Protein 4UC8 (pdb70)

Secondary structure (DSSP, 8-state):
-EE---GGGHHHHHHHHHHHHTSTT---TTHHHHHHHHHHHHH-HHHHHHHHHHTT----EE---EEEEEEEETTEEEEEEEE--SSS-HHHHHHHHHHHHHHHHHHHHHHSS--GGGSTT-TTHHHHHHHHHHHHHHS-TTT--TTHHHHHHHHHHHTHHHHHH-TT--HHHHHHHHHHHHHH-THHHHHHHHHHHHHTT--S--HHHHHHHHHHHHTT--/-EEE---GGGHHHHHHHHHHHHTSTT---TTHHHHHHHHHHHHH-HHHHHHHHHHTT---EEE---EEEEEEEETTEEEEEEEE--SSS-HHHHHHHHHHHHHHHHHHHHHHSSPPGGGSTT-TTHHHHHHHHHHHHHTTGGGSSSTTHHHHHHHHHHHTHHHHHH-TT--HHHHHHHHHHHHHH-THHHHHHHHHHHHHHT--S--HHHHHHHHHHHTTT-

B-factor: mean 39.65, std 18.43, range [16.59, 138.91]

Nearest PDB structures (foldseek):
  4uc8-assembly2_A  TM=1.005E+00  e=8.664E-35  Human respiratory syncytial virus A2
  4uc6-assembly2_B  TM=9.942E-01  e=1.645E-32  Human respiratory syncytial virus A2
  4uca-assembly2_B  TM=9.953E-01  e=2.322E-31  Human respiratory syncytial virus A2
  8oou-assembly1_A  TM=9.836E-01  e=1.458E-29  Respiratory syncytial virus
  8iuo-assembly1_C  TM=9.688E-01  e=1.282E-27  Human respiratory syncytial virus A

Solvent-accessible surface area: 22279 Å² total

Sequence (444 aa):
SIDTPNYDVQKHINKLCGMLLITEDANHKFTGLIGMLYAMSRLGREDTIKILRRDAGYHHVKANGVDVTTHRQDINGKEMKFEVLTTLASLTTEIQINIEIESRKSYKKMLKEMGEVAPEYRHDSPDCGMIILCIAALVITKLAAGDRSGLTAVIRRANNVVLKNEMKRYKGLLPKDIANSFYEVFEKHPHFIDVFVHFGIAQSSTKGGSRVEGIFAGLFMNAYGLDSIDTPNYDVQKHHINKLCGMLLITEDANHKFTGLIGMLYAMSRLGREDTIKILRDAGYHVKANGVDVTTHRQDINGKEMKFEVLTLASLTTEIQINIEIESRKSYKKMLKEMGEVAPEYRHDSPDCGMIILCIAALVITKLAAGDRSGLTAVIRRANNVVLKNEMKRYKGLLPKDIANSFYEVFEKHPHFIDVFVHFGIAQSSTKGGSRVEGIFAGLFMNAYG

Structure (mmCIF, N/CA/C/O backbone):
data_4UC8
#
_entry.id   4UC8
#
_cell.length_a   71.808
_cell.length_b   134.723
_cell.length_c   50.362
_cell.angle_alpha   90.00
_cell.angle_beta   90.00
_cell.angle_gamma   90.00
#
_symmetry.space_group_name_H-M   'P 21 21 2'
#
loop_
_entity.id
_entity.type
_entity.pdbx_description
1 polymer NUCLEOPROTEIN
2 non-polymer PHENYLALANINE
3 non-polymer 'SULFATE ION'
4 non-polymer GLYCEROL
5 water water
#
loop_
_atom_site.group_PDB
_atom_site.id
_atom_site.type_symbol
_atom_site.label_atom_id
_atom_site.label_alt_id
_atom_site.label_comp_id
_atom_site.label_asym_id
_atom_site.label_entity_id
_atom_site.label_seq_id
_atom_site.pdbx_PDB_ins_code
_atom_site.Cartn_x
_atom_site.Cartn_y
_atom_site.Cartn_z
_atom_site.occupancy
_atom_site.B_iso_or_equiv
_atom_site.auth_seq_id
_atom_site.auth_comp_id
_atom_site.auth_asym_id
_atom_site.auth_atom_id
_atom_site.pdbx_PDB_model_num
ATOM 1 N N . SER A 1 5 ? -8.680 17.156 0.559 1.00 63.17 32 SER A N 1
ATOM 2 C CA . SER A 1 5 ? -7.901 15.968 0.913 1.00 61.62 32 SER A CA 1
ATOM 3 C C . SER A 1 5 ? -6.402 16.250 0.959 1.00 60.29 32 SER A C 1
ATOM 4 O O . SER A 1 5 ? -5.778 16.468 -0.084 1.00 59.65 32 SER A O 1
ATOM 7 N N . ILE A 1 6 ? -5.813 16.213 2.168 1.00 54.08 33 ILE A N 1
ATOM 8 C CA . ILE A 1 6 ? -4.384 16.476 2.342 1.00 50.74 33 ILE A CA 1
ATOM 9 C C . ILE A 1 6 ? -3.663 15.349 3.088 1.00 49.12 33 ILE A C 1
ATOM 10 O O . ILE A 1 6 ? -4.130 14.887 4.132 1.00 49.75 33 ILE A O 1
ATOM 15 N N . ASP A 1 7 ? -2.495 14.957 2.570 1.00 41.02 34 ASP A N 1
ATOM 16 C CA . ASP A 1 7 ? -1.624 13.956 3.179 1.00 38.69 34 ASP A CA 1
ATOM 17 C C . ASP A 1 7 ? -1.020 14.510 4.461 1.00 39.37 34 ASP A C 1
ATOM 18 O O . ASP A 1 7 ? -0.421 15.592 4.444 1.00 36.74 34 ASP A O 1
ATOM 23 N N . THR A 1 8 ? -1.206 13.795 5.579 1.00 34.97 35 THR A N 1
ATOM 24 C CA . THR A 1 8 ? -0.664 14.235 6.871 1.00 32.55 35 THR A CA 1
ATOM 25 C C . THR A 1 8 ? 0.285 13.172 7.420 1.00 33.14 35 THR A C 1
ATOM 26 O O . THR A 1 8 ? -0.104 12.376 8.281 1.00 34.40 35 THR A O 1
ATOM 30 N N . PRO A 1 9 ? 1.535 13.114 6.900 1.00 27.74 36 PRO A N 1
ATOM 31 C CA . PRO A 1 9 ? 2.488 12.108 7.407 1.00 27.14 36 PRO A CA 1
ATOM 32 C C . PRO A 1 9 ? 2.843 12.315 8.883 1.00 31.41 36 PRO A C 1
ATOM 33 O O . PRO A 1 9 ? 2.939 13.452 9.368 1.00 28.24 36 PRO A O 1
ATOM 37 N N . ASN A 1 10 ? 2.971 11.208 9.612 1.00 29.71 37 ASN A N 1
ATOM 38 C CA . ASN A 1 10 ? 3.325 11.243 11.030 1.00 29.64 37 ASN A CA 1
ATOM 39 C C . ASN A 1 10 ? 4.794 10.891 11.201 1.00 33.44 37 ASN A C 1
ATOM 40 O O . ASN A 1 10 ? 5.472 10.621 10.203 1.00 32.21 37 ASN A O 1
ATOM 45 N N . TYR A 1 11 ? 5.300 10.912 12.452 1.00 31.37 38 TYR A N 1
ATOM 46 C CA . TYR A 1 11 ? 6.713 10.636 12.757 1.00 31.19 38 TYR A CA 1
ATOM 47 C C . TYR A 1 11 ? 7.211 9.296 12.236 1.00 34.82 38 TYR A C 1
ATOM 48 O O . TYR A 1 11 ? 8.372 9.208 11.866 1.00 36.22 38 TYR A O 1
ATOM 57 N N . ASP A 1 12 ? 6.336 8.274 12.183 1.00 31.11 39 ASP A N 1
ATOM 58 C CA . ASP A 1 12 ? 6.634 6.905 11.736 1.00 31.62 39 ASP A CA 1
ATOM 59 C C . ASP A 1 12 ? 7.118 6.783 10.275 1.00 35.39 39 ASP A C 1
ATOM 60 O O . ASP A 1 12 ? 7.745 5.787 9.946 1.00 36.71 39 ASP A O 1
ATOM 65 N N . VAL A 1 13 ? 6.829 7.779 9.405 1.00 30.89 40 VAL A N 1
ATOM 66 C CA . VAL A 1 13 ? 7.250 7.755 7.993 1.00 28.60 40 VAL A CA 1
ATOM 67 C C . VAL A 1 13 ? 8.356 8.793 7.692 1.00 28.34 40 VAL A C 1
ATOM 68 O O . VAL A 1 13 ? 8.846 8.864 6.566 1.00 26.23 40 VAL A O 1
ATOM 72 N N . GLN A 1 14 ? 8.756 9.567 8.693 1.00 25.36 41 GLN A N 1
ATOM 73 C CA . GLN A 1 14 ? 9.805 10.587 8.560 1.00 24.43 41 GLN A CA 1
ATOM 74 C C . GLN A 1 14 ? 11.109 10.016 7.946 1.00 28.28 41 GLN A C 1
ATOM 75 O O . GLN A 1 14 ? 11.640 10.600 7.007 1.00 27.24 41 GLN A O 1
ATOM 81 N N . LYS A 1 15 ? 11.594 8.866 8.450 1.00 27.46 42 LYS A N 1
ATOM 82 C CA . LYS A 1 15 ? 12.829 8.223 7.963 1.00 27.05 42 LYS A CA 1
ATOM 83 C C . LYS A 1 15 ? 12.699 7.848 6.494 1.00 28.60 42 LYS A C 1
ATOM 84 O O . LYS A 1 15 ? 13.639 8.047 5.722 1.00 25.57 42 LYS A O 1
ATOM 90 N N . HIS A 1 16 ? 11.526 7.309 6.108 1.00 26.77 43 HIS A N 1
ATOM 91 C CA . HIS A 1 16 ? 11.295 6.929 4.721 1.00 27.12 43 HIS A CA 1
ATOM 92 C C . HIS A 1 16 ? 11.274 8.163 3.803 1.00 27.23 43 HIS A C 1
ATOM 93 O O . HIS A 1 16 ? 11.856 8.112 2.720 1.00 27.45 43 HIS A O 1
ATOM 100 N N . ILE A 1 17 ? 10.624 9.253 4.220 1.00 20.86 44 ILE A N 1
ATOM 101 C CA . ILE A 1 17 ? 10.577 10.486 3.409 1.00 21.34 44 ILE A CA 1
ATOM 102 C C . ILE A 1 17 ? 11.990 11.069 3.278 1.00 24.74 44 ILE A C 1
ATOM 103 O O . ILE A 1 17 ? 12.350 11.550 2.201 1.00 24.95 44 ILE A O 1
ATOM 108 N N . ASN A 1 18 ? 12.786 11.019 4.368 1.00 20.15 45 ASN A N 1
ATOM 109 C CA . ASN A 1 18 ? 14.172 11.478 4.344 1.00 19.67 45 ASN A CA 1
ATOM 110 C C . ASN A 1 18 ? 14.947 10.713 3.238 1.00 22.21 45 ASN A C 1
ATOM 111 O O . ASN A 1 18 ? 15.699 11.322 2.458 1.00 20.76 45 ASN A O 1
ATOM 116 N N . LYS A 1 19 ? 14.752 9.398 3.182 1.00 19.78 46 LYS A N 1
ATOM 117 C CA . LYS A 1 19 ? 15.420 8.515 2.199 1.00 21.54 46 LYS A CA 1
ATOM 118 C C . LYS A 1 19 ? 14.937 8.794 0.752 1.00 25.21 46 LYS A C 1
ATOM 119 O O . LYS A 1 19 ? 15.723 8.686 -0.180 1.00 23.50 46 LYS A O 1
ATOM 125 N N . LEU A 1 20 ? 13.655 9.156 0.582 1.00 22.40 47 LEU A N 1
ATOM 126 C CA . LEU A 1 20 ? 13.095 9.556 -0.712 1.00 22.54 47 LEU A CA 1
ATOM 127 C C . LEU A 1 20 ? 13.819 10.843 -1.184 1.00 24.90 47 LEU A C 1
ATOM 128 O O . LEU A 1 20 ? 14.229 10.907 -2.345 1.00 22.95 47 LEU A O 1
ATOM 133 N N . CYS A 1 21 ? 14.044 11.821 -0.264 1.00 21.96 48 CYS A N 1
ATOM 134 C CA . CYS A 1 21 ? 14.819 13.048 -0.538 1.00 21.10 48 CYS A CA 1
ATOM 135 C C . CYS A 1 21 ? 16.255 12.646 -0.954 1.00 22.13 48 CYS A C 1
ATOM 136 O O . CYS A 1 21 ? 16.791 13.162 -1.933 1.00 21.09 48 CYS A O 1
ATOM 139 N N . GLY A 1 22 ? 16.847 11.727 -0.197 1.00 16.65 49 GLY A N 1
ATOM 140 C CA . GLY A 1 22 ? 18.190 11.234 -0.459 1.00 16.68 49 GLY A CA 1
ATOM 141 C C . GLY A 1 22 ? 18.322 10.556 -1.804 1.00 22.78 49 GLY A C 1
ATOM 142 O O . GLY A 1 22 ? 19.337 10.722 -2.474 1.00 22.92 49 GLY A O 1
ATOM 143 N N . MET A 1 23 ? 17.285 9.791 -2.207 1.00 19.95 50 MET A N 1
ATOM 144 C CA . MET A 1 23 ? 17.250 9.099 -3.494 1.00 22.59 50 MET A CA 1
ATOM 145 C C . MET A 1 23 ? 17.328 10.073 -4.658 1.00 25.06 50 MET A C 1
ATOM 146 O O . MET A 1 23 ? 18.060 9.824 -5.608 1.00 24.54 50 MET A O 1
ATOM 151 N N . LEU A 1 24 ? 16.628 11.190 -4.552 1.00 21.97 51 LEU A N 1
ATOM 152 C CA . LEU A 1 24 ? 16.663 12.274 -5.536 1.00 22.54 51 LEU A CA 1
ATOM 153 C C . LEU A 1 24 ? 18.020 12.962 -5.501 1.00 24.98 51 LEU A C 1
ATOM 154 O O . LEU A 1 24 ? 18.594 13.202 -6.552 1.00 26.13 51 LEU A O 1
ATOM 159 N N . LEU A 1 25 ? 18.554 13.239 -4.303 1.00 20.68 52 LEU A N 1
ATOM 160 C CA . LEU A 1 25 ? 19.874 13.882 -4.138 1.00 19.32 52 LEU A CA 1
ATOM 161 C C . LEU A 1 25 ? 21.036 13.091 -4.758 1.00 22.61 52 LEU A C 1
ATOM 162 O O . LEU A 1 25 ? 21.987 13.694 -5.222 1.00 22.04 52 LEU A O 1
ATOM 167 N N . ILE A 1 26 ? 20.952 11.750 -4.802 1.00 21.18 53 ILE A N 1
ATOM 168 C CA . ILE A 1 26 ? 22.042 10.959 -5.376 1.00 23.46 53 ILE A CA 1
ATOM 169 C C . ILE A 1 26 ? 21.860 10.743 -6.880 1.00 29.60 53 ILE A C 1
ATOM 170 O O . ILE A 1 26 ? 22.772 10.217 -7.513 1.00 29.57 53 ILE A O 1
ATOM 175 N N . THR A 1 27 ? 20.701 11.136 -7.448 1.00 27.41 54 THR A N 1
ATOM 176 C CA . THR A 1 27 ? 20.406 10.932 -8.867 1.00 29.18 54 THR A CA 1
ATOM 177 C C . THR A 1 27 ? 21.019 12.003 -9.733 1.00 36.37 54 THR A C 1
ATOM 178 O O . THR A 1 27 ? 20.668 13.172 -9.617 1.00 36.25 54 THR A O 1
ATOM 182 N N . GLU A 1 28 ? 21.896 11.582 -10.645 1.00 36.70 55 GLU A N 1
ATOM 183 C CA . GLU A 1 28 ? 22.538 12.445 -11.628 1.00 38.87 55 GLU A CA 1
ATOM 184 C C . GLU A 1 28 ? 21.436 12.947 -12.567 1.00 45.24 55 GLU A C 1
ATOM 185 O O . GLU A 1 28 ? 20.645 12.138 -13.067 1.00 45.61 55 GLU A O 1
ATOM 191 N N . ASP A 1 29 ? 21.339 14.284 -12.751 1.00 42.88 56 ASP A N 1
ATOM 192 C CA . ASP A 1 29 ? 20.302 14.926 -13.577 1.00 44.24 56 ASP A CA 1
ATOM 193 C C . ASP A 1 29 ? 18.894 14.456 -13.162 1.00 44.60 56 ASP A C 1
ATOM 194 O O . ASP A 1 29 ? 18.092 14.009 -13.988 1.00 45.92 56 ASP A O 1
ATOM 199 N N . ALA A 1 30 ? 18.633 14.499 -11.843 1.00 36.67 57 ALA A N 1
ATOM 200 C CA . ALA A 1 30 ? 17.364 14.073 -11.261 1.00 33.95 57 ALA A CA 1
ATOM 201 C C . ALA A 1 30 ? 16.209 14.887 -11.815 1.00 38.61 57 ALA A C 1
ATOM 202 O O . ALA A 1 30 ? 16.341 16.088 -12.074 1.00 37.39 57 ALA A O 1
ATOM 204 N N . ASN A 1 31 ? 15.076 14.221 -11.980 1.00 35.97 58 ASN A N 1
ATOM 205 C CA . ASN A 1 31 ? 13.834 14.860 -12.344 1.00 36.76 58 ASN A CA 1
ATOM 206 C C . ASN A 1 31 ? 13.292 15.419 -11.017 1.00 36.24 58 ASN A C 1
ATOM 207 O O . ASN A 1 31 ? 12.851 14.652 -10.155 1.00 34.75 58 ASN A O 1
ATOM 212 N N . HIS A 1 32 ? 13.386 16.740 -10.830 1.00 31.10 59 HIS A N 1
ATOM 213 C CA . HIS A 1 32 ? 12.941 17.406 -9.597 1.00 27.79 59 HIS A CA 1
ATOM 214 C C . HIS A 1 32 ? 11.507 17.953 -9.645 1.00 33.70 59 HIS A C 1
ATOM 215 O O . HIS A 1 32 ? 11.149 18.797 -8.815 1.00 33.40 59 HIS A O 1
ATOM 222 N N . LYS A 1 33 ? 10.667 17.415 -10.539 1.00 33.31 60 LYS A N 1
ATOM 223 C CA . LYS A 1 33 ? 9.252 17.817 -10.656 1.00 33.80 60 LYS A CA 1
ATOM 224 C C . LYS A 1 33 ? 8.478 17.687 -9.312 1.00 35.69 60 LYS A C 1
ATOM 225 O O . LYS A 1 33 ? 7.632 18.530 -9.011 1.00 34.47 60 LYS A O 1
ATOM 231 N N . PHE A 1 34 ? 8.771 16.644 -8.515 1.00 30.78 61 PHE A N 1
ATOM 232 C CA . PHE A 1 34 ? 8.032 16.405 -7.267 1.00 31.21 61 PHE A CA 1
ATOM 233 C C . PHE A 1 34 ? 8.798 16.721 -5.984 1.00 31.26 61 PHE A C 1
ATOM 234 O O . PHE A 1 34 ? 8.286 16.459 -4.892 1.00 30.65 61 PHE A O 1
ATOM 242 N N . THR A 1 35 ? 9.990 17.318 -6.104 1.00 25.42 62 THR A N 1
ATOM 243 C CA . THR A 1 35 ? 10.845 17.582 -4.958 1.00 24.06 62 THR A CA 1
ATOM 244 C C . THR A 1 35 ? 10.249 18.593 -3.967 1.00 26.95 62 THR A C 1
ATOM 245 O O . THR A 1 35 ? 10.400 18.393 -2.761 1.00 26.40 62 THR A O 1
ATOM 249 N N . GLY A 1 36 ? 9.568 19.618 -4.469 1.00 23.28 63 GLY A N 1
ATOM 250 C CA . GLY A 1 36 ? 8.902 20.616 -3.634 1.00 22.60 63 GLY A CA 1
ATOM 251 C C . GLY A 1 36 ? 7.871 19.955 -2.732 1.00 26.06 63 GLY A C 1
ATOM 252 O O . GLY A 1 36 ? 7.851 20.179 -1.517 1.00 24.59 63 GLY A O 1
ATOM 253 N N . LEU A 1 37 ? 7.032 19.097 -3.327 1.00 23.83 64 LEU A N 1
ATOM 254 C CA . LEU A 1 37 ? 6.021 18.341 -2.593 1.00 24.60 64 LEU A CA 1
ATOM 255 C C . LEU A 1 37 ? 6.670 17.370 -1.599 1.00 25.34 64 LEU A C 1
ATOM 256 O O . LEU A 1 37 ? 6.220 17.287 -0.464 1.00 24.95 64 LEU A O 1
ATOM 261 N N . ILE A 1 38 ? 7.728 16.656 -2.017 1.00 21.81 65 ILE A N 1
ATOM 262 C CA . ILE A 1 38 ? 8.417 15.678 -1.156 1.00 20.67 65 ILE A CA 1
ATOM 263 C C . 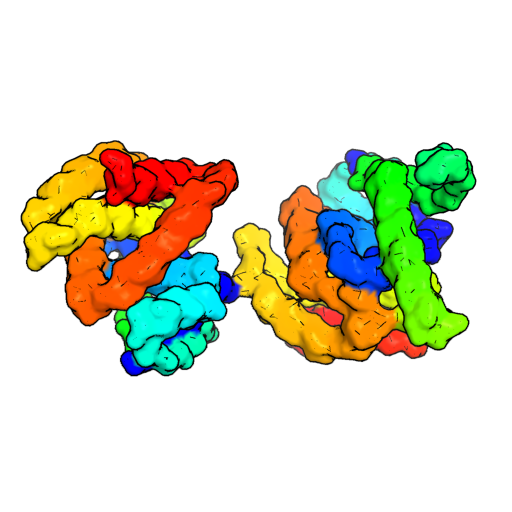ILE A 1 38 ? 9.050 16.366 0.054 1.00 24.02 65 ILE A C 1
ATOM 264 O O . ILE A 1 38 ? 8.923 15.857 1.180 1.00 23.95 65 ILE A O 1
ATOM 269 N N . GLY A 1 39 ? 9.686 17.523 -0.175 1.00 19.09 66 GLY A N 1
ATOM 270 C CA . GLY A 1 39 ? 10.272 18.316 0.900 1.00 18.18 66 GLY A CA 1
ATOM 271 C C . GLY A 1 39 ? 9.216 18.800 1.875 1.00 21.09 66 GLY A C 1
ATOM 272 O O . GLY A 1 39 ? 9.420 18.776 3.093 1.00 20.02 66 GLY A O 1
ATOM 273 N N . MET A 1 40 ? 8.052 19.203 1.352 1.00 20.63 67 MET A N 1
ATOM 274 C CA . MET A 1 40 ? 6.928 19.633 2.195 1.00 20.48 67 MET A CA 1
ATOM 275 C C . MET A 1 40 ? 6.324 18.460 3.013 1.00 22.84 67 MET A C 1
ATOM 276 O O . MET A 1 40 ? 5.953 18.655 4.180 1.00 21.12 67 MET A O 1
ATOM 281 N N . LEU A 1 41 ? 6.299 17.255 2.432 1.00 20.46 68 LEU A N 1
ATOM 282 C CA . LEU A 1 41 ? 5.865 16.041 3.136 1.00 21.93 68 LEU A CA 1
ATOM 283 C C . LEU A 1 41 ? 6.887 15.740 4.246 1.00 24.42 68 LEU A C 1
ATOM 284 O O . LEU A 1 41 ? 6.500 15.382 5.355 1.00 22.20 68 LEU A O 1
ATOM 289 N N . TYR A 1 42 ? 8.190 15.962 3.968 1.00 21.12 69 TYR A N 1
ATOM 290 C CA . TYR A 1 42 ? 9.214 15.812 4.992 1.00 20.04 69 TYR A CA 1
ATOM 291 C C . TYR A 1 42 ? 8.995 16.782 6.183 1.00 22.67 69 TYR A C 1
ATOM 292 O O . TYR A 1 42 ? 9.008 16.336 7.333 1.00 22.80 69 TYR A O 1
ATOM 301 N N . ALA A 1 43 ? 8.755 18.072 5.909 1.00 19.67 70 ALA A N 1
ATOM 302 C CA . ALA A 1 43 ? 8.500 19.093 6.943 1.00 19.51 70 ALA A CA 1
ATOM 303 C C . ALA A 1 43 ? 7.269 18.709 7.787 1.00 25.02 70 ALA A C 1
ATOM 304 O O . ALA A 1 43 ? 7.308 18.822 9.014 1.00 24.60 70 ALA A O 1
ATOM 306 N N . MET A 1 44 ? 6.207 18.191 7.134 1.00 22.42 71 MET A N 1
ATOM 307 C CA . MET A 1 44 ? 4.988 17.728 7.815 1.00 21.76 71 MET A CA 1
ATOM 308 C C . MET A 1 44 ? 5.270 16.518 8.715 1.00 24.16 71 MET A C 1
ATOM 309 O O . MET A 1 44 ? 4.736 16.443 9.827 1.00 23.86 71 MET A O 1
ATOM 314 N N . SER A 1 45 ? 6.131 15.568 8.244 1.00 20.60 72 SER A N 1
ATOM 315 C CA . SER A 1 45 ? 6.492 14.379 9.042 1.00 21.22 72 SER A CA 1
ATOM 316 C C . SER A 1 45 ? 7.377 14.766 10.281 1.00 24.14 72 SER A C 1
ATOM 317 O O . SER A 1 45 ? 7.432 14.018 11.247 1.00 25.62 72 SER A O 1
ATOM 320 N N . ARG A 1 46 ? 8.040 15.932 10.243 1.00 19.99 73 ARG A N 1
ATOM 321 C CA . ARG A 1 46 ? 8.835 16.450 11.358 1.00 20.33 73 ARG A CA 1
ATOM 322 C C . ARG A 1 46 ? 7.902 17.073 12.374 1.00 26.37 73 ARG A C 1
ATOM 323 O O . ARG A 1 46 ? 8.077 16.868 13.574 1.00 28.21 73 ARG A O 1
ATOM 331 N N . LEU A 1 47 ? 6.888 17.811 11.896 1.00 21.53 74 LEU A N 1
ATOM 332 C CA . LEU A 1 47 ? 5.869 18.400 12.763 1.00 20.73 74 LEU A CA 1
ATOM 333 C C . LEU A 1 47 ? 4.944 17.346 13.373 1.00 25.78 74 LEU A C 1
ATOM 334 O O . LEU A 1 47 ? 4.462 17.532 14.491 1.00 25.03 74 LEU A O 1
ATOM 339 N N . GLY A 1 48 ? 4.676 16.274 12.614 1.00 23.43 75 GLY A N 1
ATOM 340 C CA . GLY A 1 48 ? 3.746 15.222 13.002 1.00 22.47 75 GLY A CA 1
ATOM 341 C C . GLY A 1 48 ? 2.341 15.593 12.570 1.00 25.30 75 GLY A C 1
ATOM 342 O O . GLY A 1 48 ? 2.066 16.759 12.323 1.00 24.51 75 GLY A O 1
ATOM 343 N N . ARG A 1 49 ? 1.444 14.611 12.465 1.00 22.81 76 ARG A N 1
ATOM 344 C CA . ARG A 1 49 ? 0.075 14.790 11.978 1.00 24.37 76 ARG A CA 1
ATOM 345 C C . ARG A 1 49 ? -0.776 15.733 12.824 1.00 30.63 76 ARG A C 1
ATOM 346 O O . ARG A 1 49 ? -1.480 16.570 12.257 1.00 31.72 76 ARG A O 1
ATOM 354 N N . GLU A 1 50 ? -0.739 15.591 14.166 1.00 29.84 77 GLU A N 1
ATOM 355 C CA . GLU A 1 50 ? -1.528 16.407 15.088 1.00 31.89 77 GLU A CA 1
ATOM 356 C C . GLU A 1 50 ? -1.226 17.901 14.932 1.00 35.35 77 GLU A C 1
ATOM 357 O O . GLU A 1 50 ? -2.153 18.685 14.709 1.00 34.91 77 GLU A O 1
ATOM 363 N N . ASP A 1 51 ? 0.067 18.275 14.975 1.00 32.59 78 ASP A N 1
ATOM 364 C CA . ASP A 1 51 ? 0.524 19.657 14.798 1.00 32.03 78 ASP A CA 1
ATOM 365 C C . ASP A 1 51 ? 0.242 20.177 13.399 1.00 31.08 78 ASP A C 1
ATOM 366 O O . ASP A 1 51 ? -0.164 21.322 13.287 1.00 29.40 78 ASP A O 1
ATOM 37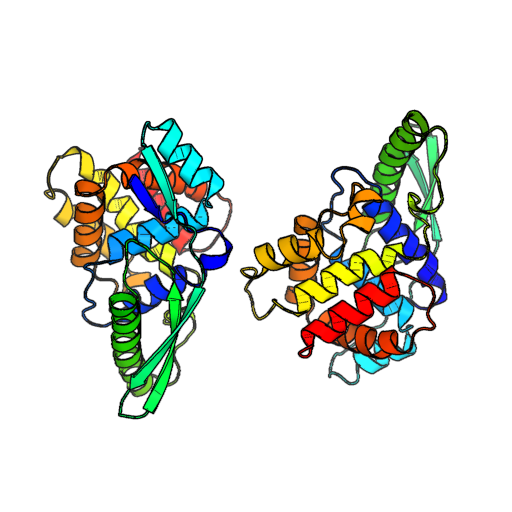1 N N . THR A 1 52 ? 0.429 19.344 12.345 1.00 25.33 79 THR A N 1
ATOM 372 C CA . THR A 1 52 ? 0.150 19.751 10.956 1.00 24.07 79 THR A CA 1
ATOM 373 C C . THR A 1 52 ? -1.308 20.145 10.807 1.00 27.76 79 THR A C 1
ATOM 374 O O . THR A 1 52 ? -1.599 21.247 10.346 1.00 26.70 79 THR A O 1
ATOM 378 N N . ILE A 1 53 ? -2.226 19.266 11.250 1.00 27.04 80 ILE A N 1
ATOM 379 C CA . ILE A 1 53 ? -3.665 19.525 11.199 1.00 27.22 80 ILE A CA 1
ATOM 380 C C . ILE A 1 53 ? -4.005 20.769 12.003 1.00 29.57 80 ILE A C 1
ATOM 381 O O . ILE A 1 53 ? -4.777 21.606 11.530 1.00 30.16 80 ILE A O 1
ATOM 386 N N . LYS A 1 54 ? -3.440 20.893 13.212 1.00 26.10 81 LYS A N 1
ATOM 387 C CA . LYS A 1 54 ? -3.696 22.066 14.051 1.00 27.65 81 LYS A CA 1
ATOM 388 C C . LYS A 1 54 ? -3.307 23.354 13.327 1.00 32.65 81 LYS A C 1
ATOM 389 O O . LYS A 1 54 ? -4.133 24.264 13.276 1.00 32.70 81 LYS A O 1
ATOM 395 N N . ILE A 1 55 ? -2.101 23.400 12.714 1.00 29.82 82 ILE A N 1
ATOM 396 C CA . ILE A 1 55 ? -1.596 24.574 11.967 1.00 29.06 82 ILE A CA 1
ATOM 397 C C . ILE A 1 55 ? -2.561 24.942 10.845 1.00 32.38 82 ILE A C 1
ATOM 398 O O . ILE A 1 55 ? -2.915 26.109 10.704 1.00 32.25 82 ILE A O 1
ATOM 403 N N . LEU A 1 56 ? -2.987 23.947 10.068 1.00 29.36 83 LEU A N 1
ATOM 404 C CA . LEU A 1 56 ? -3.866 24.144 8.933 1.00 30.50 83 LEU A CA 1
ATOM 405 C C . LEU A 1 56 ? -5.262 24.593 9.310 1.00 33.93 83 LEU A C 1
ATOM 406 O O . LEU A 1 56 ? -5.792 25.516 8.681 1.00 32.49 83 LEU A O 1
ATOM 411 N N A ARG A 1 57 ? -5.861 23.961 10.337 0.41 31.52 84 ARG A N 1
ATOM 412 N N B ARG A 1 57 ? -5.852 23.946 10.327 0.59 31.66 84 ARG A N 1
ATOM 413 C CA A ARG A 1 57 ? -7.200 24.313 10.825 0.41 33.55 84 ARG A CA 1
ATOM 414 C CA B ARG A 1 57 ? -7.188 24.263 10.823 0.59 33.93 84 ARG A CA 1
ATOM 415 C C A ARG A 1 57 ? -7.189 25.683 11.475 0.41 39.56 84 ARG A C 1
ATOM 416 C C B ARG A 1 57 ? -7.205 25.632 11.517 0.59 39.84 84 ARG A C 1
ATOM 417 O O A ARG A 1 57 ? -8.150 26.435 11.310 0.41 41.15 84 ARG A O 1
ATOM 418 O O B ARG A 1 57 ? -8.197 26.347 11.390 0.59 41.85 84 ARG A O 1
ATOM 433 N N . ASP A 1 58 ? -6.097 26.015 12.197 1.00 36.22 85 ASP A N 1
ATOM 434 C CA . ASP A 1 58 ? -5.948 27.318 12.870 1.00 38.01 85 ASP A CA 1
ATOM 435 C C . ASP A 1 58 ? -5.786 28.453 11.851 1.00 42.55 85 ASP A C 1
ATOM 436 O O . ASP A 1 58 ? -6.274 29.553 12.100 1.00 43.24 85 ASP A O 1
ATOM 441 N N . ALA A 1 59 ? -5.151 28.163 10.689 1.00 37.88 86 ALA A N 1
ATOM 442 C CA . ALA A 1 59 ? -4.956 29.121 9.584 1.00 37.97 86 ALA A CA 1
ATOM 443 C C . ALA A 1 59 ? -6.227 29.311 8.723 1.00 44.02 86 ALA A C 1
ATOM 444 O O . ALA A 1 59 ? -6.226 30.118 7.798 1.00 45.20 86 ALA A O 1
ATOM 446 N N . GLY A 1 60 ? -7.285 28.569 9.027 1.00 41.94 87 GLY A N 1
ATOM 447 C CA . GLY A 1 60 ? -8.559 28.657 8.311 1.00 42.94 87 GLY A CA 1
ATOM 448 C C . GLY A 1 60 ? -8.771 27.652 7.197 1.00 45.29 87 GLY A C 1
ATOM 449 O O . GLY A 1 60 ? -9.773 27.732 6.494 1.00 45.94 87 GLY A O 1
ATOM 450 N N . TYR A 1 61 ? -7.858 26.703 7.018 1.00 40.69 88 TYR A N 1
ATOM 451 C CA . TYR A 1 61 ? -8.008 25.696 5.979 1.00 41.73 88 TYR A CA 1
ATOM 452 C C . TYR A 1 61 ? -8.946 24.574 6.412 1.00 50.17 88 TYR A C 1
ATOM 453 O O . TYR A 1 61 ? -9.015 24.238 7.601 1.00 49.75 88 TYR A O 1
ATOM 462 N N . HIS A 1 62 ? -9.691 24.024 5.433 1.00 49.93 89 HIS A N 1
ATOM 463 C CA A HIS A 1 62 ? -10.615 22.910 5.634 0.43 51.68 89 HIS A CA 1
ATOM 464 C CA B HIS A 1 62 ? -10.592 22.905 5.665 0.57 51.55 89 HIS A CA 1
ATOM 465 C C . HIS A 1 62 ? -9.822 21.680 5.234 1.00 55.17 89 HIS A C 1
ATOM 466 O O . HIS A 1 62 ? -9.523 21.502 4.052 1.00 55.18 89 HIS A O 1
ATOM 479 N N . VAL A 1 63 ? -9.401 20.896 6.215 1.00 51.74 90 VAL A N 1
ATOM 480 C CA . VAL A 1 63 ? -8.550 19.763 5.945 1.00 51.67 90 VAL A CA 1
ATOM 481 C C . VAL A 1 63 ? -9.184 18.407 6.239 1.00 59.03 90 VAL A C 1
ATOM 482 O O . VAL A 1 63 ? -9.749 18.177 7.310 1.00 59.32 90 VAL A O 1
ATOM 486 N N . LYS A 1 64 ? -9.092 17.525 5.228 1.00 57.54 91 LYS A N 1
ATOM 487 C CA . LYS A 1 64 ? -9.496 16.132 5.276 1.00 59.83 91 LYS A CA 1
ATOM 488 C C . LYS A 1 64 ? -8.161 15.393 5.274 1.00 61.65 91 LYS A C 1
ATOM 489 O O . LYS A 1 64 ? -7.485 15.331 4.242 1.00 60.64 91 LYS A O 1
ATOM 491 N N . ALA A 1 65 ? -7.725 14.951 6.461 1.00 57.14 92 ALA A N 1
ATOM 492 C CA . ALA A 1 65 ? -6.440 14.288 6.625 1.00 56.05 92 ALA A CA 1
ATOM 493 C C . ALA A 1 65 ? -6.382 12.879 6.073 1.00 60.16 92 ALA A C 1
ATOM 494 O O . ALA A 1 65 ? -7.213 12.044 6.428 1.00 62.03 92 ALA A O 1
ATOM 496 N N . ASN A 1 66 ? -5.384 12.613 5.219 1.00 54.24 93 ASN A N 1
ATOM 497 C CA . ASN A 1 66 ? -5.137 11.270 4.709 1.00 54.01 93 ASN A CA 1
ATOM 498 C C . ASN A 1 66 ? -3.902 10.760 5.450 1.00 52.29 93 ASN A C 1
ATOM 499 O O . ASN A 1 66 ? -2.826 11.375 5.381 1.00 47.26 93 ASN A O 1
ATOM 504 N N . GLY A 1 67 ? -4.088 9.658 6.172 1.00 48.45 94 GLY A N 1
ATOM 505 C CA . GLY A 1 67 ? -3.017 8.978 6.889 1.00 46.32 94 GLY A CA 1
ATOM 506 C C . GLY A 1 67 ? -2.001 8.433 5.911 1.00 45.24 94 GLY A C 1
ATOM 507 O O . GLY A 1 67 ? -2.361 8.032 4.803 1.00 45.45 94 GLY A O 1
ATOM 508 N N . VAL A 1 68 ? -0.720 8.458 6.290 1.00 37.74 95 VAL A N 1
ATOM 509 C CA . VAL A 1 68 ? 0.341 8.010 5.405 1.00 35.40 95 VAL A CA 1
ATOM 510 C C . VAL A 1 68 ? 1.001 6.758 5.968 1.00 40.96 95 VAL A C 1
ATOM 511 O O . VAL A 1 68 ? 1.602 6.800 7.035 1.00 40.35 95 VAL A O 1
ATOM 515 N N . ASP A 1 69 ? 0.884 5.646 5.249 1.00 40.65 96 ASP A N 1
ATOM 516 C CA . ASP A 1 69 ? 1.513 4.377 5.666 1.00 42.49 96 ASP A CA 1
ATOM 517 C C . ASP A 1 69 ? 2.663 4.019 4.731 1.00 44.24 96 ASP A C 1
ATOM 518 O O . ASP A 1 69 ? 2.693 4.508 3.600 1.00 41.12 96 ASP A O 1
ATOM 523 N N . VAL A 1 70 ? 3.589 3.149 5.187 1.00 42.39 97 VAL A N 1
ATOM 524 C CA . VAL A 1 70 ? 4.667 2.624 4.339 1.00 42.77 97 VAL A CA 1
ATOM 525 C C . VAL A 1 70 ? 4.189 1.236 3.973 1.00 47.95 97 VAL A C 1
ATOM 526 O O . VAL A 1 70 ? 3.757 0.495 4.864 1.00 49.64 97 VAL A O 1
ATOM 530 N N . THR A 1 71 ? 4.229 0.893 2.677 1.00 44.96 98 THR A N 1
ATOM 531 C CA . THR A 1 71 ? 3.813 -0.425 2.195 1.00 47.14 98 THR A CA 1
ATOM 532 C C . THR A 1 71 ? 4.725 -0.944 1.123 1.00 48.30 98 THR A C 1
ATOM 533 O O . THR A 1 71 ? 5.504 -0.196 0.549 1.00 43.52 98 THR A O 1
ATOM 537 N N . THR A 1 72 ? 4.631 -2.250 0.860 1.00 49.02 99 THR A N 1
ATOM 538 C CA . THR A 1 72 ? 5.440 -2.931 -0.135 1.00 48.88 99 THR A CA 1
ATOM 539 C C . THR A 1 72 ? 4.688 -3.080 -1.464 1.00 54.54 99 THR A C 1
ATOM 540 O O . THR A 1 72 ? 3.560 -3.571 -1.478 1.00 55.71 99 THR A O 1
ATOM 544 N N . HIS A 1 73 ? 5.319 -2.660 -2.568 1.00 51.03 100 HIS A N 1
ATOM 545 C CA . HIS A 1 73 ? 4.779 -2.842 -3.906 1.00 53.37 100 HIS A CA 1
ATOM 546 C C . HIS A 1 73 ? 5.746 -3.702 -4.683 1.00 58.36 100 HIS A C 1
ATOM 547 O O . HIS A 1 73 ? 6.940 -3.406 -4.744 1.00 55.43 100 HIS A O 1
ATOM 554 N N . ARG A 1 74 ? 5.239 -4.814 -5.206 1.00 58.70 101 ARG A N 1
ATOM 555 C CA . ARG A 1 74 ? 6.014 -5.756 -5.997 1.00 60.27 101 ARG A CA 1
ATOM 556 C C . ARG A 1 74 ? 5.672 -5.505 -7.460 1.00 67.42 101 ARG A C 1
ATOM 557 O O . ARG A 1 74 ? 4.494 -5.496 -7.824 1.00 69.89 101 ARG A O 1
ATOM 565 N N . GLN A 1 75 ? 6.693 -5.227 -8.277 1.00 64.25 102 GLN A N 1
ATOM 566 C CA . GLN A 1 75 ? 6.563 -4.923 -9.701 1.00 66.23 102 GLN A CA 1
ATOM 567 C C . GLN A 1 75 ? 7.730 -5.539 -10.474 1.00 72.62 102 GLN A C 1
ATOM 568 O O . GLN A 1 75 ? 8.865 -5.536 -9.990 1.00 71.02 102 GLN A O 1
ATOM 574 N N . ASP A 1 76 ? 7.446 -6.054 -11.679 1.00 72.99 103 ASP A N 1
ATOM 575 C CA . ASP A 1 76 ? 8.456 -6.643 -12.548 1.00 75.13 103 ASP A CA 1
ATOM 576 C C . ASP A 1 76 ? 9.147 -5.545 -13.339 1.00 79.09 103 ASP A C 1
ATOM 577 O O . ASP A 1 76 ? 8.483 -4.762 -14.028 1.00 78.73 103 ASP A O 1
ATOM 582 N N . ILE A 1 77 ? 10.467 -5.437 -13.180 1.00 76.08 104 ILE A N 1
ATOM 583 C CA . ILE A 1 77 ? 11.305 -4.457 -13.876 1.00 75.34 104 ILE A CA 1
ATOM 584 C C . ILE A 1 77 ? 12.396 -5.259 -14.582 1.00 80.63 104 ILE A C 1
ATOM 585 O O . ILE A 1 77 ? 13.158 -5.966 -13.912 1.00 79.48 104 ILE A O 1
ATOM 590 N N . ASN A 1 78 ? 12.449 -5.163 -15.933 1.00 79.59 105 ASN A N 1
ATOM 591 C CA . ASN A 1 78 ? 13.383 -5.888 -16.808 1.00 81.92 105 ASN A CA 1
ATOM 592 C C . ASN A 1 78 ? 13.268 -7.419 -16.644 1.00 87.63 105 ASN A C 1
ATOM 593 O O . ASN A 1 78 ? 14.282 -8.109 -16.570 1.00 88.72 105 ASN A O 1
ATOM 598 N N . GLY A 1 79 ? 12.033 -7.915 -16.557 1.00 84.56 106 GLY A N 1
ATOM 599 C CA . GLY A 1 79 ? 11.731 -9.340 -16.428 1.00 86.75 106 GLY A CA 1
ATOM 600 C C . GLY A 1 79 ? 11.909 -9.983 -15.062 1.00 88.68 106 GLY A C 1
ATOM 601 O O . GLY A 1 79 ? 11.670 -11.185 -14.922 1.00 90.92 106 GLY A O 1
ATOM 602 N N . LYS A 1 80 ? 12.323 -9.208 -14.043 1.00 81.29 107 LYS A N 1
ATOM 603 C CA . LYS A 1 80 ? 12.528 -9.710 -12.679 1.00 80.02 107 LYS A CA 1
ATOM 604 C C . LYS A 1 80 ? 11.674 -8.953 -11.654 1.00 80.14 107 LYS A C 1
ATOM 605 O O . LYS A 1 80 ? 11.632 -7.724 -11.697 1.00 75.69 107 LYS A O 1
ATOM 607 N N . GLU A 1 81 ? 11.003 -9.692 -10.733 1.00 78.64 108 GLU A N 1
ATOM 608 C CA . GLU A 1 81 ? 10.202 -9.096 -9.661 1.00 76.90 108 GLU A CA 1
ATOM 609 C C . GLU A 1 81 ? 11.087 -8.304 -8.724 1.00 77.32 108 GLU A C 1
ATOM 610 O O . GLU A 1 81 ? 12.112 -8.807 -8.249 1.00 76.79 108 GLU A O 1
ATOM 616 N N . MET A 1 82 ? 10.691 -7.044 -8.490 1.00 70.68 109 MET A N 1
ATOM 617 C CA . MET A 1 82 ? 11.371 -6.109 -7.605 1.00 67.40 109 MET A CA 1
ATOM 618 C C . MET A 1 82 ? 10.421 -5.659 -6.512 1.00 65.26 109 MET A C 1
ATOM 619 O O . MET A 1 82 ? 9.236 -5.455 -6.779 1.00 64.75 109 MET A O 1
ATOM 624 N N . LYS A 1 83 ? 10.947 -5.503 -5.288 1.00 57.34 110 LYS A N 1
ATOM 625 C CA . LYS A 1 83 ? 10.199 -5.079 -4.098 1.00 55.30 110 LYS A CA 1
ATOM 626 C C . LYS A 1 83 ? 10.489 -3.607 -3.780 1.00 52.76 110 LYS A C 1
ATOM 627 O O . LYS A 1 83 ? 11.657 -3.236 -3.653 1.00 51.03 110 LYS A O 1
ATOM 633 N N . PHE A 1 84 ? 9.446 -2.781 -3.618 1.00 46.70 111 PHE A N 1
ATOM 634 C CA . PHE A 1 84 ? 9.621 -1.365 -3.299 1.00 42.92 111 PHE A CA 1
ATOM 635 C C . PHE A 1 84 ? 8.802 -0.944 -2.093 1.00 46.26 111 PHE A C 1
ATOM 636 O O . PHE A 1 84 ? 7.628 -1.302 -1.976 1.00 46.76 111 PHE A O 1
ATOM 644 N N . GLU A 1 85 ? 9.426 -0.181 -1.200 1.00 40.47 112 GLU A N 1
ATOM 645 C CA . GLU A 1 85 ? 8.753 0.401 -0.038 1.00 38.96 112 GLU A CA 1
ATOM 646 C C . GLU A 1 85 ? 8.262 1.757 -0.499 1.00 41.76 112 GLU A C 1
ATOM 647 O O . GLU A 1 85 ? 9.069 2.603 -0.897 1.00 39.66 112 GLU A O 1
ATOM 653 N N . VAL A 1 86 ? 6.938 1.948 -0.502 1.00 39.06 113 VAL A N 1
ATOM 654 C CA . VAL A 1 86 ? 6.302 3.197 -0.952 1.00 36.68 113 VAL A CA 1
ATOM 655 C C . VAL A 1 86 ? 5.362 3.767 0.110 1.00 40.52 113 VAL A C 1
ATOM 656 O O . VAL A 1 86 ? 4.934 3.055 1.018 1.00 40.73 113 VAL A O 1
ATOM 660 N N . LEU A 1 87 ? 5.023 5.054 -0.023 1.00 37.26 114 LEU A N 1
ATOM 661 C CA . LEU A 1 87 ? 4.078 5.709 0.881 1.00 37.22 114 LEU A CA 1
ATOM 662 C C . LEU A 1 87 ? 2.719 5.800 0.224 1.00 39.17 114 LEU A C 1
ATOM 663 O O . LEU A 1 87 ? 2.642 5.994 -0.992 1.00 38.17 114 LEU A O 1
ATOM 668 N N A THR A 1 88 ? 1.657 5.706 1.021 0.62 35.95 115 THR A N 1
ATOM 669 N N B THR A 1 88 ? 1.632 5.625 0.986 0.38 36.49 115 THR A N 1
ATOM 670 C CA A THR A 1 88 ? 0.293 5.837 0.518 0.62 36.41 115 THR A CA 1
ATOM 671 C CA B THR A 1 88 ? 0.291 5.751 0.401 0.38 37.37 115 THR A CA 1
ATOM 672 C C A THR A 1 88 ? -0.034 7.318 0.556 0.62 39.62 115 THR A C 1
ATOM 673 C C B THR A 1 88 ? -0.108 7.230 0.502 0.38 40.44 115 THR A C 1
ATOM 674 O O A THR A 1 88 ? -0.327 7.887 1.611 0.62 37.70 115 THR A O 1
ATOM 675 O O B THR A 1 88 ? -0.553 7.708 1.546 0.38 39.39 115 THR A O 1
ATOM 682 N N . LEU A 1 89 ? 0.147 7.957 -0.587 1.00 36.68 116 LEU A N 1
ATOM 683 C CA . LEU A 1 89 ? -0.051 9.389 -0.715 1.00 35.94 116 LEU A CA 1
ATOM 684 C C . LEU A 1 89 ? -1.068 9.682 -1.785 1.00 43.67 116 LEU A C 1
ATOM 685 O O . LEU A 1 89 ? -0.964 9.150 -2.889 1.00 45.28 116 LEU A O 1
ATOM 690 N N . ALA A 1 90 ? -2.044 10.558 -1.472 1.00 40.76 117 ALA A N 1
ATOM 691 C CA . ALA A 1 90 ? -3.026 11.020 -2.449 1.00 42.05 117 ALA A CA 1
ATOM 692 C C . ALA A 1 90 ? -2.317 11.920 -3.481 1.00 43.78 117 ALA A C 1
ATOM 693 O O . ALA A 1 90 ? -2.720 11.959 -4.643 1.00 44.36 117 ALA A O 1
ATOM 695 N N . SER A 1 91 ? -1.239 12.600 -3.063 1.00 38.42 118 SER A N 1
ATOM 696 C CA . SER A 1 91 ? -0.499 13.539 -3.906 1.00 38.70 118 SER A CA 1
ATOM 697 C C . SER A 1 91 ? 0.639 12.956 -4.746 1.00 43.60 118 SER A C 1
ATOM 698 O O . SER A 1 91 ? 1.115 13.648 -5.647 1.00 43.91 118 SER A O 1
ATOM 701 N N . LEU A 1 92 ? 1.114 11.736 -4.432 1.00 39.71 119 LEU A N 1
ATOM 702 C CA . LEU A 1 92 ? 2.260 11.121 -5.113 1.00 39.18 119 LEU A CA 1
ATOM 703 C C . LEU A 1 92 ? 2.001 9.631 -5.386 1.00 44.33 119 LEU A C 1
ATOM 704 O O . LEU A 1 92 ? 1.937 8.846 -4.435 1.00 44.56 119 LEU A O 1
ATOM 709 N N . THR A 1 93 ? 1.839 9.244 -6.672 1.00 40.46 120 THR A N 1
ATOM 710 C CA . THR A 1 93 ? 1.538 7.845 -7.036 1.00 41.52 120 THR A CA 1
ATOM 711 C C . THR A 1 93 ? 2.668 6.874 -6.730 1.00 43.35 120 THR A C 1
ATOM 712 O O . THR A 1 93 ? 3.829 7.275 -6.656 1.00 41.33 120 THR A O 1
ATOM 716 N N . THR A 1 94 ? 2.321 5.588 -6.585 1.00 41.83 121 THR A N 1
ATOM 717 C CA . THR A 1 94 ? 3.241 4.471 -6.370 1.00 41.61 121 THR A CA 1
ATOM 718 C C . THR A 1 94 ? 4.230 4.454 -7.549 1.00 45.13 121 THR A C 1
ATOM 719 O O . THR A 1 94 ? 5.432 4.307 -7.331 1.00 42.74 121 THR A O 1
ATOM 723 N N . GLU A 1 95 ? 3.720 4.671 -8.775 1.00 44.13 122 GLU A N 1
ATOM 724 C CA . GLU A 1 95 ? 4.515 4.689 -10.002 1.00 45.43 122 GLU A CA 1
ATOM 725 C C . GLU A 1 95 ? 5.606 5.753 -9.985 1.00 46.79 122 GLU A C 1
ATOM 726 O O . GLU A 1 95 ? 6.740 5.433 -10.333 1.00 46.48 122 GLU A O 1
ATOM 732 N N . ILE A 1 96 ? 5.278 7.003 -9.570 1.00 41.50 123 ILE A N 1
ATOM 733 C CA . ILE A 1 96 ? 6.260 8.089 -9.493 1.00 38.58 123 ILE A CA 1
ATOM 734 C C . ILE A 1 96 ? 7.355 7.775 -8.452 1.00 40.33 123 ILE A C 1
ATOM 735 O O . ILE A 1 96 ? 8.541 7.993 -8.716 1.00 39.26 123 ILE A O 1
ATOM 740 N N . GLN A 1 97 ? 6.950 7.235 -7.289 1.00 35.30 124 GLN A N 1
ATOM 741 C CA . GLN A 1 97 ? 7.856 6.886 -6.194 1.00 32.21 124 GLN A CA 1
ATOM 742 C C . GLN A 1 97 ? 8.809 5.767 -6.606 1.00 36.17 124 GLN A C 1
ATOM 743 O O . GLN A 1 97 ? 9.990 5.826 -6.273 1.00 33.80 124 GLN A O 1
ATOM 749 N N . ILE A 1 98 ? 8.299 4.744 -7.331 1.00 34.93 125 ILE A N 1
ATOM 750 C CA . ILE A 1 98 ? 9.093 3.615 -7.806 1.00 36.40 125 ILE A CA 1
ATOM 751 C C . ILE A 1 98 ? 10.116 4.081 -8.860 1.00 39.72 125 ILE A C 1
ATOM 752 O O . ILE A 1 98 ? 11.282 3.700 -8.767 1.00 39.76 125 ILE A O 1
ATOM 757 N N . ASN A 1 99 ? 9.700 4.963 -9.793 1.00 36.16 126 ASN A N 1
ATOM 758 C CA . ASN A 1 99 ? 10.566 5.552 -10.822 1.00 36.02 126 ASN A CA 1
ATOM 759 C C . ASN A 1 99 ? 11.713 6.338 -10.200 1.00 37.96 126 ASN A C 1
ATOM 760 O O . ASN A 1 99 ? 12.841 6.242 -10.678 1.00 38.90 126 ASN A O 1
ATOM 765 N N . ILE A 1 100 ? 11.435 7.081 -9.111 1.00 33.15 127 ILE A N 1
ATOM 766 C CA . ILE A 1 100 ? 12.451 7.818 -8.361 1.00 30.64 127 ILE A CA 1
ATOM 767 C C . ILE A 1 100 ? 13.491 6.817 -7.823 1.00 34.38 127 ILE A C 1
ATOM 768 O O . ILE A 1 100 ? 14.681 7.039 -8.019 1.00 35.17 127 ILE A O 1
ATOM 773 N N . GLU A 1 101 ? 13.040 5.706 -7.200 1.00 31.12 128 GLU A N 1
ATOM 774 C CA . GLU A 1 101 ? 13.940 4.680 -6.676 1.00 31.52 128 GLU A CA 1
ATOM 775 C C . GLU A 1 101 ? 14.751 4.000 -7.784 1.00 37.66 128 GLU A C 1
ATOM 776 O O . GLU A 1 101 ? 15.949 3.794 -7.603 1.00 37.03 128 GLU A O 1
ATOM 782 N N . ILE A 1 102 ? 14.112 3.653 -8.918 1.00 37.45 129 ILE A N 1
ATOM 783 C CA . ILE A 1 102 ? 14.803 2.979 -10.032 1.00 38.59 129 ILE A CA 1
ATOM 784 C C . ILE A 1 102 ? 15.951 3.836 -10.557 1.00 40.80 129 ILE A C 1
ATOM 785 O O . ILE A 1 102 ? 17.064 3.329 -10.713 1.00 38.65 129 ILE A O 1
ATOM 790 N N . GLU A 1 103 ? 15.679 5.136 -10.795 1.00 36.68 130 GLU A N 1
ATOM 791 C CA . GLU A 1 103 ? 16.681 6.081 -11.304 1.00 36.74 130 GLU A CA 1
ATOM 792 C C . GLU A 1 103 ? 17.810 6.302 -10.296 1.00 37.16 130 GLU A C 1
ATOM 793 O O . GLU A 1 103 ? 18.971 6.424 -10.685 1.00 36.08 130 GLU A O 1
ATOM 799 N N . SER A 1 104 ? 17.460 6.305 -9.002 1.00 32.01 131 SER A N 1
ATOM 800 C CA . SER A 1 104 ? 18.375 6.459 -7.871 1.00 29.49 131 SER A CA 1
ATOM 801 C C . SER A 1 104 ? 19.332 5.256 -7.828 1.00 34.25 131 SER A C 1
ATOM 802 O O . SER A 1 104 ? 20.532 5.446 -7.643 1.00 32.64 131 SER A O 1
ATOM 805 N N . ARG A 1 105 ? 18.799 4.031 -8.013 1.00 34.22 132 ARG A N 1
ATOM 806 C CA . ARG A 1 105 ? 19.591 2.796 -8.038 1.00 35.36 132 ARG A CA 1
ATOM 807 C C . ARG A 1 105 ? 20.618 2.781 -9.170 1.00 39.64 132 ARG A C 1
ATOM 808 O O . ARG A 1 105 ? 21.720 2.287 -8.969 1.00 40.14 132 ARG A O 1
ATOM 816 N N . LYS A 1 106 ? 20.270 3.348 -10.343 1.00 36.96 133 LYS A N 1
ATOM 817 C CA . LYS A 1 106 ? 21.173 3.443 -11.503 1.00 38.14 133 LYS A CA 1
ATOM 818 C C . LYS A 1 106 ? 22.355 4.351 -11.172 1.00 38.69 133 LYS A C 1
ATOM 819 O O . LYS A 1 106 ? 23.495 3.991 -11.444 1.00 39.60 133 LYS A O 1
ATOM 825 N N . SER A 1 107 ? 22.090 5.495 -10.533 1.00 32.29 134 SER A N 1
ATOM 826 C CA . SER A 1 107 ? 23.128 6.440 -10.115 1.00 31.09 134 SER A CA 1
ATOM 827 C C . SER A 1 107 ? 23.986 5.837 -8.983 1.00 34.23 134 SER A C 1
ATOM 828 O O . SER A 1 107 ? 25.197 6.056 -8.946 1.00 33.75 134 SER A O 1
ATOM 831 N N . TYR A 1 108 ? 23.355 5.056 -8.085 1.00 30.80 135 TYR A N 1
ATOM 832 C CA . TYR A 1 108 ? 24.036 4.378 -6.985 1.00 32.14 135 TYR A CA 1
ATOM 833 C C . TYR A 1 108 ? 25.026 3.322 -7.516 1.00 38.16 135 TYR A C 1
ATOM 834 O O . TYR A 1 108 ? 26.133 3.203 -6.979 1.00 37.99 135 TYR A O 1
ATOM 843 N N . LYS A 1 109 ? 24.643 2.592 -8.591 1.00 35.73 136 LYS A N 1
ATOM 844 C CA . LYS A 1 109 ? 25.500 1.589 -9.236 1.00 37.29 136 LYS A CA 1
ATOM 845 C C . LYS A 1 109 ? 26.753 2.257 -9.821 1.00 40.62 136 LYS A C 1
ATOM 846 O O . LYS A 1 109 ? 27.836 1.709 -9.665 1.00 39.18 136 LYS A O 1
ATOM 852 N N . LYS A 1 110 ? 26.611 3.447 -10.451 1.00 38.70 137 LYS A N 1
ATOM 853 C CA . LYS A 1 110 ? 27.735 4.204 -11.027 1.00 40.11 137 LYS A CA 1
ATOM 854 C C . LYS A 1 110 ? 28.703 4.646 -9.939 1.00 46.10 137 LYS A C 1
ATOM 855 O O . LYS A 1 110 ? 29.913 4.585 -10.149 1.00 47.40 137 LYS A O 1
ATOM 861 N N . MET A 1 111 ? 28.168 5.065 -8.771 1.00 42.97 138 MET A N 1
ATOM 862 C CA . MET A 1 111 ? 28.947 5.494 -7.609 1.00 43.22 138 MET A CA 1
ATOM 863 C C . MET A 1 111 ? 29.767 4.356 -7.052 1.00 48.76 138 MET A C 1
ATOM 864 O O . MET A 1 111 ? 30.951 4.540 -6.799 1.00 48.86 138 MET A O 1
ATOM 869 N N . LEU A 1 112 ? 29.126 3.205 -6.821 1.00 47.35 139 LEU A N 1
ATOM 870 C CA . LEU A 1 112 ? 29.752 2.007 -6.290 1.00 49.82 139 LEU A CA 1
ATOM 871 C C . LEU A 1 112 ? 30.900 1.533 -7.206 1.00 56.99 139 LEU A C 1
ATOM 872 O O . LEU A 1 112 ? 31.966 1.226 -6.682 1.00 58.19 139 LEU A O 1
ATOM 877 N N . LYS A 1 113 ? 30.733 1.582 -8.557 1.00 54.99 140 LYS A N 1
ATOM 878 C CA . LYS A 1 113 ? 31.786 1.222 -9.526 1.00 57.52 140 LYS A CA 1
ATOM 879 C C . LYS A 1 113 ? 32.990 2.175 -9.440 1.00 62.25 140 LYS A C 1
ATOM 880 O O . LYS A 1 113 ? 34.131 1.728 -9.549 1.00 62.95 140 LYS A O 1
ATOM 886 N N . GLU A 1 114 ? 32.719 3.485 -9.272 1.00 58.17 141 GLU A N 1
ATOM 887 C CA . GLU A 1 114 ? 33.748 4.521 -9.222 1.00 58.49 141 GLU A CA 1
ATOM 888 C C . GLU A 1 114 ? 34.479 4.619 -7.877 1.00 61.33 141 GLU A C 1
ATOM 889 O O . GLU A 1 114 ? 35.700 4.765 -7.882 1.00 62.69 141 GLU A O 1
ATOM 895 N N . MET A 1 115 ? 33.753 4.558 -6.742 1.00 54.55 142 MET A N 1
ATOM 896 C CA . MET A 1 115 ? 34.365 4.698 -5.415 1.00 53.36 142 MET A CA 1
ATOM 897 C C . MET A 1 115 ? 34.742 3.373 -4.726 1.00 55.57 142 MET A C 1
ATOM 898 O O . MET A 1 115 ? 35.531 3.397 -3.781 1.00 55.56 142 MET A O 1
ATOM 903 N N . GLY A 1 116 ? 34.160 2.258 -5.170 1.00 51.04 143 GLY A N 1
ATOM 904 C CA . GLY A 1 116 ? 34.393 0.935 -4.591 1.00 51.79 143 GLY A CA 1
ATOM 905 C C . GLY A 1 116 ? 33.532 0.604 -3.381 1.00 55.31 143 GLY A C 1
ATOM 906 O O . GLY A 1 116 ? 33.387 -0.565 -2.999 1.00 55.97 143 GLY A O 1
ATOM 907 N N . GLU A 1 117 ? 32.943 1.647 -2.791 1.00 49.53 144 GLU A N 1
ATOM 908 C CA . GLU A 1 117 ? 32.078 1.651 -1.616 1.00 48.23 144 GLU A CA 1
ATOM 909 C C . GLU A 1 117 ? 31.261 2.944 -1.685 1.00 48.26 144 GLU A C 1
ATOM 910 O O . GLU A 1 117 ? 31.519 3.792 -2.548 1.00 48.30 144 GLU A O 1
ATOM 916 N N . VAL A 1 118 ? 30.304 3.115 -0.768 1.00 40.86 145 VAL A N 1
ATOM 917 C CA . VAL A 1 118 ? 29.566 4.380 -0.658 1.00 37.40 145 VAL A CA 1
ATOM 918 C C . VAL A 1 118 ? 29.643 4.820 0.809 1.00 37.63 145 VAL A C 1
ATOM 919 O O . VAL A 1 118 ? 28.969 4.248 1.663 1.00 35.80 145 VAL A O 1
ATOM 923 N N . ALA A 1 119 ? 30.526 5.778 1.101 1.00 33.66 146 ALA A N 1
ATOM 924 C CA . ALA A 1 119 ? 30.724 6.342 2.446 1.00 33.72 146 ALA A CA 1
ATOM 925 C C . ALA A 1 119 ? 29.407 7.012 2.941 1.00 35.94 146 ALA A C 1
ATOM 926 O O . ALA A 1 119 ? 28.608 7.449 2.094 1.00 33.77 146 ALA A O 1
ATOM 928 N N . PRO A 1 120 ? 29.153 7.039 4.291 1.00 30.77 147 PRO A N 1
ATOM 929 C CA . PRO A 1 120 ? 27.880 7.580 4.806 1.00 28.97 147 PRO A CA 1
ATOM 930 C C . PRO A 1 120 ? 27.422 8.924 4.261 1.00 30.48 147 PRO A C 1
ATOM 931 O O . PRO A 1 120 ? 26.216 9.118 4.072 1.00 28.71 147 PRO A O 1
ATOM 935 N N . GLU A 1 121 ? 28.373 9.842 4.003 1.00 26.51 148 GLU A N 1
ATOM 936 C CA . GLU A 1 121 ? 28.048 11.202 3.563 1.00 25.43 148 GLU A CA 1
ATOM 937 C C . GLU A 1 121 ? 27.571 11.256 2.102 1.00 29.30 148 GLU A C 1
ATOM 938 O O . GLU A 1 121 ? 27.069 12.286 1.676 1.00 28.57 148 GLU A O 1
ATOM 944 N N . TYR A 1 122 ? 27.704 10.147 1.345 1.00 26.22 149 TYR A N 1
ATOM 945 C CA . TYR A 1 122 ? 27.274 10.095 -0.060 1.00 25.34 149 TYR A CA 1
ATOM 946 C C . TYR A 1 122 ? 25.999 9.288 -0.253 1.00 26.92 149 TYR A C 1
ATOM 947 O O . TYR A 1 122 ? 25.510 9.182 -1.376 1.00 27.38 149 TYR A O 1
ATOM 956 N N . ARG A 1 123 ? 25.470 8.721 0.832 1.00 22.08 150 ARG A N 1
ATOM 957 C CA . ARG A 1 123 ? 24.297 7.858 0.820 1.00 23.33 150 ARG A CA 1
ATOM 958 C C . ARG A 1 123 ? 22.981 8.606 0.746 1.00 26.47 150 ARG A C 1
ATOM 959 O O . ARG A 1 123 ? 22.858 9.701 1.301 1.00 25.52 150 ARG A O 1
ATOM 967 N N . HIS A 1 124 ? 21.971 7.974 0.104 1.00 24.47 151 HIS A N 1
ATOM 968 C CA . HIS A 1 124 ? 20.591 8.442 0.009 1.00 23.20 151 HIS A CA 1
ATOM 969 C C . HIS A 1 124 ? 19.902 8.337 1.390 1.00 27.57 151 HIS A C 1
ATOM 970 O O . HIS A 1 124 ? 18.832 8.898 1.577 1.00 28.18 151 HIS A O 1
ATOM 977 N N . ASP A 1 125 ? 20.478 7.582 2.333 1.00 25.06 152 ASP A N 1
ATOM 978 C CA . ASP A 1 125 ? 19.881 7.432 3.663 1.00 25.93 152 ASP A CA 1
ATOM 979 C C . ASP A 1 125 ? 20.640 8.213 4.744 1.00 27.89 152 ASP A C 1
ATOM 980 O O . ASP A 1 125 ? 20.394 7.984 5.932 1.00 26.52 152 ASP A O 1
ATOM 985 N N . SER A 1 126 ? 21.532 9.164 4.340 1.00 22.11 153 SER A N 1
ATOM 986 C CA . SER A 1 126 ? 22.179 10.031 5.327 1.00 22.05 153 SER A CA 1
ATOM 987 C C . SER A 1 126 ? 21.046 10.792 6.083 1.00 24.43 153 SER A C 1
ATOM 988 O O . SER A 1 126 ? 20.063 11.205 5.465 1.00 23.32 153 SER A O 1
ATOM 991 N N . PRO A 1 127 ? 21.133 10.919 7.421 1.00 22.68 154 PRO A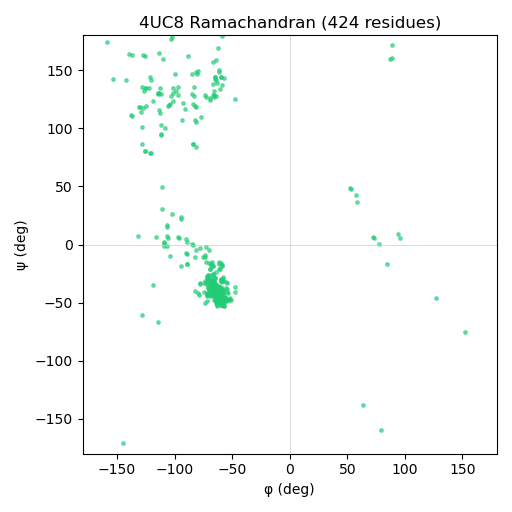 N 1
ATOM 992 C CA . PRO A 1 127 ? 20.047 11.566 8.180 1.00 22.79 154 PRO A CA 1
ATOM 993 C C . PRO A 1 127 ? 19.710 13.013 7.809 1.00 24.10 154 PRO A C 1
ATOM 994 O O . PRO A 1 127 ? 18.624 13.446 8.148 1.00 23.25 154 PRO A O 1
ATOM 998 N N . ASP A 1 128 ? 20.601 13.745 7.123 1.00 19.90 155 ASP A N 1
ATOM 999 C CA . ASP A 1 128 ? 20.372 15.165 6.780 1.00 17.49 155 ASP A CA 1
ATOM 1000 C C . ASP A 1 128 ? 19.794 15.423 5.368 1.00 24.11 155 ASP A C 1
ATOM 1001 O O . ASP A 1 128 ? 19.661 16.585 4.978 1.00 21.50 155 ASP A O 1
ATOM 1006 N N . CYS A 1 129 ? 19.429 14.356 4.605 1.00 21.72 156 CYS A N 1
ATOM 1007 C CA . CYS A 1 129 ? 18.932 14.521 3.237 1.00 21.59 156 CYS A CA 1
ATOM 1008 C C . CYS A 1 129 ? 17.660 15.388 3.108 1.00 24.72 156 CYS A C 1
ATOM 1009 O O . CYS A 1 129 ? 17.611 16.268 2.244 1.00 22.13 156 CYS A O 1
ATOM 1012 N N . GLY A 1 130 ? 16.674 15.159 3.968 1.00 23.14 157 GLY A N 1
ATOM 1013 C CA . GLY A 1 130 ? 15.454 15.965 3.970 1.00 21.45 157 GLY A CA 1
ATOM 1014 C C . GLY A 1 130 ? 15.731 17.424 4.275 1.00 23.28 157 GLY A C 1
ATOM 1015 O O . GLY A 1 130 ? 15.149 18.305 3.644 1.00 25.18 157 GLY A O 1
ATOM 1016 N N . MET A 1 131 ? 16.646 17.693 5.220 1.00 18.43 158 MET A N 1
ATOM 1017 C CA . MET A 1 131 ? 17.014 19.069 5.609 1.00 18.74 158 MET A CA 1
ATOM 1018 C C . MET A 1 131 ? 17.755 19.802 4.507 1.00 22.54 158 MET A C 1
ATOM 1019 O O . MET A 1 131 ? 17.617 21.010 4.391 1.00 22.63 158 MET A O 1
ATOM 1024 N N . ILE A 1 132 ? 18.537 19.074 3.689 1.00 17.91 159 ILE A N 1
ATOM 1025 C CA . ILE A 1 132 ? 19.251 19.681 2.553 1.00 17.87 159 ILE A CA 1
ATOM 1026 C C . ILE A 1 132 ? 18.231 20.263 1.559 1.00 22.11 159 ILE A C 1
ATOM 1027 O O . ILE A 1 132 ? 18.406 21.370 1.058 1.00 19.15 159 ILE A O 1
ATOM 1032 N N . ILE A 1 133 ? 17.160 19.492 1.273 1.00 21.20 160 ILE A N 1
ATOM 1033 C CA . ILE A 1 133 ? 16.072 19.913 0.380 1.00 19.73 160 ILE A CA 1
ATOM 1034 C C . ILE A 1 133 ? 15.354 21.137 0.964 1.00 20.74 160 ILE A C 1
ATOM 1035 O O . ILE A 1 133 ? 15.070 22.081 0.230 1.00 20.24 160 ILE A O 1
ATOM 1040 N N . LEU A 1 134 ? 15.079 21.127 2.275 1.00 17.16 161 LEU A N 1
ATOM 1041 C CA . LEU A 1 134 ? 14.397 22.237 2.951 1.00 17.41 161 LEU A CA 1
ATOM 1042 C C . LEU A 1 134 ? 15.247 23.510 3.031 1.00 22.81 161 LEU A C 1
ATOM 1043 O O . LEU A 1 134 ? 14.680 24.597 3.185 1.00 21.73 161 LEU A O 1
ATOM 1048 N N . CYS A 1 135 ? 16.582 23.401 2.834 1.00 20.91 162 CYS A N 1
ATOM 1049 C CA . CYS A 1 135 ? 17.470 24.590 2.787 1.00 20.96 162 CYS A CA 1
ATOM 1050 C C . CYS A 1 135 ? 17.141 25.398 1.535 1.00 27.29 162 CYS A C 1
ATOM 1051 O O . CYS A 1 135 ? 17.188 26.627 1.571 1.00 28.75 162 CYS A O 1
ATOM 1054 N N . ILE A 1 136 ? 16.819 24.698 0.413 1.00 25.20 163 ILE A N 1
ATOM 1055 C CA . ILE A 1 136 ? 16.425 25.377 -0.827 1.00 24.81 163 ILE A CA 1
ATOM 1056 C C . ILE A 1 136 ? 15.057 26.066 -0.601 1.00 25.73 163 ILE A C 1
ATOM 1057 O O . ILE A 1 136 ? 14.889 27.207 -1.018 1.00 24.87 163 ILE A O 1
ATOM 1062 N N . ALA A 1 137 ? 14.122 25.395 0.114 1.00 21.06 164 ALA A N 1
ATOM 1063 C CA . ALA A 1 137 ? 12.802 25.979 0.458 1.00 20.64 164 ALA A CA 1
ATOM 1064 C C . ALA A 1 137 ? 12.976 27.246 1.298 1.00 26.11 164 ALA A C 1
ATOM 1065 O O . ALA A 1 137 ? 12.246 28.198 1.071 1.00 27.64 164 ALA A O 1
ATOM 1067 N N . ALA A 1 138 ? 13.946 27.264 2.255 1.00 22.06 165 ALA A N 1
ATOM 1068 C CA . ALA A 1 138 ? 14.240 28.445 3.109 1.00 22.81 165 ALA A CA 1
ATOM 1069 C C . ALA A 1 138 ? 14.676 29.623 2.233 1.00 29.06 165 ALA A C 1
ATOM 1070 O O . ALA A 1 138 ? 14.296 30.757 2.520 1.00 30.30 165 ALA A O 1
ATOM 1072 N N . LEU A 1 139 ? 15.425 29.353 1.147 1.00 26.22 166 LEU A N 1
ATOM 1073 C CA . LEU A 1 139 ? 15.872 30.386 0.190 1.00 27.74 166 LEU A CA 1
ATOM 1074 C C . LEU A 1 139 ? 14.713 30.914 -0.669 1.00 30.47 166 LEU A C 1
ATOM 1075 O O . LEU A 1 139 ? 14.627 32.116 -0.899 1.00 30.31 166 LEU A O 1
ATOM 1080 N N . VAL A 1 140 ? 13.825 30.018 -1.137 1.00 26.83 167 VAL A N 1
ATOM 1081 C CA . VAL A 1 140 ? 12.680 30.364 -1.984 1.00 27.65 167 VAL A CA 1
ATOM 1082 C C . VAL A 1 140 ? 11.681 31.241 -1.217 1.00 37.10 167 VAL A C 1
ATOM 1083 O O . VAL A 1 140 ? 11.181 32.206 -1.778 1.00 37.81 167 VAL A O 1
ATOM 1087 N N . ILE A 1 141 ? 11.424 30.920 0.068 1.00 36.41 168 ILE A N 1
ATOM 1088 C CA . ILE A 1 141 ? 10.507 31.651 0.954 1.00 38.24 168 ILE A CA 1
ATOM 1089 C C . ILE A 1 141 ? 10.921 33.150 1.102 1.00 45.11 168 ILE A C 1
ATOM 1090 O O . ILE A 1 141 ? 10.048 33.997 1.248 1.00 45.69 168 ILE A O 1
ATOM 1095 N N . THR A 1 142 ? 12.226 33.461 0.994 1.00 43.15 169 THR A N 1
ATOM 1096 C CA . THR A 1 142 ? 12.789 34.816 1.091 1.00 45.56 169 THR A CA 1
ATOM 1097 C C . THR A 1 142 ? 12.438 35.677 -0.131 1.00 55.64 169 THR A C 1
ATOM 1098 O O . THR A 1 142 ? 12.275 36.894 0.010 1.00 56.57 169 THR A O 1
ATOM 1102 N N . LYS A 1 143 ? 12.397 35.066 -1.332 1.00 54.73 170 LYS A N 1
ATOM 1103 C CA . LYS A 1 143 ? 12.078 35.770 -2.585 1.00 56.83 170 LYS A CA 1
ATOM 1104 C C . LYS A 1 143 ? 10.978 34.986 -3.276 1.00 61.78 170 LYS A C 1
ATOM 1105 O O . LYS A 1 143 ? 11.281 34.082 -4.061 1.00 60.73 170 LYS A O 1
ATOM 1111 N N . LEU A 1 144 ? 9.702 35.274 -2.918 1.00 59.24 171 LEU A N 1
ATOM 1112 C CA . LEU A 1 144 ? 8.550 34.518 -3.410 1.00 59.71 171 LEU A CA 1
ATOM 1113 C C . LEU A 1 144 ? 7.420 35.361 -4.015 1.00 68.27 171 LEU A C 1
ATOM 1114 O O . LEU A 1 144 ? 7.069 35.144 -5.180 1.00 68.36 171 LEU A O 1
ATOM 1119 N N . ALA A 1 145 ? 6.818 36.261 -3.202 1.00 67.45 172 ALA A N 1
ATOM 1120 C CA . ALA A 1 145 ? 5.683 37.122 -3.537 1.00 70.28 172 ALA A CA 1
ATOM 1121 C C . ALA A 1 145 ? 5.797 37.885 -4.886 1.00 77.43 172 ALA A C 1
ATOM 1122 O O . ALA A 1 145 ? 6.777 38.607 -5.095 1.00 77.41 172 ALA A O 1
ATOM 1124 N N . ALA A 1 146 ? 4.794 37.743 -5.799 1.00 75.90 173 ALA A N 1
ATOM 1125 C CA . ALA A 1 146 ? 3.598 36.891 -5.643 1.00 75.32 173 ALA A CA 1
ATOM 1126 C C . ALA A 1 146 ? 3.646 35.762 -6.685 1.00 78.01 173 ALA A C 1
ATOM 1127 O O . ALA A 1 146 ? 3.806 34.589 -6.328 1.00 76.13 173 ALA A O 1
ATOM 1129 N N . GLY A 1 147 ? 3.531 36.146 -7.954 1.00 74.95 174 GLY A N 1
ATOM 1130 C CA . GLY A 1 147 ? 3.667 35.271 -9.111 1.00 74.26 174 GLY A CA 1
ATOM 1131 C C . GLY A 1 147 ? 4.948 35.695 -9.798 1.00 75.30 174 GLY A C 1
ATOM 1132 O O . GLY A 1 147 ? 4.964 35.986 -10.999 1.00 77.69 174 GLY A O 1
ATOM 1133 N N . ASP A 1 148 ? 6.016 35.806 -8.992 1.00 66.01 175 ASP A N 1
ATOM 1134 C CA . ASP A 1 148 ? 7.312 36.291 -9.421 1.00 64.68 175 ASP A CA 1
ATOM 1135 C C . ASP A 1 148 ? 8.482 35.381 -9.044 1.00 60.93 175 ASP A C 1
ATOM 1136 O O . ASP A 1 148 ? 8.825 35.246 -7.860 1.00 58.08 175 ASP A O 1
ATOM 1141 N N . ARG A 1 149 ? 9.129 34.807 -10.075 1.00 53.79 176 ARG A N 1
ATOM 1142 C CA . ARG A 1 149 ? 10.326 33.993 -9.916 1.00 49.68 176 ARG A CA 1
ATOM 1143 C C . ARG A 1 149 ? 11.590 34.796 -10.288 1.00 50.62 176 ARG A C 1
ATOM 1144 O O . ARG A 1 149 ? 12.583 34.189 -10.657 1.00 50.91 176 ARG A O 1
ATOM 1152 N N . SER A 1 150 ? 11.572 36.148 -10.164 1.00 46.03 177 SER A N 1
ATOM 1153 C CA . SER A 1 150 ? 12.735 37.009 -10.491 1.00 47.07 177 SER A CA 1
ATOM 1154 C C . SER A 1 150 ? 13.903 36.754 -9.548 1.00 46.56 177 SER A C 1
ATOM 1155 O O . SER A 1 150 ? 15.063 36.854 -9.964 1.00 44.54 177 SER A O 1
ATOM 1158 N N . GLY A 1 151 ? 13.570 36.390 -8.303 1.00 41.08 178 GLY A N 1
ATOM 1159 C CA . GLY A 1 151 ? 14.520 36.042 -7.254 1.00 38.97 178 GLY A CA 1
ATOM 1160 C C . GLY A 1 151 ? 15.243 34.721 -7.469 1.00 40.62 178 GLY A C 1
ATOM 1161 O O . GLY A 1 151 ? 16.134 34.389 -6.680 1.00 39.38 178 GLY A O 1
ATOM 1162 N N . LEU A 1 152 ? 14.881 33.954 -8.538 1.00 36.16 179 LEU A N 1
ATOM 1163 C CA . LEU A 1 152 ? 15.464 32.635 -8.863 1.00 33.53 179 LEU A CA 1
ATOM 1164 C C . LEU A 1 152 ? 16.988 32.664 -8.987 1.00 37.88 179 LEU A C 1
ATOM 1165 O O . LEU A 1 152 ? 17.646 31.816 -8.386 1.00 36.21 179 LEU A O 1
ATOM 1170 N N . THR A 1 153 ? 17.542 33.647 -9.729 1.00 36.63 180 THR A N 1
ATOM 1171 C CA . THR A 1 153 ? 18.986 33.816 -9.932 1.00 37.86 180 THR A CA 1
ATOM 1172 C C . THR A 1 153 ? 19.727 33.954 -8.595 1.00 40.52 180 THR A C 1
ATOM 1173 O O . THR A 1 153 ? 20.737 33.279 -8.386 1.00 38.77 180 THR A O 1
ATOM 1177 N N . ALA A 1 154 ? 19.211 34.821 -7.703 1.00 37.50 181 ALA A N 1
ATOM 1178 C CA . ALA A 1 154 ? 19.757 35.046 -6.361 1.00 36.53 181 ALA A CA 1
ATOM 1179 C C . ALA A 1 154 ? 19.651 33.775 -5.516 1.00 36.59 181 ALA A C 1
ATOM 1180 O O . ALA A 1 154 ? 20.587 33.475 -4.780 1.00 36.29 181 ALA A O 1
ATOM 1182 N N . VAL A 1 155 ? 18.546 33.016 -5.637 1.00 31.75 182 VAL A N 1
ATOM 1183 C CA . VAL A 1 155 ? 18.362 31.734 -4.913 1.00 29.90 182 VAL A CA 1
ATOM 1184 C C . VAL A 1 155 ? 19.506 30.752 -5.282 1.00 34.02 182 VAL A C 1
ATOM 1185 O O . VAL A 1 155 ? 20.135 30.173 -4.392 1.00 33.02 182 VAL A O 1
ATOM 1189 N N . ILE A 1 156 ? 19.769 30.591 -6.592 1.00 31.89 183 ILE A N 1
ATOM 1190 C CA . ILE A 1 156 ? 20.821 29.728 -7.156 1.00 31.62 183 ILE A CA 1
ATOM 1191 C C . ILE A 1 156 ? 22.222 30.189 -6.675 1.00 37.23 183 ILE A C 1
ATOM 1192 O O . ILE A 1 156 ? 23.013 29.359 -6.229 1.00 36.09 183 ILE A O 1
ATOM 1197 N N . ARG A 1 157 ? 22.506 31.510 -6.735 1.00 35.09 184 ARG A N 1
ATOM 1198 C CA . ARG A 1 157 ? 23.780 32.078 -6.285 1.00 36.35 184 ARG A CA 1
ATOM 1199 C C . ARG A 1 157 ? 24.022 31.779 -4.788 1.00 39.47 184 ARG A C 1
ATOM 1200 O O . ARG A 1 157 ? 25.064 31.232 -4.437 1.00 38.07 184 ARG A O 1
ATOM 1208 N N . ARG A 1 158 ? 23.044 32.101 -3.924 1.00 37.02 185 ARG A N 1
ATOM 1209 C CA . ARG A 1 158 ? 23.149 31.837 -2.486 1.00 36.12 185 ARG A CA 1
ATOM 1210 C C . ARG A 1 158 ? 23.283 30.327 -2.199 1.00 35.94 185 ARG A C 1
ATOM 1211 O O . ARG A 1 158 ? 24.152 29.964 -1.407 1.00 35.68 185 ARG A O 1
ATOM 1219 N N . ALA A 1 159 ? 22.482 29.462 -2.870 1.00 28.78 186 ALA A N 1
ATOM 1220 C CA . ALA A 1 159 ? 22.590 28.010 -2.688 1.00 28.35 186 ALA A CA 1
ATOM 1221 C C . ALA A 1 159 ? 23.980 27.471 -3.045 1.00 32.31 186 ALA A C 1
ATOM 1222 O O . ALA A 1 159 ? 24.528 26.705 -2.262 1.00 30.98 186 ALA A O 1
ATOM 1224 N N . ASN A 1 160 ? 24.589 27.933 -4.159 1.00 32.88 187 ASN A N 1
ATOM 1225 C CA . ASN A 1 160 ? 25.942 27.510 -4.561 1.00 33.97 187 ASN A CA 1
ATOM 1226 C C . ASN A 1 160 ? 26.997 27.846 -3.504 1.00 38.70 187 ASN A C 1
ATOM 1227 O O . ASN A 1 160 ? 27.966 27.114 -3.368 1.00 39.42 187 ASN A O 1
ATOM 1232 N N . ASN A 1 161 ? 26.825 28.945 -2.765 1.00 36.24 188 ASN A N 1
ATOM 1233 C CA . ASN A 1 161 ? 27.769 29.304 -1.709 1.00 36.28 188 ASN A CA 1
ATOM 1234 C C . ASN A 1 161 ? 27.475 28.600 -0.374 1.00 37.87 188 ASN A C 1
ATOM 1235 O O . ASN A 1 161 ? 28.344 27.892 0.153 1.00 38.81 188 ASN A O 1
ATOM 1240 N N A VAL A 1 162 ? 26.257 28.755 0.129 0.53 31.83 189 VAL A N 1
ATOM 1241 N N B VAL A 1 162 ? 26.240 28.758 0.150 0.47 32.20 189 VAL A N 1
ATOM 1242 C CA A VAL A 1 162 ? 25.841 28.210 1.415 0.53 30.50 189 VAL A CA 1
ATOM 1243 C CA B VAL A 1 162 ? 25.838 28.214 1.453 0.47 30.97 189 VAL A CA 1
ATOM 1244 C C A VAL A 1 162 ? 25.811 26.671 1.418 0.53 32.98 189 VAL A C 1
ATOM 1245 C C B VAL A 1 162 ? 25.710 26.671 1.454 0.47 32.57 189 VAL A C 1
ATOM 1246 O O A VAL A 1 162 ? 26.195 26.064 2.415 0.53 33.45 189 VAL A O 1
ATOM 1247 O O B VAL A 1 162 ? 25.880 26.062 2.508 0.47 32.02 189 VAL A O 1
ATOM 1254 N N . LEU A 1 163 ? 25.411 26.052 0.299 1.00 28.03 190 LEU A N 1
ATOM 1255 C CA . LEU A 1 163 ? 25.293 24.592 0.200 1.00 25.42 190 LEU A CA 1
ATOM 1256 C C . LEU A 1 163 ? 26.451 23.939 -0.566 1.00 27.51 190 LEU A C 1
ATOM 1257 O O . LEU A 1 163 ? 26.296 22.822 -1.038 1.00 25.83 190 LEU A O 1
ATOM 1262 N N . LYS A 1 164 ? 27.612 24.628 -0.650 1.00 24.65 191 LYS A N 1
ATOM 1263 C CA . LYS A 1 164 ? 28.819 24.155 -1.349 1.00 26.51 191 LYS A CA 1
ATOM 1264 C C . LYS A 1 164 ? 29.225 22.741 -0.938 1.00 29.69 191 LYS A C 1
ATOM 1265 O O . LYS A 1 164 ? 29.494 21.917 -1.808 1.00 28.61 191 LYS A O 1
ATOM 1271 N N . ASN A 1 165 ? 29.269 22.460 0.378 1.00 26.88 192 ASN A N 1
ATOM 1272 C CA . ASN A 1 165 ? 29.680 21.132 0.871 1.00 26.82 192 ASN A CA 1
ATOM 1273 C C . ASN A 1 165 ? 28.675 20.062 0.523 1.00 26.97 192 ASN A C 1
ATOM 1274 O O . ASN A 1 165 ? 29.048 18.936 0.236 1.00 27.09 192 ASN A O 1
ATOM 1279 N N . GLU A 1 166 ? 27.395 20.411 0.528 1.00 24.26 193 GLU A N 1
ATOM 1280 C CA . GLU A 1 166 ? 26.319 19.448 0.236 1.00 22.53 193 GLU A CA 1
ATOM 1281 C C . GLU A 1 166 ? 26.272 19.137 -1.263 1.00 27.32 193 GLU A C 1
ATOM 1282 O O . GLU A 1 166 ? 25.993 17.998 -1.655 1.00 24.82 193 GLU A O 1
ATOM 1288 N N . MET A 1 167 ? 26.609 20.144 -2.105 1.00 25.01 194 MET A N 1
ATOM 1289 C CA . MET A 1 167 ? 26.688 19.960 -3.565 1.00 24.60 194 MET A CA 1
ATOM 1290 C C . MET A 1 167 ? 27.833 19.028 -3.942 1.00 28.80 194 MET A C 1
ATOM 1291 O O . MET A 1 167 ? 27.692 18.266 -4.898 1.00 29.80 194 MET A O 1
ATOM 1296 N N . LYS A 1 168 ? 28.926 19.024 -3.151 1.00 24.28 195 LYS A N 1
ATOM 1297 C CA . LYS A 1 168 ? 30.018 18.084 -3.380 1.00 25.26 195 LYS A CA 1
ATOM 1298 C C . LYS A 1 168 ? 29.590 16.662 -3.003 1.00 28.16 195 LYS A C 1
ATOM 1299 O O . LYS A 1 168 ? 30.136 15.706 -3.535 1.00 29.03 195 LYS A O 1
ATOM 1305 N N . ARG A 1 169 ? 28.672 16.519 -2.046 1.00 23.75 196 ARG A N 1
ATOM 1306 C CA . ARG A 1 169 ? 28.201 15.200 -1.614 1.00 24.00 196 ARG A CA 1
ATOM 1307 C C . ARG A 1 169 ? 27.194 14.588 -2.582 1.00 28.30 196 ARG A C 1
ATOM 1308 O O . ARG A 1 169 ? 27.156 13.368 -2.716 1.00 28.28 196 ARG A O 1
ATOM 1316 N N . TYR A 1 170 ? 26.358 15.428 -3.228 1.00 25.11 197 TYR A N 1
ATOM 1317 C CA . TYR A 1 170 ? 25.215 14.989 -4.035 1.00 23.85 197 TYR A CA 1
ATOM 1318 C C . TYR A 1 170 ? 25.094 15.589 -5.441 1.00 28.78 197 TYR A C 1
ATOM 1319 O O . TYR A 1 170 ? 24.897 16.792 -5.578 1.00 27.41 197 TYR A O 1
ATOM 1328 N N . LYS A 1 171 ? 25.149 14.730 -6.477 1.00 25.79 198 LYS A N 1
ATOM 1329 C CA . LYS A 1 171 ? 25.002 15.115 -7.894 1.00 25.71 198 LYS A CA 1
ATOM 1330 C C . LYS A 1 171 ? 23.610 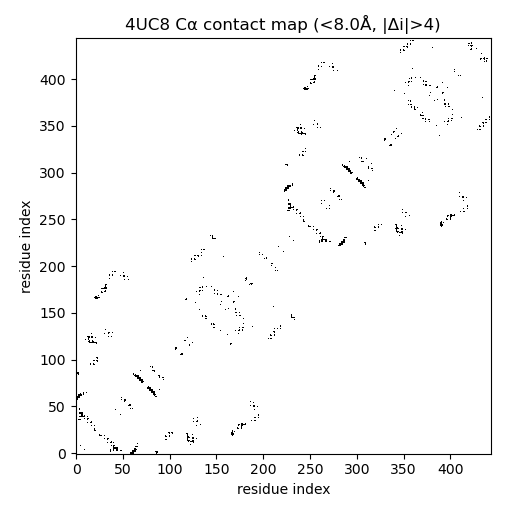15.654 -8.224 1.00 29.01 198 LYS A C 1
ATOM 1331 O O . LYS A 1 171 ? 23.492 16.472 -9.137 1.00 28.76 198 LYS A O 1
ATOM 1337 N N . GLY A 1 172 ? 22.588 15.190 -7.492 1.00 23.65 199 GLY A N 1
ATOM 1338 C CA . GLY A 1 172 ? 21.193 15.605 -7.665 1.00 22.72 199 GLY A CA 1
ATOM 1339 C C . GLY A 1 172 ? 20.829 16.889 -6.942 1.00 27.59 199 GLY A C 1
ATOM 1340 O O . GLY A 1 172 ? 19.681 17.329 -7.016 1.00 27.02 199 GLY A O 1
ATOM 1341 N N . LEU A 1 173 ? 21.785 17.510 -6.230 1.00 25.17 200 LEU A N 1
ATOM 1342 C CA . LEU A 1 173 ? 21.510 18.779 -5.567 1.00 24.75 200 LEU A CA 1
ATOM 1343 C C . LEU A 1 173 ? 21.727 19.856 -6.634 1.00 29.10 200 LEU A C 1
ATOM 1344 O O . LEU A 1 173 ? 22.824 20.376 -6.812 1.00 29.05 200 LEU A O 1
ATOM 1349 N N . LEU A 1 174 ? 20.652 20.111 -7.387 1.00 25.79 201 LEU A N 1
ATOM 1350 C CA . LEU A 1 174 ? 20.577 21.030 -8.509 1.00 26.36 201 LEU A CA 1
ATOM 1351 C C . LEU A 1 174 ? 19.676 22.165 -8.061 1.00 30.18 201 LEU A C 1
ATOM 1352 O O . LEU A 1 174 ? 18.456 22.020 -8.109 1.00 27.92 201 LEU A O 1
ATOM 1357 N N . PRO A 1 175 ? 20.283 23.267 -7.534 1.00 30.03 202 PRO A N 1
ATOM 1358 C CA . PRO A 1 175 ? 19.489 24.362 -6.954 1.00 29.30 202 PRO A CA 1
ATOM 1359 C C . PRO A 1 175 ? 18.405 24.953 -7.840 1.00 31.97 202 PRO A C 1
ATOM 1360 O O . PRO A 1 175 ? 17.325 25.204 -7.314 1.00 31.55 202 PRO A O 1
ATOM 1364 N N . LYS A 1 176 ? 18.668 25.167 -9.145 1.00 28.24 203 LYS A N 1
ATOM 1365 C CA . LYS A 1 176 ? 17.681 25.732 -10.073 1.00 29.92 203 LYS A CA 1
ATOM 1366 C C . LYS A 1 176 ? 16.380 24.888 -10.115 1.00 34.85 203 LYS A C 1
ATOM 1367 O O . LYS A 1 176 ? 15.287 25.426 -9.929 1.00 34.38 203 LYS A O 1
ATOM 1373 N N . ASP A 1 177 ? 16.530 23.574 -10.363 1.00 32.09 204 ASP A N 1
ATOM 1374 C CA . ASP A 1 177 ? 15.454 22.592 -10.479 1.00 31.51 204 ASP A CA 1
ATOM 1375 C C . ASP A 1 177 ? 14.674 22.435 -9.200 1.00 30.40 204 ASP A C 1
ATOM 1376 O O . ASP A 1 177 ? 13.442 22.374 -9.255 1.00 30.71 204 ASP A O 1
ATOM 1381 N N . ILE A 1 178 ? 15.376 22.371 -8.053 1.00 24.52 205 ILE A N 1
ATOM 1382 C CA . ILE A 1 178 ? 14.739 22.231 -6.728 1.00 23.07 205 ILE A CA 1
ATOM 1383 C C . ILE A 1 178 ? 14.017 23.520 -6.364 1.00 26.38 205 ILE A C 1
ATOM 1384 O O . ILE A 1 178 ? 12.902 23.458 -5.867 1.00 27.54 205 ILE A O 1
ATOM 1389 N N . ALA A 1 179 ? 14.642 24.679 -6.616 1.00 23.17 206 ALA A N 1
ATOM 1390 C CA . ALA A 1 179 ? 14.028 25.979 -6.339 1.00 23.17 206 ALA A CA 1
ATOM 1391 C C . ALA A 1 179 ? 12.759 26.166 -7.167 1.00 28.42 206 ALA A C 1
ATOM 1392 O O . ALA A 1 179 ? 11.742 26.611 -6.630 1.00 30.32 206 ALA A O 1
ATOM 1394 N N . ASN A 1 180 ? 12.787 25.762 -8.443 1.00 26.45 207 ASN A N 1
ATOM 1395 C CA . ASN A 1 180 ? 11.603 25.861 -9.302 1.00 27.81 207 ASN A CA 1
ATOM 1396 C C . ASN A 1 180 ? 10.474 24.974 -8.789 1.00 29.16 207 ASN A C 1
ATOM 1397 O O . ASN A 1 180 ? 9.319 25.389 -8.804 1.00 28.15 207 ASN A O 1
ATOM 1402 N N . SER A 1 181 ? 10.819 23.761 -8.308 1.00 23.85 208 SER A N 1
ATOM 1403 C CA . SER A 1 181 ? 9.868 22.815 -7.736 1.00 22.73 208 SER A CA 1
ATOM 1404 C C . SER A 1 181 ? 9.197 23.397 -6.485 1.00 27.37 208 SER A C 1
ATOM 1405 O O . SER A 1 181 ? 7.990 23.258 -6.341 1.00 25.70 208 SER A O 1
ATOM 1408 N N . PHE A 1 182 ? 9.954 24.116 -5.629 1.00 24.45 209 PHE A N 1
ATOM 1409 C CA . PHE A 1 182 ? 9.369 24.778 -4.464 1.00 23.49 209 PHE A CA 1
ATOM 1410 C C . PHE A 1 182 ? 8.487 25.981 -4.835 1.00 30.15 209 PHE A C 1
ATOM 1411 O O . PHE A 1 182 ? 7.423 26.134 -4.235 1.00 30.01 209 PHE A O 1
ATOM 1419 N N . TYR A 1 183 ? 8.914 26.814 -5.829 1.00 29.21 210 TYR A N 1
ATOM 1420 C CA . TYR A 1 183 ? 8.115 27.956 -6.315 1.00 31.55 210 TYR A CA 1
ATOM 1421 C C . TYR A 1 183 ? 6.746 27.444 -6.752 1.00 37.62 210 TYR A C 1
ATOM 1422 O O . TYR A 1 183 ? 5.714 27.997 -6.346 1.00 37.65 210 TYR A O 1
ATOM 1431 N N . GLU A 1 184 ? 6.752 26.362 -7.546 1.00 34.59 211 GLU A N 1
ATOM 1432 C CA . GLU A 1 184 ? 5.562 25.698 -8.050 1.00 36.45 211 GLU A CA 1
ATOM 1433 C C . GLU A 1 184 ? 4.643 25.182 -6.910 1.00 40.15 211 GLU A C 1
ATOM 1434 O O . GLU A 1 184 ? 3.434 25.422 -6.981 1.00 41.22 211 GLU A O 1
ATOM 1440 N N . VAL A 1 185 ? 5.208 24.527 -5.845 1.00 34.97 212 VAL A N 1
ATOM 1441 C CA . VAL A 1 185 ? 4.375 24.030 -4.726 1.00 34.15 212 VAL A CA 1
ATOM 1442 C C . VAL A 1 185 ? 3.775 25.150 -3.929 1.00 36.16 212 VAL A C 1
ATOM 1443 O O . VAL A 1 185 ? 2.630 25.022 -3.490 1.00 36.52 212 VAL A O 1
ATOM 1447 N N . PHE A 1 186 ? 4.547 26.227 -3.713 1.00 31.61 213 PHE A N 1
ATOM 1448 C CA . PHE A 1 186 ? 4.089 27.362 -2.930 1.00 31.10 213 PHE A CA 1
ATOM 1449 C C . PHE A 1 186 ? 3.027 28.171 -3.678 1.00 38.76 213 PHE A C 1
ATOM 1450 O O . PHE A 1 186 ? 2.083 28.658 -3.058 1.00 39.71 213 PHE A O 1
ATOM 1458 N N . GLU A 1 187 ? 3.122 28.223 -5.008 1.00 37.45 214 GLU A N 1
ATOM 1459 C CA . GLU A 1 187 ? 2.136 28.913 -5.846 1.00 39.63 214 GLU A CA 1
ATOM 1460 C C . GLU A 1 187 ? 0.843 28.078 -5.905 1.00 46.16 214 GLU A C 1
ATOM 1461 O O . GLU A 1 187 ? -0.226 28.618 -5.660 1.00 47.97 214 GLU A O 1
ATOM 1467 N N . LYS A 1 188 ? 0.948 26.774 -6.215 1.00 43.35 215 LYS A N 1
ATOM 1468 C CA . LYS A 1 188 ? -0.184 25.852 -6.330 1.00 44.76 215 LYS A CA 1
ATOM 1469 C C . LYS A 1 188 ? -0.900 25.601 -4.996 1.00 49.77 215 LYS A C 1
ATOM 1470 O O . LYS A 1 188 ? -2.135 25.579 -4.960 1.00 51.20 215 LYS A O 1
ATOM 1476 N N . HIS A 1 189 ? -0.133 25.381 -3.914 1.00 44.16 216 HIS A N 1
ATOM 1477 C CA . HIS A 1 189 ? -0.684 25.078 -2.596 1.00 42.89 216 HIS A CA 1
ATOM 1478 C C . HIS A 1 189 ? -0.146 26.046 -1.536 1.00 40.46 216 HIS A C 1
ATOM 1479 O O . HIS A 1 189 ? 0.771 25.681 -0.805 1.00 36.07 216 HIS A O 1
ATOM 1486 N N . PRO A 1 190 ? -0.712 27.272 -1.429 1.00 37.88 217 PRO A N 1
ATOM 1487 C CA . PRO A 1 190 ? -0.219 28.245 -0.431 1.00 37.56 217 PRO A CA 1
ATOM 1488 C C . PRO A 1 190 ? -0.283 27.827 1.048 1.00 39.11 217 PRO A C 1
ATOM 1489 O O . PRO A 1 190 ? 0.402 28.449 1.852 1.00 37.11 217 PRO A O 1
ATOM 1493 N N . HIS A 1 191 ? -1.049 26.773 1.403 1.00 35.91 218 HIS A N 1
ATOM 1494 C CA . HIS A 1 191 ? -1.115 26.254 2.774 1.00 36.20 218 HIS A CA 1
ATOM 1495 C C . HIS A 1 191 ? 0.228 25.635 3.205 1.00 37.78 218 HIS A C 1
ATOM 1496 O O . HIS A 1 191 ? 0.478 25.466 4.402 1.00 37.66 218 HIS A O 1
ATOM 1503 N N . PHE A 1 192 ? 1.086 25.306 2.225 1.00 31.90 219 PHE A N 1
ATOM 1504 C CA . PHE A 1 192 ? 2.431 24.791 2.473 1.00 28.71 219 PHE A CA 1
ATOM 1505 C C . PHE A 1 192 ? 3.323 25.883 3.018 1.00 27.30 219 PHE A C 1
ATOM 1506 O O . PHE A 1 192 ? 4.260 25.562 3.720 1.00 26.01 219 PHE A O 1
ATOM 1514 N N . ILE A 1 193 ? 3.033 27.155 2.720 1.00 25.22 220 ILE A N 1
ATOM 1515 C CA . ILE A 1 193 ? 3.782 28.300 3.270 1.00 26.93 220 ILE A CA 1
ATOM 1516 C C . ILE A 1 193 ? 3.621 28.307 4.805 1.00 31.38 220 ILE A C 1
ATOM 1517 O O . ILE A 1 193 ? 4.618 28.391 5.510 1.00 31.61 220 ILE A O 1
ATOM 1522 N N . ASP A 1 194 ? 2.370 28.180 5.313 1.00 30.44 221 ASP A N 1
ATOM 1523 C CA . ASP A 1 194 ? 2.066 28.146 6.752 1.00 29.86 221 ASP A CA 1
ATOM 1524 C C . ASP A 1 194 ? 2.782 26.980 7.410 1.00 30.52 221 ASP A C 1
ATOM 1525 O O . ASP A 1 194 ? 3.374 27.146 8.471 1.00 30.04 221 ASP A O 1
ATOM 1530 N N . VAL A 1 195 ? 2.715 25.801 6.787 1.00 26.07 222 VAL A N 1
ATOM 1531 C CA . VAL A 1 195 ? 3.329 24.591 7.289 1.00 25.23 222 VAL A CA 1
ATOM 1532 C C . VAL A 1 195 ? 4.843 24.812 7.360 1.00 28.76 222 VAL A C 1
ATOM 1533 O O . VAL A 1 195 ? 5.436 24.567 8.415 1.00 28.51 222 VAL A O 1
ATOM 1537 N N . PHE A 1 196 ? 5.447 25.312 6.266 1.00 23.92 223 PHE A N 1
ATOM 1538 C CA . PHE A 1 196 ? 6.879 25.601 6.218 1.00 22.93 223 PHE A CA 1
ATOM 1539 C C . PHE A 1 196 ? 7.330 26.587 7.309 1.00 23.42 223 PHE A C 1
ATOM 1540 O O . PHE A 1 196 ? 8.332 26.350 7.965 1.00 21.54 223 PHE A O 1
ATOM 1548 N N . VAL A 1 197 ? 6.611 27.690 7.499 1.00 23.59 224 VAL A N 1
ATOM 1549 C CA . VAL A 1 197 ? 6.992 28.709 8.492 1.00 23.36 224 VAL A CA 1
ATOM 1550 C C . VAL A 1 197 ? 6.922 28.157 9.931 1.00 24.57 224 VAL A C 1
ATOM 1551 O O . VAL A 1 197 ? 7.861 28.360 10.714 1.00 22.26 224 VAL A O 1
ATOM 1555 N N . HIS A 1 198 ? 5.864 27.370 10.237 1.00 20.33 225 HIS A N 1
ATOM 1556 C CA . HIS A 1 198 ? 5.733 26.737 11.551 1.00 21.34 225 HIS A CA 1
ATOM 1557 C C . HIS A 1 198 ? 6.835 25.714 11.750 1.00 23.40 225 HIS A C 1
ATOM 1558 O O . HIS A 1 198 ? 7.358 25.598 12.850 1.00 23.58 225 HIS A O 1
ATOM 1565 N N . PHE A 1 199 ? 7.224 25.022 10.684 1.00 20.06 226 PHE A N 1
ATOM 1566 C CA . PHE A 1 199 ? 8.311 24.046 10.731 1.00 19.59 226 PHE A CA 1
ATOM 1567 C C . PHE A 1 199 ? 9.640 24.752 11.079 1.00 24.16 226 PHE A C 1
ATOM 1568 O O . PHE A 1 199 ? 10.349 24.273 11.955 1.00 23.65 226 PHE A O 1
ATOM 1576 N N . GLY A 1 200 ? 9.966 25.846 10.385 1.00 22.03 227 GLY A N 1
ATOM 1577 C CA . GLY A 1 200 ? 11.195 26.598 10.612 1.00 21.88 227 GLY A CA 1
ATOM 1578 C C . GLY A 1 200 ? 11.305 27.127 12.024 1.00 26.69 227 GLY A C 1
ATOM 1579 O O . GLY A 1 200 ? 12.355 27.036 12.667 1.00 25.85 227 GLY A O 1
ATOM 1580 N N . ILE A 1 201 ? 10.206 27.673 12.524 1.00 23.21 228 ILE A N 1
ATOM 1581 C CA . ILE A 1 201 ? 10.158 28.170 13.889 1.00 23.00 228 ILE A CA 1
ATOM 1582 C C . ILE A 1 201 ? 10.373 27.022 14.920 1.00 25.93 228 ILE A C 1
ATOM 1583 O O . ILE A 1 201 ? 11.168 27.172 15.838 1.00 27.71 228 ILE A O 1
ATOM 1588 N N . ALA A 1 202 ? 9.687 25.894 14.772 1.00 21.61 229 ALA A N 1
ATOM 1589 C CA . ALA A 1 202 ? 9.895 24.746 15.657 1.00 22.21 229 ALA A CA 1
ATOM 1590 C C . ALA A 1 202 ? 11.308 24.147 15.522 1.00 25.75 229 ALA A C 1
ATOM 1591 O O . ALA A 1 202 ? 11.859 23.654 16.491 1.00 28.25 229 ALA A O 1
ATOM 1593 N N . GLN A 1 203 ? 11.878 24.166 14.323 1.00 21.10 230 GLN A N 1
ATOM 1594 C CA . GLN A 1 203 ? 13.189 23.570 14.060 1.00 20.77 230 GLN A CA 1
ATOM 1595 C C . GLN A 1 203 ? 14.319 24.314 14.775 1.00 26.43 230 GLN A C 1
ATOM 1596 O O . GLN A 1 203 ? 15.343 23.700 15.069 1.00 25.22 230 GLN A O 1
ATOM 1602 N N . SER A 1 204 ? 14.134 25.610 15.091 1.00 26.28 231 SER A N 1
ATOM 1603 C CA . SER A 1 204 ? 15.155 26.410 15.793 1.00 28.27 231 SER A CA 1
ATOM 1604 C C . SER A 1 204 ? 15.557 25.811 17.142 1.00 37.23 231 SER A C 1
ATOM 1605 O O . SER A 1 204 ? 16.672 26.037 17.582 1.00 40.79 231 SER A O 1
ATOM 1608 N N . SER A 1 205 ? 14.657 25.077 17.793 1.00 36.17 232 SER A N 1
ATOM 1609 C CA . SER A 1 205 ? 14.911 24.431 19.081 1.00 39.31 232 SER A CA 1
ATOM 1610 C C . SER A 1 205 ? 15.491 22.983 18.948 1.00 46.74 232 SER A C 1
ATOM 1611 O O . SER A 1 205 ? 15.714 22.336 19.975 1.00 48.35 232 SER A O 1
ATOM 1614 N N . THR A 1 206 ? 15.792 22.499 17.713 1.00 43.39 233 THR A N 1
ATOM 1615 C CA . THR A 1 206 ? 16.373 21.152 17.484 1.00 43.61 233 THR A CA 1
ATOM 1616 C C . THR A 1 206 ? 17.762 21.072 18.143 1.00 48.89 233 THR A C 1
ATOM 1617 O O . THR A 1 206 ? 18.531 22.036 18.106 1.00 48.28 233 THR A O 1
ATOM 1621 N N . LYS A 1 207 ? 18.041 19.929 18.784 1.00 46.60 234 LYS A N 1
ATOM 1622 C CA . LYS A 1 207 ? 19.298 19.637 19.463 1.00 47.53 234 LYS A CA 1
ATOM 1623 C C . LYS A 1 207 ? 20.402 19.557 18.421 1.00 48.02 234 LYS A C 1
ATOM 1624 O O . LYS A 1 207 ? 20.213 18.951 17.368 1.00 45.70 234 LYS A O 1
ATOM 1630 N N . GLY A 1 208 ? 21.508 20.245 18.689 1.00 44.56 235 GLY A N 1
ATOM 1631 C CA . GLY A 1 208 ? 22.644 20.357 17.781 1.00 42.45 235 GLY A CA 1
ATOM 1632 C C . GLY A 1 208 ? 23.311 19.065 17.359 1.00 42.49 235 GLY A C 1
ATOM 1633 O O . GLY A 1 208 ? 22.923 17.963 17.779 1.00 44.38 235 GLY A O 1
ATOM 1634 N N . GLY A 1 209 ? 24.320 19.221 16.521 1.00 32.90 236 GLY A N 1
ATOM 1635 C CA . GLY A 1 209 ? 25.131 18.132 16.011 1.00 29.21 236 GLY A CA 1
ATOM 1636 C C . GLY A 1 209 ? 25.216 18.139 14.500 1.00 27.93 236 GLY A C 1
ATOM 1637 O O . GLY A 1 209 ? 26.308 17.990 13.950 1.00 27.97 236 GLY A O 1
ATOM 1638 N N . SER A 1 210 ? 24.072 18.315 13.817 1.00 20.64 237 SER A N 1
ATOM 1639 C CA . SER A 1 210 ? 24.011 18.317 12.355 1.00 18.23 237 SER A CA 1
ATOM 1640 C C . SER A 1 210 ? 24.373 19.662 11.731 1.00 22.70 237 SER A C 1
ATOM 1641 O O . SER A 1 210 ? 23.851 20.701 12.120 1.00 22.01 237 SER A O 1
ATOM 1644 N N . ARG A 1 211 ? 25.315 19.636 10.779 1.00 20.51 238 ARG A N 1
ATOM 1645 C CA . ARG A 1 211 ? 25.769 20.829 10.075 1.00 20.88 238 ARG A CA 1
ATOM 1646 C C . ARG A 1 211 ? 24.592 21.423 9.298 1.00 23.47 238 ARG A C 1
ATOM 1647 O O . ARG A 1 211 ? 24.372 22.626 9.319 1.00 21.61 238 ARG A O 1
ATOM 1655 N N . VAL A 1 212 ? 23.818 20.540 8.641 1.00 18.80 239 VAL A N 1
ATOM 1656 C CA . VAL A 1 212 ? 22.737 20.952 7.786 1.00 18.59 239 VAL A CA 1
ATOM 1657 C C . VAL A 1 212 ? 21.567 21.524 8.609 1.00 21.27 239 VAL A C 1
ATOM 1658 O O . VAL A 1 212 ? 20.985 22.522 8.166 1.00 20.29 239 VAL A O 1
ATOM 1662 N N . GLU A 1 213 ? 21.244 20.952 9.813 1.00 17.47 240 GLU A N 1
ATOM 1663 C CA . GLU A 1 213 ? 20.189 21.537 10.692 1.00 18.15 240 GLU A CA 1
ATOM 1664 C C . GLU A 1 213 ? 20.600 23.001 11.082 1.00 21.04 240 GLU A C 1
ATOM 1665 O O . GLU A 1 213 ? 19.738 23.864 11.152 1.00 21.80 240 GLU A O 1
ATOM 1671 N N . GLY A 1 214 ? 21.897 23.238 11.301 1.00 19.23 241 GLY A N 1
ATOM 1672 C CA . GLY A 1 214 ? 22.457 24.555 11.633 1.00 19.50 241 GLY A CA 1
ATOM 1673 C C . GLY A 1 214 ? 22.423 25.521 10.463 1.00 23.77 241 GLY A C 1
ATOM 1674 O O . GLY A 1 214 ? 22.180 26.710 10.654 1.00 24.53 241 GLY A O 1
ATOM 1675 N N . ILE A 1 215 ? 22.673 25.015 9.231 1.00 21.14 242 ILE A N 1
ATOM 1676 C CA . ILE A 1 215 ? 22.613 25.812 7.990 1.00 21.24 242 ILE A CA 1
ATOM 1677 C C . ILE A 1 215 ? 21.147 26.261 7.779 1.00 22.33 242 ILE A C 1
ATOM 1678 O O . ILE A 1 215 ? 20.885 27.445 7.500 1.00 22.17 242 ILE A O 1
ATOM 1683 N N . PHE A 1 216 ? 20.215 25.317 7.902 1.00 17.52 243 PHE A N 1
ATOM 1684 C CA . PHE A 1 216 ? 18.796 25.617 7.751 1.00 17.52 243 PHE A CA 1
ATOM 1685 C C . PHE A 1 216 ? 18.349 26.698 8.764 1.00 23.88 243 PHE A C 1
ATOM 1686 O O . PHE A 1 216 ? 17.697 27.664 8.373 1.00 24.15 243 PHE A O 1
ATOM 1694 N N . ALA A 1 217 ? 18.713 26.531 10.052 1.00 20.79 244 ALA A N 1
ATOM 1695 C CA . ALA A 1 217 ? 18.354 27.482 11.096 1.00 21.41 244 ALA A CA 1
ATOM 1696 C C . ALA A 1 217 ? 18.881 28.884 10.758 1.00 25.75 244 ALA A C 1
ATOM 1697 O O . ALA A 1 217 ? 18.162 29.858 10.954 1.00 26.67 244 ALA A O 1
ATOM 1699 N N . GLY A 1 218 ? 20.086 28.953 10.198 1.00 22.40 245 GLY A N 1
ATOM 1700 C CA . GLY A 1 218 ? 20.715 30.202 9.779 1.00 23.26 245 GLY A CA 1
ATOM 1701 C C . GLY A 1 218 ? 19.987 30.832 8.609 1.00 28.20 245 GLY A C 1
ATOM 1702 O O . GLY A 1 218 ? 19.700 32.028 8.643 1.00 28.48 245 GLY A O 1
ATOM 1703 N N . LEU A 1 219 ? 19.599 30.010 7.601 1.00 25.68 246 LEU A N 1
ATOM 1704 C CA . LEU A 1 219 ? 18.846 30.464 6.411 1.00 25.45 246 LEU A CA 1
ATOM 1705 C C . LEU A 1 219 ? 17.450 30.954 6.775 1.00 27.78 246 LEU A C 1
ATOM 1706 O O . LEU A 1 219 ? 17.045 32.029 6.356 1.00 27.48 246 LEU A O 1
ATOM 1711 N N . PHE A 1 220 ? 16.726 30.172 7.587 1.00 25.05 247 PHE A N 1
ATOM 1712 C CA . PHE A 1 220 ? 15.388 30.515 8.059 1.00 25.52 247 PHE A CA 1
ATOM 1713 C C . PHE A 1 220 ? 15.402 31.834 8.829 1.00 35.95 247 PHE A C 1
ATOM 1714 O O . PHE A 1 220 ? 14.513 32.650 8.641 1.00 36.10 247 PHE A O 1
ATOM 1722 N N . MET A 1 221 ? 16.467 32.086 9.614 1.00 37.37 248 MET A N 1
ATOM 1723 C CA . MET A 1 221 ? 16.640 33.335 10.356 1.00 40.09 248 MET A CA 1
ATOM 1724 C C . MET A 1 221 ? 16.897 34.534 9.423 1.00 44.45 248 MET A C 1
ATOM 1725 O O . MET A 1 221 ? 16.491 35.659 9.748 1.00 44.69 248 MET A O 1
ATOM 1730 N N . ASN A 1 222 ? 17.559 34.292 8.265 1.00 41.61 249 ASN A N 1
ATOM 1731 C CA . ASN A 1 222 ? 17.885 35.310 7.247 1.00 43.40 249 ASN A CA 1
ATOM 1732 C C . ASN A 1 222 ? 16.636 35.883 6.594 1.00 49.42 249 ASN A C 1
ATOM 1733 O O . ASN A 1 222 ? 16.617 37.063 6.258 1.00 51.69 249 ASN A O 1
ATOM 1738 N N . ALA A 1 223 ? 15.582 35.057 6.470 1.00 45.86 250 ALA A N 1
ATOM 1739 C CA . ALA A 1 223 ? 14.270 35.420 5.945 1.00 46.86 250 ALA A CA 1
ATOM 1740 C C . ALA A 1 223 ? 13.503 36.412 6.874 1.00 54.59 250 ALA A C 1
ATOM 1741 O O . ALA A 1 223 ? 12.513 37.001 6.431 1.00 56.51 250 ALA A O 1
ATOM 1743 N N . TYR A 1 224 ? 13.950 36.575 8.157 1.00 51.04 251 TYR A N 1
ATOM 1744 C CA . TYR A 1 224 ? 13.351 37.436 9.192 1.00 51.68 251 TYR A CA 1
ATOM 1745 C C . TYR A 1 224 ? 14.127 38.736 9.427 1.00 61.62 251 TYR A C 1
ATOM 1746 O O . TYR A 1 224 ? 13.629 39.635 10.107 1.00 63.23 251 TYR A O 1
ATOM 1755 N N . GLY A 1 225 ? 15.317 38.833 8.849 1.00 62.21 252 GLY A N 1
AT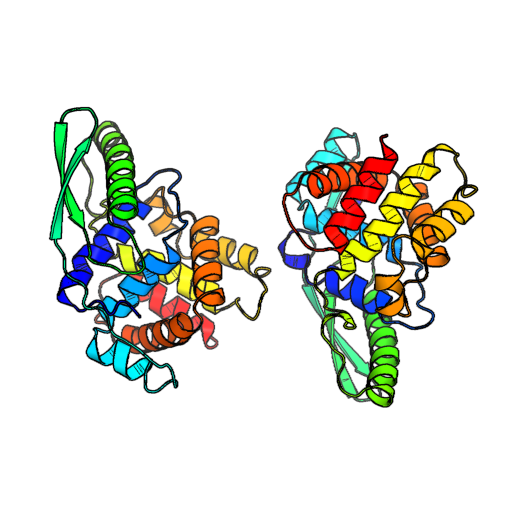OM 1756 C CA . GLY A 1 225 ? 16.174 40.006 8.965 1.00 66.09 252 GLY A CA 1
ATOM 1757 C C . GLY A 1 225 ? 17.637 39.646 8.835 1.00 75.05 252 GLY A C 1
ATOM 1758 O O . GLY A 1 225 ? 18.244 39.902 7.788 1.00 76.94 252 GLY A O 1
ATOM 1759 N N . LEU A 1 226 ? 18.200 39.037 9.921 1.00 72.05 253 LEU A N 1
ATOM 1760 C CA . LEU A 1 226 ? 19.584 38.562 10.120 1.00 94.44 253 LEU A CA 1
ATOM 1761 C C . LEU A 1 226 ? 19.800 38.293 11.605 1.00 99.12 253 LEU A C 1
ATOM 1762 O O . LEU A 1 226 ? 19.496 37.212 12.094 1.00 55.07 253 LEU A O 1
ATOM 1764 N N . ASP B 1 4 ? 30.865 48.697 -28.794 1.00 70.34 31 ASP B N 1
ATOM 1765 C CA . ASP B 1 4 ? 31.686 48.679 -27.581 1.00 69.56 31 ASP B CA 1
ATOM 1766 C C . ASP B 1 4 ? 30.864 48.252 -26.338 1.00 67.59 31 ASP B C 1
ATOM 1767 O O . ASP B 1 4 ? 30.555 47.065 -26.214 1.00 65.86 31 ASP B O 1
ATOM 1772 N N . SER B 1 5 ? 30.489 49.214 -25.455 1.00 60.66 32 SER B N 1
ATOM 1773 C CA . SER B 1 5 ? 29.744 48.983 -24.211 1.00 57.62 32 SER B CA 1
ATOM 1774 C C . SER B 1 5 ? 28.241 48.741 -24.414 1.00 52.26 32 SER B C 1
ATOM 1775 O O . SER B 1 5 ? 27.504 49.661 -24.760 1.00 51.62 32 SER B O 1
ATOM 1778 N N . ILE B 1 6 ? 27.788 47.502 -24.186 1.00 42.02 33 ILE B N 1
ATOM 1779 C CA . ILE B 1 6 ? 26.384 47.147 -24.369 1.00 37.94 33 ILE B CA 1
ATOM 1780 C C . ILE B 1 6 ? 25.765 46.527 -23.118 1.00 34.88 33 ILE B C 1
ATOM 1781 O O . ILE B 1 6 ? 26.340 45.623 -22.516 1.00 32.87 33 ILE B O 1
ATOM 1786 N N . ASP B 1 7 ? 24.554 46.981 -22.772 1.00 27.90 34 ASP B N 1
ATOM 1787 C CA . ASP B 1 7 ? 23.779 46.463 -21.650 1.00 26.83 34 ASP B CA 1
ATOM 1788 C C . ASP B 1 7 ? 23.305 45.051 -21.971 1.00 29.22 34 ASP B C 1
ATOM 1789 O O . ASP B 1 7 ? 22.681 44.830 -23.015 1.00 28.94 34 ASP B O 1
ATOM 1794 N N . THR B 1 8 ? 23.604 44.095 -21.083 1.00 24.90 35 THR B N 1
ATOM 1795 C CA . THR B 1 8 ? 23.174 42.708 -21.291 1.00 24.44 35 THR B CA 1
ATOM 1796 C C . THR B 1 8 ? 22.306 42.271 -20.097 1.00 26.20 35 THR B C 1
ATOM 1797 O O . THR B 1 8 ? 22.794 41.585 -19.192 1.00 25.04 35 THR B O 1
ATOM 1801 N N . PRO B 1 9 ? 21.018 42.685 -20.069 1.00 23.76 36 PRO B N 1
ATOM 1802 C CA . PRO B 1 9 ? 20.148 42.299 -18.951 1.00 22.58 36 PRO B CA 1
ATOM 1803 C C . PRO B 1 9 ? 19.914 40.794 -18.897 1.00 25.92 36 PRO B C 1
ATOM 1804 O O . PRO B 1 9 ? 19.833 40.126 -19.935 1.00 25.95 36 PRO B O 1
ATOM 1808 N N . ASN B 1 10 ? 19.861 40.263 -17.677 1.00 22.13 37 ASN B N 1
ATOM 1809 C CA . ASN B 1 10 ? 19.625 38.852 -17.462 1.00 22.55 37 ASN B CA 1
ATOM 1810 C C . ASN B 1 10 ? 18.175 38.643 -17.008 1.00 26.79 37 ASN B C 1
ATOM 1811 O O . ASN B 1 10 ? 17.426 39.612 -16.848 1.00 24.88 37 ASN B O 1
ATOM 1816 N N . TYR B 1 11 ? 17.772 37.379 -16.819 1.00 25.65 38 TYR B N 1
ATOM 1817 C CA . TYR B 1 11 ? 16.409 37.004 -16.441 1.00 25.57 38 TYR B CA 1
ATOM 1818 C C . TYR B 1 11 ? 15.902 37.698 -15.175 1.00 28.96 38 TYR B C 1
ATOM 1819 O O . TYR B 1 11 ? 14.709 37.991 -15.097 1.00 29.69 38 TYR B O 1
ATOM 1828 N N . ASP B 1 12 ? 16.798 37.985 -14.201 1.00 23.46 39 ASP B N 1
ATOM 1829 C CA . ASP B 1 12 ? 16.479 38.625 -12.920 1.00 23.45 39 ASP B CA 1
ATOM 1830 C C . ASP B 1 12 ? 15.879 40.044 -13.009 1.00 27.89 39 ASP B C 1
ATOM 1831 O O . ASP B 1 12 ? 15.247 40.491 -12.050 1.00 29.37 39 ASP B O 1
ATOM 1836 N N . VAL B 1 13 ? 16.080 40.759 -14.132 1.00 22.43 40 VAL B N 1
ATOM 1837 C CA . VAL B 1 13 ? 15.544 42.134 -14.302 1.00 20.02 40 VAL B CA 1
ATOM 1838 C C . VAL B 1 13 ? 14.395 42.190 -15.334 1.00 22.03 40 VAL B C 1
ATOM 1839 O O . VAL B 1 13 ? 13.833 43.248 -15.587 1.00 22.29 40 VAL B O 1
ATOM 1843 N N . GLN B 1 14 ? 14.023 41.058 -15.884 1.00 21.32 41 GLN B N 1
ATOM 1844 C CA . GLN B 1 14 ? 12.929 40.938 -16.851 1.00 21.77 41 GLN B CA 1
ATOM 1845 C C . GLN B 1 14 ? 11.612 41.576 -16.332 1.00 25.36 41 GLN B C 1
ATOM 1846 O O . GLN B 1 14 ? 11.013 42.367 -17.051 1.00 23.10 41 GLN B O 1
ATOM 1852 N N . LYS B 1 15 ? 11.208 41.290 -15.076 1.00 23.02 42 LYS B N 1
ATOM 1853 C CA . LYS B 1 15 ? 9.986 41.853 -14.469 1.00 22.69 42 LYS B CA 1
ATOM 1854 C C . LYS B 1 15 ? 10.061 43.389 -14.380 1.00 24.90 42 LYS B C 1
ATOM 1855 O O . LYS B 1 15 ? 9.069 44.066 -14.676 1.00 24.93 42 LYS B O 1
ATOM 1861 N N A HIS B 1 16 ? 11.217 43.925 -13.961 0.57 20.99 43 HIS B N 1
ATOM 1862 N N B HIS B 1 16 ? 11.231 43.931 -13.973 0.43 21.45 43 HIS B N 1
ATOM 1863 C CA A HIS B 1 16 ? 11.443 45.366 -13.859 0.57 20.72 43 HIS B CA 1
ATOM 1864 C CA B HIS B 1 16 ? 11.503 45.373 -13.857 0.43 21.32 43 HIS B CA 1
ATOM 1865 C C A HIS B 1 16 ? 11.323 46.021 -15.238 0.57 23.81 43 HIS B C 1
ATOM 1866 C C B HIS B 1 16 ? 11.441 46.075 -15.221 0.43 23.96 43 HIS B C 1
ATOM 1867 O O A HIS B 1 16 ? 10.696 47.070 -15.340 0.57 23.09 43 HIS B O 1
ATOM 1868 O O B HIS B 1 16 ? 10.974 47.208 -15.297 0.43 23.01 43 HIS B O 1
ATOM 1881 N N . ILE B 1 17 ? 11.923 45.413 -16.294 1.00 19.93 44 ILE B N 1
ATOM 1882 C CA . ILE B 1 17 ? 11.869 45.975 -17.666 1.00 19.50 44 ILE B CA 1
ATOM 1883 C C . ILE B 1 17 ? 10.430 45.927 -18.180 1.00 21.14 44 ILE B C 1
ATOM 1884 O O . ILE B 1 17 ? 10.001 46.874 -18.817 1.00 19.88 44 ILE B O 1
ATOM 1889 N N . ASN B 1 18 ? 9.702 44.820 -17.897 1.00 17.92 45 ASN B N 1
ATOM 1890 C CA . ASN B 1 18 ? 8.299 44.679 -18.282 1.00 18.46 45 ASN B CA 1
ATOM 1891 C C . ASN B 1 18 ? 7.475 45.863 -17.690 1.00 23.33 45 ASN B C 1
ATOM 1892 O O . ASN B 1 18 ? 6.666 46.471 -18.389 1.00 24.41 45 ASN B O 1
ATOM 1897 N N . LYS B 1 19 ? 7.707 46.190 -16.417 1.00 20.95 46 LYS B N 1
ATOM 1898 C CA . LYS B 1 19 ? 7.038 47.285 -15.703 1.00 21.51 46 LYS B CA 1
ATOM 1899 C C . LYS B 1 19 ? 7.401 48.669 -16.279 1.00 25.61 46 LYS B C 1
ATOM 1900 O O . LYS B 1 19 ? 6.562 49.567 -16.310 1.00 25.60 46 LYS B O 1
ATOM 1906 N N . LEU B 1 20 ? 8.642 48.836 -16.739 1.00 22.44 47 LEU B N 1
ATOM 1907 C CA . LEU B 1 20 ? 9.087 50.061 -17.403 1.00 23.22 47 LEU B CA 1
ATOM 1908 C C . LEU B 1 20 ? 8.301 50.235 -18.737 1.00 24.19 47 LEU B C 1
ATOM 1909 O O . LEU B 1 20 ? 7.809 51.327 -19.010 1.00 23.12 47 LEU B O 1
ATOM 1914 N N . CYS B 1 21 ? 8.121 49.134 -19.512 1.00 19.89 48 CYS B N 1
ATOM 1915 C CA . CYS B 1 21 ? 7.274 49.101 -20.726 1.00 19.21 48 CYS B CA 1
ATOM 1916 C C . CYS B 1 21 ? 5.823 49.491 -20.336 1.00 20.67 48 CYS B C 1
ATOM 1917 O O . CYS B 1 21 ? 5.209 50.312 -20.997 1.00 19.24 48 CYS B O 1
ATOM 1920 N N . GLY B 1 22 ? 5.321 48.891 -19.254 1.00 17.90 49 GLY B N 1
ATOM 1921 C CA . GLY B 1 22 ? 3.981 49.154 -18.747 1.00 18.92 49 GLY B CA 1
ATOM 1922 C C . GLY B 1 22 ? 3.763 50.587 -18.343 1.00 21.16 49 GLY B C 1
ATOM 1923 O O . GLY B 1 22 ? 2.681 51.135 -18.574 1.00 21.90 49 GLY B O 1
ATOM 1924 N N . MET B 1 23 ? 4.783 51.196 -17.717 1.00 19.86 50 MET B N 1
ATOM 1925 C CA . MET B 1 23 ? 4.738 52.592 -17.286 1.00 20.03 50 MET B CA 1
ATOM 1926 C C . MET B 1 23 ? 4.542 53.533 -18.449 1.00 25.14 50 MET B C 1
ATOM 1927 O O . MET B 1 23 ? 3.742 54.467 -18.345 1.00 27.29 50 MET B O 1
ATOM 1932 N N . LEU B 1 24 ? 5.211 53.247 -19.581 1.00 18.56 51 LEU B N 1
ATOM 1933 C CA . L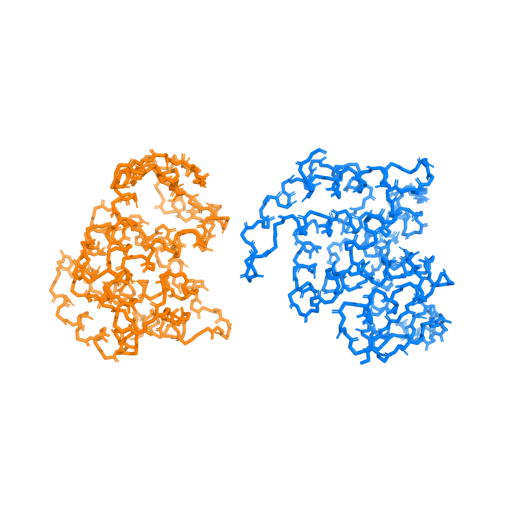EU B 1 24 ? 5.050 54.004 -20.812 1.00 18.87 51 LEU B CA 1
ATOM 1934 C C . LEU B 1 24 ? 3.668 53.743 -21.421 1.00 21.47 51 LEU B C 1
ATOM 1935 O O . LEU B 1 24 ? 3.010 54.687 -21.835 1.00 22.57 51 LEU B O 1
ATOM 1940 N N . LEU B 1 25 ? 3.213 52.475 -21.420 1.00 17.54 52 LEU B N 1
ATOM 1941 C CA . LEU B 1 25 ? 1.895 52.088 -21.946 1.00 17.27 52 LEU B CA 1
ATOM 1942 C C . LEU B 1 25 ? 0.720 52.768 -21.234 1.00 21.69 52 LEU B C 1
ATOM 1943 O O . LEU B 1 25 ? -0.278 53.031 -21.881 1.00 21.70 52 LEU B O 1
ATOM 1948 N N . ILE B 1 26 ? 0.847 53.094 -19.933 1.00 18.48 53 ILE B N 1
ATOM 1949 C CA . ILE B 1 26 ? -0.252 53.748 -19.217 1.00 19.67 53 ILE B CA 1
ATOM 1950 C C . ILE B 1 26 ? -0.158 55.275 -19.311 1.00 25.20 53 ILE B C 1
ATOM 1951 O O . ILE B 1 26 ? -1.077 55.937 -18.877 1.00 26.31 53 ILE B O 1
ATOM 1956 N N . THR B 1 27 ? 0.941 55.828 -19.863 1.00 21.43 54 THR B N 1
ATOM 1957 C CA . THR B 1 27 ? 1.125 57.278 -19.955 1.00 23.29 54 THR B CA 1
ATOM 1958 C C . THR B 1 27 ? 0.391 57.864 -21.145 1.00 29.75 54 THR B C 1
ATOM 1959 O O . THR B 1 27 ? 0.703 57.537 -22.289 1.00 27.97 54 THR B O 1
ATOM 1963 N N . GLU B 1 28 ? -0.565 58.758 -20.864 1.00 28.94 55 GLU B N 1
ATOM 1964 C CA . GLU B 1 28 ? -1.333 59.472 -21.872 1.00 32.00 55 GLU B CA 1
ATOM 1965 C C . GLU B 1 28 ? -0.344 60.383 -22.609 1.00 35.50 55 GLU B C 1
ATOM 1966 O O . GLU B 1 28 ? 0.419 61.093 -21.964 1.00 34.36 55 GLU B O 1
ATOM 1972 N N . ASP B 1 29 ? -0.318 60.318 -23.949 1.00 35.18 56 ASP B N 1
ATOM 1973 C CA . ASP B 1 29 ? 0.609 61.098 -24.782 1.00 37.05 56 ASP B CA 1
ATOM 1974 C C . ASP B 1 29 ? 2.062 60.892 -24.334 1.00 38.80 56 ASP B C 1
ATOM 1975 O O . ASP B 1 29 ? 2.807 61.852 -24.128 1.00 39.47 56 ASP B O 1
ATOM 1980 N N . ALA B 1 30 ? 2.437 59.616 -24.137 1.00 32.39 57 ALA B N 1
ATOM 1981 C CA . ALA B 1 30 ? 3.769 59.236 -23.690 1.00 31.41 57 ALA B CA 1
ATOM 1982 C C . ALA B 1 30 ? 4.828 59.703 -24.658 1.00 35.27 57 ALA B C 1
ATOM 1983 O O . ALA B 1 30 ? 4.631 59.705 -25.887 1.00 35.01 57 ALA B O 1
ATOM 1985 N N . ASN B 1 31 ? 5.965 60.092 -24.088 1.00 31.33 58 ASN B N 1
ATOM 1986 C CA . ASN B 1 31 ? 7.133 60.420 -24.858 1.00 31.37 58 ASN B CA 1
ATOM 1987 C C . ASN B 1 31 ? 7.776 59.039 -25.136 1.00 30.85 58 ASN B C 1
ATOM 1988 O O . ASN B 1 31 ? 8.305 58.397 -24.211 1.00 29.66 58 ASN B O 1
ATOM 1993 N N . HIS B 1 32 ? 7.675 58.575 -26.397 1.00 25.16 59 HIS B N 1
ATOM 1994 C CA . HIS B 1 32 ? 8.194 57.256 -26.779 1.00 23.29 59 HIS B CA 1
ATOM 1995 C C . HIS B 1 32 ? 9.607 57.283 -27.355 1.00 26.03 59 HIS B C 1
ATOM 1996 O O . HIS B 1 32 ? 9.984 56.338 -28.044 1.00 24.06 59 HIS B O 1
ATOM 2003 N N . LYS B 1 33 ? 10.413 58.331 -27.036 1.00 23.29 60 LYS B N 1
ATOM 2004 C CA . LYS B 1 33 ? 11.805 58.457 -27.483 1.00 22.24 60 LYS B CA 1
ATOM 2005 C C . LYS B 1 33 ? 12.658 57.218 -27.122 1.00 25.75 60 LYS B C 1
ATOM 2006 O O . LYS B 1 33 ? 13.500 56.808 -27.914 1.00 24.96 60 LYS B O 1
ATOM 2012 N N . PHE B 1 34 ? 12.446 56.628 -25.936 1.00 23.08 61 PHE B N 1
ATOM 2013 C CA . PHE B 1 34 ? 13.288 55.500 -25.497 1.00 21.75 61 PHE B CA 1
ATOM 2014 C C . PHE B 1 34 ? 12.611 54.136 -25.556 1.00 22.47 61 PHE B C 1
ATOM 2015 O O . PHE B 1 34 ? 13.207 53.150 -25.138 1.00 21.47 61 PHE B O 1
ATOM 2023 N N . THR B 1 35 ? 11.394 54.063 -26.097 1.00 19.89 62 THR B N 1
ATOM 2024 C CA . THR B 1 35 ? 10.617 52.818 -26.118 1.00 18.00 62 THR B CA 1
ATOM 2025 C C . THR B 1 35 ? 11.264 51.709 -26.951 1.00 24.29 62 THR B C 1
ATOM 2026 O O . THR B 1 35 ? 11.205 50.554 -26.520 1.00 23.18 62 THR B O 1
ATOM 2030 N N . GLY B 1 36 ? 11.863 52.060 -28.100 1.00 22.86 63 GLY B N 1
ATOM 2031 C CA . GLY B 1 36 ? 12.574 51.117 -28.958 1.00 22.45 63 GLY B CA 1
ATOM 2032 C C . GLY B 1 36 ? 13.699 50.442 -28.201 1.00 25.90 63 GLY B C 1
ATOM 2033 O O . GLY B 1 36 ? 13.804 49.215 -28.204 1.00 22.88 63 GLY B O 1
ATOM 2034 N N . LEU B 1 37 ? 14.520 51.247 -27.497 1.00 22.95 64 LEU B N 1
ATOM 2035 C CA . LEU B 1 37 ? 15.612 50.751 -26.678 1.00 22.96 64 LEU B CA 1
ATOM 2036 C C . LEU B 1 37 ? 15.086 49.916 -25.507 1.00 23.79 64 LEU B C 1
ATOM 2037 O O . LEU B 1 37 ? 15.631 48.851 -25.234 1.00 23.27 64 LEU B O 1
ATOM 2042 N N . ILE B 1 38 ? 14.032 50.378 -24.837 1.00 18.23 65 ILE B N 1
ATOM 2043 C CA . ILE B 1 38 ? 13.457 49.644 -23.686 1.00 17.76 65 ILE B CA 1
ATOM 2044 C C . ILE B 1 38 ? 12.889 48.285 -24.120 1.00 20.90 65 ILE B C 1
ATOM 2045 O O . ILE B 1 38 ? 13.097 47.290 -23.422 1.00 19.44 65 ILE B O 1
ATOM 2050 N N . GLY B 1 39 ? 12.198 48.256 -25.270 1.00 18.18 66 GLY B N 1
ATOM 2051 C CA . GLY B 1 39 ? 11.659 47.012 -25.824 1.00 18.15 66 GLY B CA 1
ATOM 2052 C C . GLY B 1 39 ? 12.779 46.043 -26.184 1.00 20.84 66 GLY B C 1
ATOM 2053 O O . GLY B 1 39 ? 12.668 44.842 -25.926 1.00 20.75 66 GLY B O 1
ATOM 2054 N N . MET B 1 40 ? 13.890 46.568 -26.725 1.00 18.03 67 MET B N 1
ATOM 2055 C CA . MET B 1 40 ? 15.072 45.760 -27.033 1.00 18.15 67 MET B CA 1
ATOM 2056 C C . MET B 1 40 ? 15.769 45.225 -25.773 1.00 21.64 67 MET B C 1
ATOM 2057 O O . MET B 1 40 ? 16.234 44.081 -25.772 1.00 20.18 67 MET B O 1
ATOM 2062 N N . LEU B 1 41 ? 15.778 46.014 -24.682 1.00 19.86 68 LEU B N 1
ATOM 2063 C CA . LEU B 1 41 ? 16.298 45.572 -23.381 1.00 19.83 68 LEU B CA 1
ATOM 2064 C C . LEU B 1 41 ? 15.398 44.453 -22.857 1.00 21.11 68 LEU B C 1
ATOM 2065 O O . LEU B 1 41 ? 15.896 43.461 -22.321 1.00 19.92 68 LEU B O 1
ATOM 2070 N N . TYR B 1 42 ? 14.066 44.590 -23.058 1.00 18.04 69 TYR B N 1
ATOM 2071 C CA . TYR B 1 42 ? 13.137 43.528 -22.674 1.00 16.86 69 TYR B CA 1
ATOM 2072 C C . TYR B 1 42 ? 13.421 42.217 -23.424 1.00 19.27 69 TYR B C 1
ATOM 2073 O O . TYR B 1 42 ? 13.520 41.175 -22.783 1.00 21.24 69 TYR B O 1
ATOM 2082 N N . ALA B 1 43 ? 13.594 42.271 -24.757 1.00 17.30 70 ALA B N 1
ATOM 2083 C CA . ALA B 1 43 ? 13.911 41.092 -25.597 1.00 17.63 70 ALA B CA 1
ATOM 2084 C C . ALA B 1 43 ? 15.206 40.436 -25.154 1.00 20.70 70 ALA B C 1
ATOM 2085 O O . ALA B 1 43 ? 15.267 39.223 -25.066 1.00 19.56 70 ALA B O 1
ATOM 2087 N N . MET B 1 44 ? 16.238 41.249 -24.818 1.00 20.69 71 MET B N 1
ATOM 2088 C CA . MET B 1 44 ? 17.527 40.767 -24.324 1.00 21.35 71 MET B CA 1
ATOM 2089 C C . MET B 1 44 ? 17.379 40.060 -22.967 1.00 23.98 71 MET B C 1
ATOM 2090 O O . MET B 1 44 ? 18.019 39.022 -22.758 1.00 24.63 71 MET B O 1
ATOM 2095 N N . SER B 1 45 ? 16.545 40.606 -22.053 1.00 18.88 72 SER B N 1
ATOM 2096 C CA . SER B 1 45 ? 16.310 39.989 -20.736 1.00 18.51 72 SER B CA 1
ATOM 2097 C C . SER B 1 45 ? 15.579 38.644 -20.851 1.00 25.95 72 SER B C 1
ATOM 2098 O O . SER B 1 45 ? 15.780 37.780 -20.001 1.00 26.77 72 SER B O 1
ATOM 2101 N N . ARG B 1 46 ? 14.770 38.460 -21.926 1.00 22.82 73 ARG B N 1
ATOM 2102 C CA . ARG B 1 46 ? 14.058 37.205 -22.213 1.00 22.55 73 ARG B CA 1
ATOM 2103 C C . ARG B 1 46 ? 15.054 36.195 -22.729 1.00 25.61 73 ARG B C 1
ATOM 2104 O O . ARG B 1 46 ? 14.999 35.035 -22.331 1.00 26.52 73 ARG B O 1
ATOM 2112 N N . LEU B 1 47 ? 15.990 36.622 -23.590 1.00 20.43 74 LEU B N 1
ATOM 2113 C CA . LEU B 1 47 ? 17.056 35.725 -24.102 1.00 21.60 74 LEU B CA 1
ATOM 2114 C C . LEU B 1 47 ? 18.096 35.380 -23.021 1.00 24.22 74 LEU B C 1
ATOM 2115 O O . LEU B 1 47 ? 18.691 34.305 -23.046 1.00 23.15 74 LEU B O 1
ATOM 2120 N N . GLY B 1 48 ? 18.341 36.323 -22.118 1.00 22.65 75 GLY B N 1
ATOM 2121 C CA . GLY B 1 48 ? 19.341 36.191 -21.067 1.00 23.03 75 GLY B CA 1
ATOM 2122 C C . GLY B 1 48 ? 20.673 36.698 -21.585 1.00 26.23 75 GLY B C 1
ATOM 2123 O O . GLY B 1 48 ? 20.891 36.766 -22.801 1.00 25.95 75 GLY B O 1
ATOM 2124 N N . ARG B 1 49 ? 21.574 37.029 -20.675 1.00 23.14 76 ARG B N 1
ATOM 2125 C CA . ARG B 1 49 ? 22.895 37.583 -20.990 1.00 23.63 76 ARG B CA 1
ATOM 2126 C C . ARG B 1 49 ? 23.791 36.664 -21.861 1.00 28.81 76 ARG B C 1
ATOM 2127 O O . ARG B 1 49 ? 24.403 37.131 -22.832 1.00 27.53 76 ARG B O 1
ATOM 2135 N N . GLU B 1 50 ? 23.876 35.373 -21.505 1.00 27.20 77 GLU B N 1
ATOM 2136 C CA . GLU B 1 50 ? 24.724 34.404 -22.209 1.00 28.00 77 GLU B CA 1
ATOM 2137 C C . GLU B 1 50 ? 24.345 34.281 -23.700 1.00 30.33 77 GLU B C 1
ATOM 2138 O O . GLU B 1 50 ? 25.215 34.431 -24.561 1.00 29.57 77 GLU B O 1
ATOM 2144 N N . ASP B 1 51 ? 23.048 34.075 -23.993 1.00 27.62 78 ASP B N 1
ATOM 2145 C CA . ASP B 1 51 ? 22.528 33.979 -25.365 1.00 28.47 78 ASP B CA 1
ATOM 2146 C C . ASP B 1 51 ? 22.663 35.298 -26.113 1.00 28.52 78 ASP B C 1
ATOM 2147 O O . ASP B 1 51 ? 23.021 35.271 -27.279 1.00 27.17 78 ASP B O 1
ATOM 2152 N N . THR B 1 52 ? 22.403 36.440 -25.449 1.00 25.85 79 THR B N 1
ATOM 2153 C CA . THR B 1 52 ? 22.546 37.760 -26.083 1.00 24.90 79 THR B CA 1
ATOM 2154 C C . THR B 1 52 ? 23.997 37.949 -26.561 1.00 28.86 79 THR B C 1
ATOM 2155 O O . THR B 1 52 ? 24.219 38.255 -27.729 1.00 28.64 79 THR B O 1
ATOM 2159 N N . ILE B 1 53 ? 24.972 37.734 -25.668 1.00 25.76 80 ILE B N 1
ATOM 2160 C CA . ILE B 1 53 ? 26.399 37.878 -26.004 1.00 25.78 80 ILE B CA 1
ATOM 2161 C C . ILE B 1 53 ? 26.773 36.905 -27.126 1.00 29.72 80 ILE B C 1
ATOM 2162 O O . ILE B 1 53 ? 27.462 37.296 -28.080 1.00 29.39 80 ILE B O 1
ATOM 2167 N N . LYS B 1 54 ? 26.298 35.654 -27.039 1.00 27.42 81 LYS B N 1
ATOM 2168 C CA . LYS B 1 54 ? 26.585 34.675 -28.096 1.00 28.33 81 LYS B CA 1
ATOM 2169 C C . LYS B 1 54 ? 26.084 35.177 -29.469 1.00 31.27 81 LYS B C 1
ATOM 2170 O O . LYS B 1 54 ? 26.844 35.170 -30.430 1.00 30.91 81 LYS B O 1
ATOM 2176 N N . ILE B 1 55 ? 24.838 35.689 -29.533 1.00 29.20 82 ILE B N 1
ATOM 2177 C CA . ILE B 1 55 ? 24.228 36.226 -30.765 1.00 28.80 82 ILE B CA 1
ATOM 2178 C C . ILE B 1 55 ? 25.079 37.379 -31.339 1.00 35.41 82 ILE B C 1
ATOM 2179 O O . ILE B 1 55 ? 25.424 37.374 -32.525 1.00 35.20 82 ILE B O 1
ATOM 2184 N N . LEU B 1 56 ? 25.407 38.364 -30.481 1.00 32.91 83 LEU B N 1
ATOM 2185 C CA . LEU B 1 56 ? 26.195 39.541 -30.848 1.00 33.54 83 LEU B CA 1
ATOM 2186 C C . LEU B 1 56 ? 27.590 39.189 -31.357 1.00 42.73 83 LEU B C 1
ATOM 2187 O O . LEU B 1 56 ? 28.015 39.734 -32.377 1.00 43.65 83 LEU B O 1
ATOM 2192 N N . ARG B 1 57 ? 28.286 38.252 -30.677 1.00 41.79 84 ARG B N 1
ATOM 2193 C CA . ARG B 1 57 ? 29.624 37.824 -31.072 1.00 43.56 84 ARG B CA 1
ATOM 2194 C C . ARG B 1 57 ? 29.594 36.983 -32.337 1.00 51.50 84 ARG B C 1
ATOM 2195 O O . ARG B 1 57 ? 30.375 37.252 -33.249 1.00 51.31 84 ARG B O 1
ATOM 2203 N N . ASP B 1 58 ? 28.641 36.023 -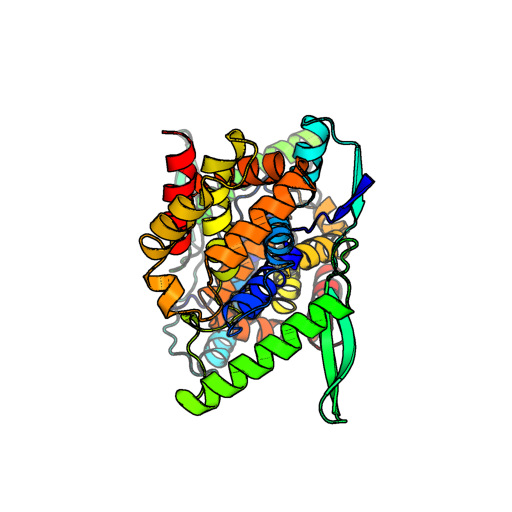32.433 1.00 50.92 85 ASP B N 1
ATOM 2204 C CA . ASP B 1 58 ? 28.472 35.171 -33.620 1.00 52.07 85 ASP B CA 1
ATOM 2205 C C . ASP B 1 58 ? 28.217 36.022 -34.868 1.00 57.36 85 ASP B C 1
ATOM 2206 O O . ASP B 1 58 ? 28.673 35.664 -35.955 1.00 59.29 85 ASP B O 1
ATOM 2208 N N . ALA B 1 59 ? 27.567 37.183 -34.695 1.00 52.32 86 ALA B N 1
ATOM 2209 C CA . ALA B 1 59 ? 27.295 38.119 -35.782 1.00 52.09 86 ALA B CA 1
ATOM 2210 C C . ALA B 1 59 ? 28.497 39.028 -36.121 1.00 58.51 86 ALA B C 1
ATOM 2211 O O . ALA B 1 59 ? 28.424 39.803 -37.077 1.00 59.67 86 ALA B O 1
ATOM 2213 N N . GLY B 1 60 ? 29.579 38.926 -35.348 1.00 55.35 87 GLY B N 1
ATOM 2214 C CA . GLY B 1 60 ? 30.798 39.696 -35.574 1.00 56.15 87 GLY B CA 1
ATOM 2215 C C . GLY B 1 60 ? 30.932 41.006 -34.818 1.00 59.45 87 GLY B C 1
ATOM 2216 O O . GLY B 1 60 ? 31.846 41.787 -35.095 1.00 60.11 87 GLY B O 1
ATOM 2217 N N . TYR B 1 61 ? 30.034 41.273 -33.862 1.00 54.62 88 TYR B N 1
ATOM 2218 C CA . TYR B 1 61 ? 30.127 42.508 -33.084 1.00 53.96 88 TYR B CA 1
ATOM 2219 C C . TYR B 1 61 ? 31.139 42.390 -31.938 1.00 61.58 88 TYR B C 1
ATOM 2220 O O . TYR B 1 61 ? 31.340 41.299 -31.403 1.00 62.02 88 TYR B O 1
ATOM 2229 N N . HIS B 1 62 ? 31.788 43.515 -31.592 1.00 60.05 89 HIS B N 1
ATOM 2230 C CA . HIS B 1 62 ? 32.755 43.644 -30.501 1.00 61.43 89 HIS B CA 1
ATOM 2231 C C . HIS B 1 62 ? 31.962 44.118 -29.294 1.00 63.76 89 HIS B C 1
ATOM 2232 O O . HIS B 1 62 ? 31.481 45.254 -29.271 1.00 64.25 89 HIS B O 1
ATOM 2239 N N . VAL B 1 63 ? 31.747 43.222 -28.330 1.00 57.63 90 VAL B N 1
ATOM 2240 C CA . VAL B 1 63 ? 30.895 43.519 -27.184 1.00 54.99 90 VAL B CA 1
ATOM 2241 C C . VAL B 1 63 ? 31.633 43.583 -25.839 1.00 52.87 90 VAL B C 1
ATOM 2242 O O . VAL B 1 63 ? 32.381 42.687 -25.476 1.00 53.17 90 VAL B O 1
ATOM 2246 N N . LYS B 1 64 ? 31.386 44.657 -25.104 1.00 45.35 91 LYS B N 1
ATOM 2247 C CA . LYS B 1 64 ? 31.813 44.851 -23.728 1.00 43.50 91 LYS B CA 1
ATOM 2248 C C . LYS B 1 64 ? 30.486 44.822 -22.968 1.00 40.60 91 LYS B C 1
ATOM 2249 O O . LYS B 1 64 ? 29.695 45.765 -23.053 1.00 38.17 91 LYS B O 1
ATOM 2255 N N . ALA B 1 65 ? 30.195 43.695 -22.319 1.00 35.30 92 ALA B N 1
ATOM 2256 C CA . ALA B 1 65 ? 28.927 43.517 -21.619 1.00 33.81 92 ALA B CA 1
ATOM 2257 C C . ALA B 1 65 ? 28.832 44.302 -20.308 1.00 36.17 92 ALA B C 1
ATOM 2258 O O . ALA B 1 65 ? 29.722 44.224 -19.449 1.00 36.71 92 ALA B O 1
ATOM 2260 N N . ASN B 1 66 ? 27.747 45.060 -20.152 1.00 29.33 93 ASN B N 1
ATOM 2261 C CA . ASN B 1 66 ? 27.474 45.743 -18.903 1.00 28.34 93 ASN B CA 1
ATOM 2262 C C . ASN B 1 66 ? 26.340 44.980 -18.226 1.00 31.73 93 ASN B C 1
ATOM 2263 O O . ASN B 1 66 ? 25.253 44.849 -18.789 1.00 29.73 93 ASN B O 1
ATOM 2268 N N . GLY B 1 67 ? 26.622 44.464 -17.038 1.00 30.08 94 GLY B N 1
ATOM 2269 C CA . GLY B 1 67 ? 25.652 43.771 -16.206 1.00 29.47 94 GLY B CA 1
ATOM 2270 C C . GLY B 1 67 ? 24.567 44.738 -15.772 1.00 30.87 94 GLY B C 1
ATOM 2271 O O . GLY B 1 67 ? 24.832 45.932 -15.569 1.00 30.81 94 GLY B O 1
ATOM 2272 N N . VAL B 1 68 ? 23.334 44.248 -15.678 1.00 25.19 95 VAL B N 1
ATOM 2273 C CA . VAL B 1 68 ? 22.203 45.106 -15.317 1.00 24.95 95 VAL B CA 1
ATOM 2274 C C . VAL B 1 68 ? 21.645 44.722 -13.953 1.00 31.64 95 VAL B C 1
ATOM 2275 O O . VAL B 1 68 ? 21.116 43.622 -13.793 1.00 33.36 95 VAL B O 1
ATOM 2279 N N . ASP B 1 69 ? 21.784 45.615 -12.976 1.00 28.37 96 ASP B N 1
ATOM 2280 C CA . ASP B 1 69 ? 21.272 45.399 -11.627 1.00 29.87 96 ASP B CA 1
ATOM 2281 C C . ASP B 1 69 ? 20.144 46.394 -11.352 1.00 32.45 96 ASP B C 1
ATOM 2282 O O . ASP B 1 69 ? 20.003 47.382 -12.068 1.00 29.52 96 ASP B O 1
ATOM 2287 N N . VAL B 1 70 ? 19.359 46.136 -10.298 1.00 30.81 97 VAL B N 1
ATOM 2288 C CA . VAL B 1 70 ? 18.304 47.027 -9.830 1.00 31.19 97 VAL B CA 1
ATOM 2289 C C . VAL B 1 70 ? 18.936 47.789 -8.645 1.00 35.85 97 VAL B C 1
ATOM 2290 O O . VAL B 1 70 ? 19.584 47.186 -7.797 1.00 35.28 97 VAL B O 1
ATOM 2294 N N . THR B 1 71 ? 18.785 49.111 -8.619 1.00 32.76 98 THR B N 1
ATOM 2295 C CA . THR B 1 71 ? 19.314 49.958 -7.542 1.00 34.17 98 THR B CA 1
ATOM 2296 C C . THR B 1 71 ? 18.276 51.018 -7.129 1.00 39.68 98 THR B C 1
ATOM 2297 O O . THR B 1 71 ? 17.344 51.300 -7.869 1.00 38.03 98 THR B O 1
ATOM 2301 N N . THR B 1 72 ? 18.476 51.610 -5.965 1.00 38.76 99 THR B N 1
ATOM 2302 C CA . THR B 1 72 ? 17.584 52.599 -5.397 1.00 38.97 99 THR B CA 1
ATOM 2303 C C . THR B 1 72 ? 18.135 54.017 -5.585 1.00 42.10 99 THR B C 1
ATOM 2304 O O . THR B 1 72 ? 19.314 54.273 -5.315 1.00 42.69 99 THR B O 1
ATOM 2308 N N . HIS B 1 73 ? 17.269 54.940 -6.007 1.00 37.12 100 HIS B N 1
ATOM 2309 C CA . HIS B 1 73 ? 17.589 56.373 -6.086 1.00 38.09 100 HIS B CA 1
ATOM 2310 C C . HIS B 1 73 ? 16.525 57.192 -5.323 1.00 40.84 100 HIS B C 1
ATOM 2311 O O . HIS B 1 73 ? 15.327 56.956 -5.492 1.00 38.69 100 HIS B O 1
ATOM 2318 N N . ARG B 1 74 ? 16.961 58.125 -4.475 1.00 39.82 101 ARG B N 1
ATOM 2319 C CA . ARG B 1 74 ? 16.069 58.985 -3.692 1.00 41.04 101 ARG B CA 1
ATOM 2320 C C . ARG B 1 74 ? 15.888 60.330 -4.396 1.00 45.82 101 ARG B C 1
ATOM 2321 O O . ARG B 1 74 ? 16.856 60.891 -4.901 1.00 45.99 101 ARG B O 1
ATOM 2329 N N . GLN B 1 75 ? 14.646 60.817 -4.468 1.00 43.02 102 GLN B N 1
ATOM 2330 C CA . GLN B 1 75 ? 14.299 62.091 -5.114 1.00 44.70 102 GLN B CA 1
ATOM 2331 C C . GLN B 1 75 ? 13.017 62.661 -4.488 1.00 50.57 102 GLN B C 1
ATOM 2332 O O . GLN B 1 75 ? 12.099 61.901 -4.198 1.00 49.32 102 GLN B O 1
ATOM 2338 N N . ASP B 1 76 ? 12.943 63.986 -4.319 1.00 49.87 103 ASP B N 1
ATOM 2339 C CA . ASP B 1 76 ? 11.759 64.643 -3.766 1.00 50.99 103 ASP B CA 1
ATOM 2340 C C . ASP B 1 76 ? 10.672 64.890 -4.804 1.00 53.72 103 ASP B C 1
ATOM 2341 O O . ASP B 1 76 ? 10.951 65.378 -5.895 1.00 54.56 103 ASP B O 1
ATOM 2346 N N . ILE B 1 77 ? 9.423 64.584 -4.416 1.00 48.40 104 ILE B N 1
ATOM 2347 C CA . ILE B 1 77 ? 8.173 64.797 -5.149 1.00 46.91 104 ILE B CA 1
ATOM 2348 C C . ILE B 1 77 ? 7.255 65.557 -4.191 1.00 50.59 104 ILE B C 1
ATOM 2349 O O . ILE B 1 77 ? 6.931 65.033 -3.116 1.00 50.61 104 ILE B O 1
ATOM 2354 N N . ASN B 1 78 ? 6.856 66.803 -4.570 1.00 45.36 105 ASN B N 1
ATOM 2355 C CA . ASN B 1 78 ? 6.002 67.699 -3.774 1.00 44.58 105 ASN B CA 1
ATOM 2356 C C . ASN B 1 78 ? 6.646 67.982 -2.427 1.00 44.75 105 ASN B C 1
ATOM 2357 O O . ASN B 1 78 ? 5.963 68.071 -1.410 1.00 43.88 105 ASN B O 1
ATOM 2362 N N . GLY B 1 79 ? 7.973 68.095 -2.437 1.00 41.08 106 GLY B N 1
ATOM 2363 C CA . GLY B 1 79 ? 8.778 68.311 -1.240 1.00 41.38 106 GLY B CA 1
ATOM 2364 C C . GLY B 1 79 ? 8.897 67.094 -0.335 1.00 45.01 106 GLY B C 1
ATOM 2365 O O . GLY B 1 79 ? 9.455 67.191 0.757 1.00 45.04 106 GLY B O 1
ATOM 2366 N N . LYS B 1 80 ? 8.368 65.934 -0.772 1.00 42.36 107 LYS B N 1
ATOM 2367 C CA . LYS B 1 80 ? 8.399 64.684 -0.019 1.00 42.28 107 LYS B CA 1
ATOM 2368 C C . LYS B 1 80 ? 9.319 63.690 -0.721 1.00 44.85 107 LYS B C 1
ATOM 2369 O O . LYS B 1 80 ? 9.174 63.456 -1.915 1.00 42.29 107 LYS B O 1
ATOM 2375 N N . GLU B 1 81 ? 10.249 63.093 0.030 1.00 43.62 108 GLU B N 1
ATOM 2376 C CA . GLU B 1 81 ? 11.220 62.129 -0.480 1.00 43.64 108 GLU B CA 1
ATOM 2377 C C . GLU B 1 81 ? 10.566 60.835 -0.931 1.00 46.68 108 GLU B C 1
ATOM 2378 O O . GLU B 1 81 ? 9.763 60.255 -0.207 1.00 44.72 108 GLU B O 1
ATOM 2384 N N . MET B 1 82 ? 10.891 60.422 -2.155 1.00 45.99 109 MET B N 1
ATOM 2385 C CA . MET B 1 82 ? 10.415 59.206 -2.799 1.00 46.38 109 MET B CA 1
ATOM 2386 C C . MET B 1 82 ? 11.615 58.325 -3.167 1.00 44.21 109 MET B C 1
ATOM 2387 O O . MET B 1 82 ? 12.673 58.828 -3.548 1.00 40.86 109 MET B O 1
ATOM 2392 N N . LYS B 1 83 ? 11.430 57.009 -3.059 1.00 39.85 110 LYS B N 1
ATOM 2393 C CA . LYS B 1 83 ? 12.431 56.000 -3.355 1.00 39.46 110 LYS B CA 1
ATOM 2394 C C . LYS B 1 83 ? 12.091 55.364 -4.705 1.00 39.44 110 LYS B C 1
ATOM 2395 O O . LYS B 1 83 ? 10.986 54.842 -4.899 1.00 39.77 110 LYS B O 1
ATOM 2401 N N . PHE B 1 84 ? 13.007 55.456 -5.663 1.00 32.04 111 PHE B N 1
ATOM 2402 C CA . PHE B 1 84 ? 12.782 54.868 -6.990 1.00 29.66 111 PHE B CA 1
ATOM 2403 C C . PHE B 1 84 ? 13.738 53.700 -7.251 1.00 32.97 111 PHE B C 1
ATOM 2404 O O . PHE B 1 84 ? 14.936 53.813 -7.005 1.00 31.07 111 PHE B O 1
ATOM 2412 N N . GLU B 1 85 ? 13.209 52.599 -7.776 1.00 30.92 112 GLU B N 1
ATOM 2413 C CA . GLU B 1 85 ? 13.994 51.435 -8.180 1.00 31.26 112 GLU B CA 1
ATOM 2414 C C . GLU B 1 85 ? 14.300 51.656 -9.661 1.00 31.37 112 GLU B C 1
ATOM 2415 O O . GLU B 1 85 ? 13.389 51.879 -10.450 1.00 30.71 112 GLU B O 1
ATOM 2421 N N . VAL B 1 86 ? 15.585 51.688 -10.010 1.00 26.90 113 VAL B N 1
ATOM 2422 C CA . VAL B 1 86 ? 16.073 51.924 -11.367 1.00 25.47 113 VAL B CA 1
ATOM 2423 C C . VAL B 1 86 ? 17.056 50.820 -11.797 1.00 27.97 113 VAL B C 1
ATOM 2424 O O . VAL B 1 86 ? 17.606 50.127 -10.948 1.00 27.21 113 VAL B O 1
ATOM 2428 N N . LEU B 1 87 ? 17.311 50.701 -13.101 1.00 24.20 114 LEU B N 1
ATOM 2429 C CA . LEU B 1 87 ? 18.270 49.728 -13.612 1.00 25.00 114 LEU B CA 1
ATOM 2430 C C . LEU B 1 87 ? 19.593 50.400 -13.915 1.00 27.78 114 LEU B C 1
ATOM 2431 O O . LEU B 1 87 ? 19.613 51.565 -14.318 1.00 25.69 114 LEU B O 1
ATOM 2436 N N . THR B 1 88 ? 20.709 49.650 -13.721 1.00 27.01 115 THR B N 1
ATOM 2437 C CA . THR B 1 88 ? 22.079 50.142 -13.997 1.00 27.60 115 THR B CA 1
ATOM 2438 C C . THR B 1 88 ? 22.328 49.998 -15.514 1.00 30.37 115 THR B C 1
ATOM 2439 O O . THR B 1 88 ? 22.827 48.981 -15.969 1.00 32.60 115 THR B O 1
ATOM 2443 N N . LEU B 1 89 ? 21.893 50.966 -16.294 1.00 26.74 116 LEU B N 1
ATOM 2444 C CA . LEU B 1 89 ? 22.003 50.882 -17.746 1.00 26.61 116 LEU B CA 1
ATOM 2445 C C . LEU B 1 89 ? 22.933 51.940 -18.248 1.00 34.19 116 LEU B C 1
ATOM 2446 O O . LEU B 1 89 ? 22.771 53.109 -17.910 1.00 34.40 116 LEU B O 1
ATOM 2451 N N . ALA B 1 90 ? 23.894 51.538 -19.079 1.00 31.89 117 ALA B N 1
ATOM 2452 C CA . ALA B 1 90 ? 24.820 52.460 -19.721 1.00 32.19 117 ALA B CA 1
ATOM 2453 C C . ALA B 1 90 ? 24.051 53.255 -20.802 1.00 35.58 117 ALA B C 1
ATOM 2454 O O . ALA B 1 90 ? 24.386 54.391 -21.072 1.00 35.50 117 ALA B O 1
ATOM 2456 N N . SER B 1 91 ? 22.981 52.669 -21.368 1.00 32.64 118 SER B N 1
ATOM 2457 C CA . SER B 1 91 ? 22.190 53.310 -22.425 1.00 32.43 118 SER B CA 1
ATOM 2458 C C . SER B 1 91 ? 21.017 54.192 -21.957 1.00 37.44 118 SER B C 1
ATOM 2459 O O . SER B 1 91 ? 20.473 54.939 -22.777 1.00 38.45 118 SER B O 1
ATOM 2462 N N . LEU B 1 92 ? 20.583 54.059 -20.683 1.00 32.84 119 LEU B N 1
ATOM 2463 C CA . LEU B 1 92 ? 19.423 54.782 -20.158 1.00 32.53 119 LEU B CA 1
ATOM 2464 C C . LEU B 1 92 ? 19.715 55.324 -18.758 1.00 35.18 119 LEU B C 1
ATOM 2465 O O . LEU B 1 92 ? 19.833 54.539 -17.819 1.00 36.33 119 LEU B O 1
ATOM 2470 N N . THR B 1 93 ? 19.838 56.659 -18.613 1.00 30.01 120 THR B N 1
ATOM 2471 C CA . THR B 1 93 ? 20.183 57.291 -17.324 1.00 29.52 120 THR B CA 1
ATOM 2472 C C . THR B 1 93 ? 19.131 57.093 -16.241 1.00 30.35 120 THR B C 1
ATOM 2473 O O . THR B 1 93 ? 17.965 56.860 -16.546 1.00 26.79 120 THR B O 1
ATOM 2477 N N . THR B 1 94 ? 19.555 57.242 -14.973 1.00 27.29 121 THR B N 1
ATOM 2478 C CA . THR B 1 94 ? 18.694 57.176 -13.787 1.00 26.73 121 THR B CA 1
ATOM 2479 C C . THR B 1 94 ? 17.593 58.257 -13.938 1.00 27.11 121 THR B C 1
ATOM 2480 O O . THR B 1 94 ? 16.415 57.996 -13.682 1.00 22.19 121 THR B O 1
ATOM 2484 N N . GLU B 1 95 ? 18.003 59.448 -14.400 1.00 23.75 122 GLU B N 1
ATOM 2485 C CA . GLU B 1 95 ? 17.113 60.579 -14.606 1.00 24.39 122 GLU B CA 1
ATOM 2486 C C . GLU B 1 95 ? 15.985 60.282 -15.595 1.00 27.98 122 GLU B C 1
ATOM 2487 O O . GLU B 1 95 ? 14.831 60.601 -15.295 1.00 27.59 122 GLU B O 1
ATOM 2493 N N . ILE B 1 96 ? 16.308 59.676 -16.761 1.00 24.60 123 ILE B N 1
ATOM 2494 C CA . ILE B 1 96 ? 15.293 59.333 -17.768 1.00 23.95 123 ILE B CA 1
ATOM 2495 C C . ILE B 1 96 ? 14.307 58.285 -17.215 1.00 26.22 123 ILE B C 1
ATOM 2496 O O . ILE B 1 96 ? 13.105 58.405 -17.433 1.00 25.94 123 ILE B O 1
ATOM 2501 N N . GLN B 1 97 ? 14.818 57.281 -16.483 1.00 20.52 124 GLN B N 1
ATOM 2502 C CA . GLN B 1 97 ? 14.012 56.208 -15.907 1.00 18.36 124 GLN B CA 1
ATOM 2503 C C . GLN B 1 97 ? 13.054 56.743 -14.845 1.00 23.72 124 GLN B C 1
ATOM 2504 O O . GLN B 1 97 ? 11.905 56.321 -14.798 1.00 23.61 124 GLN B O 1
ATOM 2510 N N . ILE B 1 98 ? 13.529 57.666 -13.996 1.00 22.57 125 ILE B N 1
ATOM 2511 C CA . ILE B 1 98 ? 12.722 58.287 -12.944 1.00 24.03 125 ILE B CA 1
ATOM 2512 C C . ILE B 1 98 ? 11.617 59.165 -13.557 1.00 28.58 125 ILE B C 1
ATOM 2513 O O . ILE B 1 98 ? 10.468 59.050 -13.139 1.00 30.40 125 ILE B O 1
ATOM 2518 N N . ASN B 1 99 ? 11.953 59.961 -14.598 1.00 24.51 126 ASN B N 1
ATOM 2519 C CA . ASN B 1 99 ? 11.004 60.792 -15.352 1.00 23.73 126 ASN B CA 1
ATOM 2520 C C . ASN B 1 99 ? 9.896 59.962 -15.990 1.00 24.75 126 ASN B C 1
ATOM 2521 O O . ASN B 1 99 ? 8.746 60.373 -15.968 1.00 23.69 126 ASN B O 1
ATOM 2526 N N . ILE B 1 100 ? 10.230 58.771 -16.510 1.00 22.33 127 ILE B N 1
ATOM 2527 C CA . ILE B 1 100 ? 9.252 57.849 -17.073 1.00 21.56 127 ILE B CA 1
ATOM 2528 C C . ILE B 1 100 ? 8.261 57.449 -15.967 1.00 26.04 127 ILE B C 1
ATOM 2529 O O . ILE B 1 100 ? 7.050 57.525 -16.194 1.00 28.49 127 ILE B O 1
ATOM 2534 N N . GLU B 1 101 ? 8.773 57.077 -14.774 1.00 21.78 128 GLU B N 1
ATOM 2535 C CA . GLU B 1 101 ? 7.929 56.695 -13.647 1.00 22.35 128 GLU B CA 1
ATOM 2536 C C . GLU B 1 101 ? 7.056 57.867 -13.161 1.00 25.38 128 GLU B C 1
ATOM 2537 O O . GLU B 1 101 ? 5.871 57.656 -12.894 1.00 25.22 128 GLU B O 1
ATOM 2543 N N . ILE B 1 102 ? 7.629 59.071 -13.055 1.00 20.83 129 ILE B N 1
ATOM 2544 C CA . ILE B 1 102 ? 6.887 60.254 -12.593 1.00 22.28 129 ILE B CA 1
ATOM 2545 C C . ILE B 1 102 ? 5.705 60.552 -13.500 1.00 26.18 129 ILE B C 1
ATOM 2546 O O . ILE B 1 102 ? 4.596 60.766 -12.993 1.00 26.81 129 ILE B O 1
ATOM 2551 N N . GLU B 1 103 ? 5.931 60.547 -14.827 1.00 22.57 130 GLU B N 1
ATOM 2552 C CA . GLU B 1 103 ? 4.888 60.824 -15.823 1.00 23.46 130 GLU B CA 1
ATOM 2553 C C . GLU B 1 103 ? 3.812 59.738 -15.806 1.00 27.20 130 GLU B C 1
ATOM 2554 O O . GLU B 1 103 ? 2.636 60.039 -15.954 1.00 26.63 130 GLU B O 1
ATOM 2560 N N . SER B 1 104 ? 4.230 58.489 -15.579 1.00 22.16 131 SER B N 1
ATOM 2561 C CA . SER B 1 104 ? 3.371 57.309 -15.476 1.00 21.26 131 SER B CA 1
ATOM 2562 C C . SER B 1 104 ? 2.443 57.458 -14.249 1.00 26.83 131 SER B C 1
ATOM 2563 O O . SER B 1 104 ? 1.251 57.189 -14.353 1.00 24.83 131 SER B O 1
ATOM 2566 N N . ARG B 1 105 ? 3.004 57.905 -13.098 1.00 25.56 132 ARG B N 1
ATOM 2567 C CA . ARG B 1 105 ? 2.239 58.132 -11.862 1.00 26.79 132 ARG B CA 1
ATOM 2568 C C . ARG B 1 105 ? 1.147 59.220 -12.035 1.00 29.41 132 ARG B C 1
ATOM 2569 O O . ARG B 1 105 ? 0.065 59.089 -11.460 1.00 28.90 132 ARG B O 1
ATOM 2577 N N . LYS B 1 106 ? 1.425 60.266 -12.837 1.00 24.84 133 LYS B N 1
ATOM 2578 C CA . LYS B 1 106 ? 0.470 61.346 -13.131 1.00 25.11 133 LYS B CA 1
ATOM 2579 C C . LYS B 1 106 ? -0.716 60.808 -13.917 1.00 28.02 133 LYS B C 1
ATOM 2580 O O . LYS B 1 106 ? -1.860 61.110 -13.583 1.00 26.78 133 LYS B O 1
ATOM 2586 N N . SER B 1 107 ? -0.447 59.968 -14.922 1.00 24.42 134 SER B N 1
ATOM 2587 C CA . SER B 1 107 ? -1.493 59.306 -15.715 1.00 24.15 134 SER B CA 1
ATOM 2588 C C . SER B 1 107 ? -2.276 58.295 -14.869 1.00 27.50 134 SER B C 1
ATOM 2589 O O . SER B 1 107 ? -3.496 58.150 -15.058 1.00 27.83 134 SER B O 1
ATOM 2592 N N . TYR B 1 108 ? -1.580 57.609 -13.941 1.00 22.65 135 TYR B N 1
ATOM 2593 C CA . TYR B 1 108 ? -2.189 56.639 -13.035 1.00 23.32 135 TYR B CA 1
ATOM 2594 C C . TYR B 1 108 ? -3.188 57.342 -12.072 1.00 28.95 135 TYR B C 1
ATOM 2595 O O . TYR B 1 108 ? -4.260 56.806 -11.803 1.00 28.71 135 TYR B O 1
ATOM 2604 N N . LYS B 1 109 ? -2.846 58.561 -11.597 1.00 26.26 136 LYS B N 1
ATOM 2605 C CA . LYS B 1 109 ? -3.726 59.365 -10.735 1.00 26.55 136 LYS B CA 1
ATOM 2606 C C . LYS B 1 109 ? -5.030 59.745 -11.483 1.00 29.60 136 LYS B C 1
ATOM 2607 O O . LYS B 1 109 ? -6.111 59.700 -10.886 1.00 30.16 136 LYS B O 1
ATOM 2613 N N . LYS B 1 110 ? -4.931 60.096 -12.786 1.00 24.74 137 LYS B N 1
ATOM 2614 C CA . LYS B 1 110 ? -6.095 60.441 -13.615 1.00 26.50 137 LYS B CA 1
ATOM 2615 C C . LYS B 1 110 ? -7.018 59.236 -13.783 1.00 31.27 137 LYS B C 1
ATOM 2616 O O . LYS B 1 110 ? -8.237 59.387 -13.766 1.00 32.90 137 LYS B O 1
ATOM 2622 N N . MET B 1 111 ? -6.437 58.050 -13.931 1.00 27.61 138 MET B N 1
ATOM 2623 C CA . MET B 1 111 ? -7.172 56.774 -14.043 1.00 27.91 138 MET B CA 1
ATOM 2624 C C . MET B 1 111 ? -7.934 56.476 -12.743 1.00 29.76 138 MET B C 1
ATOM 2625 O O . MET B 1 111 ? -9.114 56.120 -12.805 1.00 29.95 138 MET B O 1
ATOM 2630 N N . LEU B 1 112 ? -7.266 56.691 -11.567 1.00 25.62 139 LEU B N 1
ATOM 2631 C CA . LEU B 1 112 ? -7.839 56.530 -10.227 1.00 27.20 139 LEU B CA 1
ATOM 2632 C C . LEU B 1 112 ? -9.081 57.401 -10.048 1.00 31.03 139 LEU B C 1
ATOM 2633 O O . LEU B 1 112 ? -10.114 56.934 -9.572 1.00 29.88 139 LEU B O 1
ATOM 2638 N N . LYS B 1 113 ? -8.987 58.658 -10.462 1.00 27.32 140 LYS B N 1
ATOM 2639 C CA . LYS B 1 113 ? -10.100 59.620 -10.356 1.00 27.84 140 LYS B CA 1
ATOM 2640 C C . LYS B 1 113 ? -11.302 59.208 -11.234 1.00 32.84 140 LYS B C 1
ATOM 2641 O O . LYS B 1 113 ? -12.441 59.432 -10.861 1.00 32.80 140 LYS B O 1
ATOM 2647 N N . GLU B 1 114 ? -11.036 58.604 -12.393 1.00 31.52 141 GLU B N 1
ATOM 2648 C CA . GLU B 1 114 ? -12.061 58.167 -13.339 1.00 33.23 141 GLU B CA 1
ATOM 2649 C C . GLU B 1 114 ? -12.688 56.782 -12.974 1.00 35.29 141 GLU B C 1
ATOM 2650 O O . GLU B 1 114 ? -13.884 56.600 -13.164 1.00 34.81 141 GLU B O 1
ATOM 2656 N N . MET B 1 115 ? -11.896 55.807 -12.510 1.00 31.51 142 MET B N 1
ATOM 2657 C CA . MET B 1 115 ? -12.443 54.460 -12.300 1.00 33.43 142 MET B CA 1
ATOM 2658 C C . MET B 1 115 ? -12.128 53.765 -10.939 1.00 35.39 142 MET B C 1
ATOM 2659 O O . MET B 1 115 ? -12.507 52.610 -10.748 1.00 34.65 142 MET B O 1
ATOM 2664 N N . GLY B 1 116 ? -11.515 54.478 -10.005 1.00 30.24 143 GLY B N 1
ATOM 2665 C CA . GLY B 1 116 ? -11.124 53.916 -8.712 1.00 29.10 143 GLY B CA 1
ATOM 2666 C C . GLY B 1 116 ? -9.844 53.126 -8.912 1.00 28.57 143 GLY B C 1
ATOM 2667 O O . GLY B 1 116 ? -9.163 53.315 -9.927 1.00 26.77 143 GLY B O 1
ATOM 2668 N N . GLU B 1 117 ? -9.512 52.196 -8.002 1.00 25.59 144 GLU B N 1
ATOM 2669 C CA . GLU B 1 117 ? -8.294 51.413 -8.249 1.00 25.59 144 GLU B CA 1
ATOM 2670 C C . GLU B 1 117 ? -8.343 50.670 -9.607 1.00 27.97 144 GLU B C 1
ATOM 2671 O O . GLU B 1 117 ? -9.416 50.284 -10.072 1.00 25.82 144 GLU B O 1
ATOM 2677 N N . VAL B 1 118 ? -7.194 50.586 -10.272 1.00 23.84 145 VAL B N 1
ATOM 2678 C CA . VAL B 1 118 ? -7.024 50.057 -11.635 1.00 22.65 145 VAL B CA 1
ATOM 2679 C C . VAL B 1 118 ? -6.866 48.531 -11.673 1.00 26.89 145 VAL B C 1
ATOM 2680 O O . VAL B 1 118 ? -6.039 47.981 -10.942 1.00 25.84 145 VAL B O 1
ATOM 2684 N N . ALA B 1 119 ? -7.683 47.851 -12.539 1.00 24.20 146 ALA B N 1
ATOM 2685 C CA . ALA B 1 119 ? -7.691 46.397 -12.747 1.00 23.60 146 ALA B CA 1
ATOM 2686 C C . ALA B 1 119 ? -6.323 45.902 -13.267 1.00 25.76 146 ALA B C 1
ATOM 2687 O O . ALA B 1 119 ? -5.655 46.682 -13.932 1.00 24.15 146 ALA B O 1
ATOM 2689 N N . PRO B 1 120 ? -5.890 44.659 -12.942 1.00 22.97 147 PRO B N 1
ATOM 2690 C CA . PRO B 1 120 ? -4.565 44.172 -13.398 1.00 23.50 147 PRO B CA 1
ATOM 2691 C C . PRO B 1 120 ? -4.209 44.373 -14.878 1.00 28.39 147 PRO B C 1
ATOM 2692 O O . PRO B 1 120 ? -3.056 44.704 -15.168 1.00 27.09 147 PRO B O 1
ATOM 2696 N N . GLU B 1 121 ? -5.176 44.152 -15.808 1.00 25.98 148 GLU B N 1
ATOM 2697 C CA . GLU B 1 121 ? -4.940 44.264 -17.255 1.00 26.83 148 GLU B CA 1
ATOM 2698 C C . GLU B 1 121 ? -4.795 45.728 -17.756 1.00 28.47 148 GLU B C 1
ATOM 2699 O O . GLU B 1 121 ? -4.380 45.935 -18.889 1.00 27.61 148 GLU B O 1
ATOM 2705 N N . TYR B 1 122 ? -5.076 46.724 -16.918 1.00 23.88 149 TYR B N 1
ATOM 2706 C CA . TYR B 1 122 ? -4.938 48.140 -17.300 1.00 24.48 149 TYR B CA 1
ATOM 2707 C C . TYR B 1 122 ? -3.769 48.743 -16.573 1.00 25.23 149 TYR B C 1
ATOM 2708 O O . TYR B 1 122 ? -3.513 49.945 -16.691 1.00 23.10 149 TYR B O 1
ATOM 2717 N N . ARG B 1 123 ? -3.081 47.920 -15.763 1.00 23.51 150 ARG B N 1
ATOM 2718 C CA . ARG B 1 123 ? -1.931 48.408 -14.987 1.00 23.01 150 ARG B CA 1
ATOM 2719 C C . ARG B 1 123 ? -0.630 48.295 -15.760 1.00 26.05 150 ARG B C 1
ATOM 2720 O O . ARG B 1 123 ? -0.513 47.534 -16.716 1.00 22.58 150 ARG B O 1
ATOM 2728 N N . HIS B 1 124 ? 0.368 49.042 -15.280 1.00 23.76 151 HIS B N 1
ATOM 2729 C CA . HIS B 1 124 ? 1.723 49.101 -15.797 1.00 22.29 151 HIS B CA 1
ATOM 2730 C C . HIS B 1 124 ? 2.513 47.829 -15.462 1.00 25.22 151 HIS B C 1
ATOM 2731 O O . HIS B 1 124 ? 3.579 47.609 -16.023 1.00 23.90 151 HIS B O 1
ATOM 2738 N N . ASP B 1 125 ? 2.025 47.011 -14.525 1.00 22.93 152 ASP B N 1
ATOM 2739 C CA . ASP B 1 125 ? 2.747 45.786 -14.150 1.00 23.74 152 ASP B CA 1
ATOM 2740 C C . ASP B 1 125 ? 2.068 44.498 -14.678 1.00 27.93 152 ASP B C 1
ATOM 2741 O O . ASP B 1 125 ? 2.398 43.393 -14.228 1.00 27.44 152 ASP B O 1
ATOM 2746 N N . SER B 1 126 ? 1.156 44.644 -15.671 1.00 24.52 153 SER B N 1
ATOM 2747 C CA . SER B 1 126 ? 0.511 43.504 -16.334 1.00 24.93 153 SER B CA 1
ATOM 2748 C C . SER B 1 126 ? 1.645 42.673 -16.993 1.00 28.34 153 SER B C 1
ATOM 2749 O O . SER B 1 126 ? 2.557 43.255 -17.607 1.00 25.85 153 SER B O 1
ATOM 2752 N N . PRO B 1 127 ? 1.628 41.330 -16.836 1.00 26.39 154 PRO B N 1
ATOM 2753 C CA . PRO B 1 127 ? 2.728 40.511 -17.379 1.00 25.44 154 PRO B CA 1
ATOM 2754 C C . PRO B 1 127 ? 2.964 40.598 -18.887 1.00 27.93 154 PRO B C 1
ATOM 2755 O O . PRO B 1 127 ? 4.042 40.221 -19.334 1.00 28.80 154 PRO B O 1
ATOM 2759 N N . ASP B 1 128 ? 1.990 41.095 -19.671 1.00 23.60 155 ASP B N 1
ATOM 2760 C CA . ASP B 1 128 ? 2.135 41.152 -21.129 1.00 24.56 155 ASP B CA 1
ATOM 2761 C C . ASP B 1 128 ? 2.607 42.527 -21.674 1.00 23.96 155 ASP B C 1
ATOM 2762 O O . ASP B 1 128 ? 2.685 42.685 -22.889 1.00 21.82 155 ASP B O 1
ATOM 2767 N N . CYS B 1 129 ? 2.965 43.485 -20.806 1.00 21.58 156 CYS B N 1
ATOM 2768 C CA . CYS B 1 129 ? 3.366 44.840 -21.243 1.00 21.54 156 CYS B CA 1
ATOM 2769 C C . CYS B 1 129 ? 4.590 44.869 -22.183 1.00 23.77 156 CYS B C 1
ATOM 2770 O O . CYS B 1 129 ? 4.543 45.531 -23.216 1.00 22.39 156 CYS B O 1
ATOM 2773 N N . GLY B 1 130 ? 5.642 44.142 -21.841 1.00 20.97 157 GLY B N 1
ATOM 2774 C CA . GLY B 1 130 ? 6.820 44.048 -22.694 1.00 20.21 157 GLY B CA 1
ATOM 2775 C C . GLY B 1 130 ? 6.509 43.435 -24.052 1.00 21.52 157 GLY B C 1
ATOM 2776 O O . GLY B 1 130 ? 7.002 43.915 -25.064 1.00 20.62 157 GLY B O 1
ATOM 2777 N N . MET B 1 131 ? 5.659 42.406 -24.094 1.00 19.23 158 MET B N 1
ATOM 2778 C CA . MET B 1 131 ? 5.262 41.724 -25.341 1.00 19.52 158 MET B CA 1
ATOM 2779 C C . MET B 1 131 ? 4.405 42.601 -26.231 1.00 22.74 158 MET B C 1
ATOM 2780 O O . MET B 1 131 ? 4.495 42.490 -27.449 1.00 23.80 158 MET B O 1
ATOM 2785 N N . ILE B 1 132 ? 3.579 43.477 -25.640 1.00 18.17 159 ILE B N 1
ATOM 2786 C CA . ILE B 1 132 ? 2.752 44.416 -26.412 1.00 17.72 159 ILE B CA 1
ATOM 2787 C C . ILE B 1 132 ? 3.684 45.358 -27.213 1.00 22.41 159 ILE B C 1
ATOM 2788 O O . ILE B 1 132 ? 3.433 45.632 -28.391 1.00 23.71 159 ILE B O 1
ATOM 2793 N N . ILE B 1 133 ? 4.751 45.859 -26.564 1.00 20.28 160 ILE B N 1
ATOM 2794 C CA . ILE B 1 133 ? 5.746 46.756 -27.205 1.00 20.90 160 ILE B CA 1
ATOM 2795 C C . ILE B 1 133 ? 6.459 46.012 -28.332 1.00 20.96 160 ILE B C 1
ATOM 2796 O O . ILE B 1 133 ? 6.647 46.570 -29.412 1.00 20.00 160 ILE B O 1
ATOM 2801 N N . LEU B 1 134 ? 6.852 44.756 -28.081 1.00 16.69 161 LEU B N 1
ATOM 2802 C CA . LEU B 1 134 ? 7.549 43.935 -29.082 1.00 17.08 161 LEU B CA 1
ATOM 2803 C C . LEU B 1 134 ? 6.665 43.535 -30.277 1.00 21.30 161 LEU B C 1
ATOM 2804 O O . LEU B 1 134 ? 7.209 43.222 -31.337 1.00 20.83 161 LEU B O 1
ATOM 2809 N N . CYS B 1 135 ? 5.306 43.647 -30.152 1.00 20.29 162 CYS B N 1
ATOM 2810 C CA . CYS B 1 135 ? 4.380 43.418 -31.271 1.00 20.35 162 CYS B CA 1
ATOM 2811 C C . CYS B 1 135 ? 4.596 44.518 -32.337 1.00 24.82 162 CYS B C 1
ATOM 2812 O O . CYS B 1 135 ? 4.545 44.239 -33.537 1.00 23.37 162 CYS B O 1
ATOM 2815 N N . ILE B 1 136 ? 4.864 45.761 -31.895 1.00 21.97 163 ILE B N 1
ATOM 2816 C CA . ILE B 1 136 ? 5.125 46.854 -32.829 1.00 22.20 163 ILE B CA 1
ATOM 2817 C C . ILE B 1 136 ? 6.468 46.574 -33.510 1.00 26.16 163 ILE B C 1
ATOM 2818 O O . ILE B 1 136 ? 6.566 46.730 -34.731 1.00 25.95 163 ILE B O 1
ATOM 2823 N N . ALA B 1 137 ? 7.488 46.133 -32.724 1.00 23.29 164 ALA B N 1
ATOM 2824 C CA . ALA B 1 137 ? 8.808 45.819 -33.274 1.00 23.88 164 ALA B CA 1
ATOM 2825 C C . ALA B 1 137 ? 8.703 44.748 -34.356 1.00 27.64 164 ALA B C 1
ATOM 2826 O O . ALA B 1 137 ? 9.390 44.864 -35.368 1.00 28.76 164 ALA B O 1
ATOM 2828 N N . ALA B 1 138 ? 7.838 43.721 -34.158 1.00 24.06 165 ALA B N 1
ATOM 2829 C CA . ALA B 1 138 ? 7.605 42.651 -35.138 1.00 24.18 165 ALA B CA 1
ATOM 2830 C C . ALA B 1 138 ? 7.061 43.219 -36.471 1.00 28.32 165 ALA B C 1
ATOM 2831 O O . ALA B 1 138 ? 7.458 42.770 -37.548 1.00 29.20 165 ALA B O 1
ATOM 2833 N N . LEU B 1 139 ? 6.207 44.250 -36.384 1.00 23.43 166 LEU B N 1
ATOM 2834 C CA . LEU B 1 139 ? 5.669 44.941 -37.550 1.00 25.06 166 LEU B CA 1
ATOM 2835 C C . LEU B 1 139 ? 6.743 45.790 -38.271 1.00 29.93 166 LEU B C 1
ATOM 2836 O O . LEU B 1 139 ? 6.794 45.796 -39.505 1.00 30.16 166 LEU B O 1
ATOM 2841 N N . VAL B 1 140 ? 7.599 46.493 -37.498 1.00 26.32 167 VAL B N 1
ATOM 2842 C CA . VAL B 1 140 ? 8.661 47.368 -38.030 1.00 26.90 167 VAL B CA 1
ATOM 2843 C C . VAL B 1 140 ? 9.711 46.553 -38.805 1.00 35.77 167 VAL B C 1
ATOM 2844 O O . VAL B 1 140 ? 10.155 46.976 -39.874 1.00 36.39 167 VAL B O 1
ATOM 2848 N N . ILE B 1 141 ? 10.074 45.378 -38.273 1.00 35.67 168 ILE B N 1
ATOM 2849 C CA . ILE B 1 141 ? 11.071 44.463 -38.843 1.00 38.34 168 ILE B CA 1
ATOM 2850 C C . ILE B 1 141 ? 10.673 44.003 -40.277 1.00 45.96 168 ILE B C 1
ATOM 2851 O O . ILE B 1 141 ? 11.556 43.803 -41.112 1.00 46.53 168 ILE B O 1
ATOM 2856 N N . THR B 1 142 ? 9.364 43.933 -40.568 1.00 44.83 169 THR B N 1
ATOM 2857 C CA . THR B 1 142 ? 8.811 43.566 -41.875 1.00 46.86 169 THR B CA 1
ATOM 2858 C C . THR B 1 142 ? 9.080 44.661 -42.948 1.00 53.90 169 THR B C 1
ATOM 2859 O O . THR B 1 142 ? 9.131 44.336 -44.129 1.00 56.12 169 THR B O 1
ATOM 2863 N N . LYS B 1 143 ? 9.349 45.927 -42.532 1.00 50.28 170 LYS B N 1
ATOM 2864 C CA . LYS B 1 143 ? 9.534 47.100 -43.411 1.00 50.84 170 LYS B CA 1
ATOM 2865 C C . LYS B 1 143 ? 10.942 47.762 -43.398 1.00 55.79 170 LYS B C 1
ATOM 2866 O O . LYS B 1 143 ? 11.145 48.827 -44.004 1.00 56.24 170 LYS B O 1
ATOM 2872 N N . LEU B 1 144 ? 11.893 47.146 -42.708 1.00 51.86 171 LEU B N 1
ATOM 2873 C CA . LEU B 1 144 ? 13.252 47.651 -42.547 1.00 51.95 171 LEU B CA 1
ATOM 2874 C C . LEU B 1 144 ? 14.119 47.570 -43.821 1.00 58.29 171 LEU B C 1
ATOM 2875 O O . LEU B 1 144 ? 15.015 48.401 -44.001 1.00 57.91 171 LEU B O 1
ATOM 2880 N N . ALA B 1 145 ? 13.829 46.592 -44.706 1.00 57.18 172 ALA B N 1
ATOM 2881 C CA . ALA B 1 145 ? 14.532 46.348 -45.982 1.00 58.78 172 ALA B CA 1
ATOM 2882 C C . ALA B 1 145 ? 14.489 47.544 -46.951 1.00 64.21 172 ALA B C 1
ATOM 2883 O O . ALA B 1 145 ? 15.423 47.736 -47.737 1.00 65.48 172 ALA B O 1
ATOM 2885 N N . ALA B 1 146 ? 13.407 48.340 -46.884 1.00 59.69 173 ALA B N 1
ATOM 2886 C CA . ALA B 1 146 ? 13.183 49.518 -47.717 1.00 60.72 173 ALA B CA 1
ATOM 2887 C C . ALA B 1 146 ? 14.247 50.637 -47.548 1.00 63.76 173 ALA B C 1
ATOM 2888 O O . ALA B 1 146 ? 14.338 51.524 -48.399 1.00 64.15 173 ALA B O 1
ATOM 2890 N N . GLY B 1 147 ? 15.022 50.585 -46.460 1.00 58.28 174 GLY B N 1
ATOM 2891 C CA . GLY B 1 147 ? 16.074 51.553 -46.158 1.00 58.31 174 GLY B CA 1
ATOM 2892 C C . GLY B 1 147 ? 15.566 52.915 -45.731 1.00 62.52 174 GLY B C 1
ATOM 2893 O O . GLY B 1 147 ? 16.354 53.853 -45.582 1.00 63.17 174 GLY B O 1
ATOM 2894 N N . ASP B 1 148 ? 14.236 53.026 -45.554 1.00 58.02 175 ASP B N 1
ATOM 2895 C CA . ASP B 1 148 ? 13.501 54.215 -45.131 1.00 57.42 175 ASP B CA 1
ATOM 2896 C C . ASP B 1 148 ? 12.304 53.805 -44.231 1.00 57.03 175 ASP B C 1
ATOM 2897 O O . ASP B 1 148 ? 12.186 52.636 -43.859 1.00 54.91 175 ASP B O 1
ATOM 2902 N N . ARG B 1 149 ? 11.421 54.767 -43.917 1.00 52.09 176 ARG B N 1
ATOM 2903 C CA . ARG B 1 149 ? 10.245 54.590 -43.065 1.00 49.93 176 ARG B CA 1
ATOM 2904 C C . ARG B 1 149 ? 8.942 54.688 -43.886 1.00 54.20 176 ARG B C 1
ATOM 2905 O O . ARG B 1 149 ? 7.916 55.105 -43.349 1.00 52.69 176 ARG B O 1
ATOM 2913 N N . SER B 1 150 ? 8.978 54.284 -45.178 1.00 52.20 177 SER B N 1
ATOM 2914 C CA . SER B 1 150 ? 7.810 54.301 -46.077 1.00 53.43 177 SER B CA 1
ATOM 2915 C C . SER B 1 150 ? 6.716 53.346 -45.587 1.00 55.00 177 SER B C 1
ATOM 2916 O O . SER B 1 150 ? 5.523 53.641 -45.726 1.00 56.01 177 SER B O 1
ATOM 2919 N N . GLY B 1 151 ? 7.150 52.241 -44.985 1.00 47.59 178 GLY B N 1
ATOM 2920 C CA . GLY B 1 151 ? 6.273 51.222 -44.425 1.00 45.18 178 GLY B CA 1
ATOM 2921 C C . GLY B 1 151 ? 5.557 51.620 -43.147 1.00 44.01 178 GLY B C 1
ATOM 2922 O O . GLY B 1 151 ? 4.762 50.828 -42.635 1.00 44.23 178 GLY B O 1
ATOM 2923 N N . LEU B 1 152 ? 5.821 52.847 -42.625 1.00 36.45 179 LEU B N 1
ATOM 2924 C CA . LEU B 1 152 ? 5.231 53.379 -41.391 1.00 34.06 179 LEU B CA 1
ATOM 2925 C C . LEU B 1 152 ? 3.696 53.353 -41.395 1.00 37.34 179 LEU B C 1
ATOM 2926 O O . LEU B 1 152 ? 3.111 52.879 -40.427 1.00 36.17 179 LEU B O 1
ATOM 2931 N N . THR B 1 153 ? 3.062 53.820 -42.478 1.00 35.82 180 THR B N 1
ATOM 2932 C CA . THR B 1 153 ? 1.600 53.862 -42.646 1.00 36.39 180 THR B CA 1
ATOM 2933 C C . THR B 1 153 ? 0.996 52.468 -42.485 1.00 37.55 180 THR B C 1
ATOM 2934 O O . THR B 1 153 ? 0.018 52.315 -41.752 1.00 36.86 180 THR B O 1
ATOM 2938 N N . ALA B 1 154 ? 1.580 51.465 -43.169 1.00 33.28 181 ALA B N 1
ATOM 2939 C CA . ALA B 1 154 ? 1.165 50.067 -43.102 1.00 32.56 181 ALA B CA 1
ATOM 2940 C C . ALA B 1 154 ? 1.338 49.499 -41.690 1.00 34.99 181 ALA B C 1
ATOM 2941 O O . ALA B 1 154 ? 0.466 48.752 -41.233 1.00 33.80 181 ALA B O 1
ATOM 2943 N N . VAL B 1 155 ? 2.435 49.876 -40.996 1.00 30.79 182 VAL B N 1
ATOM 2944 C CA . VAL B 1 155 ? 2.702 49.445 -39.622 1.00 28.58 182 VAL B CA 1
ATOM 2945 C C . VAL B 1 155 ? 1.551 49.890 -38.700 1.00 31.32 182 VAL B C 1
ATOM 2946 O O . VAL B 1 155 ? 1.007 49.067 -37.957 1.00 30.73 182 VAL B O 1
ATOM 2950 N N . ILE B 1 156 ? 1.195 51.185 -38.768 1.00 27.02 183 ILE B N 1
ATOM 2951 C CA . ILE B 1 156 ? 0.117 51.828 -38.011 1.00 27.24 183 ILE B CA 1
ATOM 2952 C C . ILE B 1 156 ? -1.244 51.155 -38.306 1.00 34.74 183 ILE B C 1
ATOM 2953 O O . ILE B 1 156 ? -1.975 50.837 -37.368 1.00 34.00 183 ILE B O 1
ATOM 2958 N N . ARG B 1 157 ? -1.559 50.926 -39.596 1.00 34.46 184 ARG B N 1
ATOM 2959 C CA . ARG B 1 157 ? -2.808 50.287 -40.029 1.00 36.02 184 ARG B CA 1
ATOM 2960 C C . ARG B 1 157 ? -2.940 48.869 -39.419 1.00 39.47 184 ARG B C 1
ATOM 2961 O O . ARG B 1 157 ? -3.952 48.562 -38.775 1.00 39.22 184 ARG B O 1
ATOM 2969 N N . ARG B 1 158 ? -1.908 48.034 -39.590 1.00 34.30 185 ARG B N 1
ATOM 2970 C CA . ARG B 1 158 ? -1.909 46.682 -39.046 1.00 34.27 185 ARG B CA 1
ATOM 2971 C C . ARG B 1 158 ? -1.981 46.682 -37.503 1.00 36.19 185 ARG B C 1
ATOM 2972 O O . ARG B 1 158 ? -2.783 45.930 -36.945 1.00 35.87 185 ARG B O 1
ATOM 2980 N N . ALA B 1 159 ? -1.213 47.565 -36.829 1.00 31.15 186 ALA B N 1
ATOM 2981 C CA . ALA B 1 159 ? -1.264 47.665 -35.364 1.00 30.28 186 ALA B CA 1
ATOM 2982 C C . ALA B 1 159 ? -2.664 48.037 -34.841 1.00 32.07 186 ALA B C 1
ATOM 2983 O O . ALA B 1 159 ? -3.144 47.390 -33.905 1.00 29.52 186 ALA B O 1
ATOM 2985 N N . ASN B 1 160 ? -3.353 49.012 -35.486 1.00 28.37 187 ASN B N 1
ATOM 2986 C CA . ASN B 1 160 ? -4.713 49.402 -35.091 1.00 28.63 187 ASN B CA 1
ATOM 2987 C C . ASN B 1 160 ? -5.703 48.243 -35.161 1.00 33.47 187 ASN B C 1
ATOM 2988 O O . ASN B 1 160 ? -6.649 48.199 -34.370 1.00 34.29 187 ASN B O 1
ATOM 2993 N N . ASN B 1 161 ? -5.478 47.314 -36.108 1.00 28.87 188 ASN B N 1
ATOM 2994 C CA . ASN B 1 161 ? -6.330 46.151 -36.314 1.00 30.54 188 ASN B CA 1
ATOM 2995 C C . ASN B 1 161 ? -6.018 44.992 -35.381 1.00 35.51 188 ASN B C 1
ATOM 2996 O O . ASN B 1 161 ? -6.911 44.502 -34.700 1.00 37.73 188 ASN B O 1
ATOM 3001 N N A VAL B 1 162 ? -4.764 44.562 -35.365 0.67 31.57 189 VAL B N 1
ATOM 3002 N N B VAL B 1 162 ? -4.745 44.542 -35.364 0.33 31.26 189 VAL B N 1
ATOM 3003 C CA A VAL B 1 162 ? -4.273 43.429 -34.592 0.67 30.77 189 VAL B CA 1
ATOM 3004 C CA B VAL B 1 162 ? -4.264 43.393 -34.589 0.33 30.32 189 VAL B CA 1
ATOM 3005 C C A VAL B 1 162 ? -4.204 43.734 -33.082 0.67 33.81 189 VAL B C 1
ATOM 3006 C C B VAL B 1 162 ? -4.097 43.703 -33.079 0.33 33.81 189 VAL B C 1
ATOM 3007 O O A VAL B 1 162 ? -4.520 42.862 -32.271 0.67 33.49 189 VAL B O 1
ATOM 3008 O O B VAL B 1 162 ? -4.196 42.785 -32.263 0.33 33.72 189 VAL B O 1
ATOM 3015 N N . LEU B 1 163 ? -3.859 44.974 -32.712 1.00 29.79 190 LEU B N 1
ATOM 3016 C CA . LEU B 1 163 ? -3.697 45.367 -31.303 1.00 28.14 190 LEU B CA 1
ATOM 3017 C C . LEU B 1 163 ? -4.864 46.180 -30.757 1.00 33.45 190 LEU B C 1
ATOM 3018 O O . LEU B 1 163 ? -4.706 46.877 -29.758 1.00 32.52 190 LEU B O 1
ATOM 3023 N N . LYS B 1 164 ? -6.054 46.048 -31.386 1.00 31.41 191 LYS B N 1
ATOM 3024 C CA . LYS B 1 164 ? -7.280 46.754 -30.998 1.00 31.65 191 LYS B CA 1
ATOM 3025 C C . LYS B 1 164 ? -7.613 46.594 -29.499 1.00 32.87 191 LYS B C 1
ATOM 3026 O O . LYS B 1 164 ? -7.904 47.585 -28.832 1.00 31.41 191 LYS B O 1
ATOM 3032 N N . ASN B 1 165 ? -7.533 45.362 -28.967 1.00 28.61 192 ASN B N 1
ATOM 3033 C CA . ASN B 1 165 ? -7.855 45.107 -27.558 1.00 28.54 192 ASN B CA 1
ATOM 3034 C C . ASN B 1 165 ? -6.836 45.732 -26.613 1.00 31.43 192 ASN B C 1
ATOM 3035 O O . ASN B 1 165 ? -7.205 46.218 -25.547 1.00 30.25 192 ASN B O 1
ATOM 3040 N N . GLU B 1 166 ? -5.556 45.731 -27.006 1.00 25.62 193 GLU B N 1
ATOM 3041 C CA . GLU B 1 166 ? -4.479 46.281 -26.198 1.00 23.99 193 GLU B CA 1
ATOM 3042 C C . GLU B 1 166 ? -4.526 47.809 -26.195 1.00 27.58 193 GLU B C 1
ATOM 3043 O O . GLU B 1 166 ? -4.197 48.430 -25.178 1.00 25.63 193 GLU B O 1
ATOM 3049 N N . MET B 1 167 ? -4.992 48.415 -27.313 1.00 25.41 194 MET B N 1
ATOM 3050 C CA . MET B 1 167 ? -5.155 49.865 -27.412 1.00 27.14 194 MET B CA 1
ATOM 3051 C C . MET B 1 167 ? -6.286 50.345 -26.496 1.00 31.96 194 MET B C 1
ATOM 3052 O O . MET B 1 167 ? -6.198 51.443 -25.942 1.00 31.64 194 MET B O 1
ATOM 3057 N N . LYS B 1 168 ? -7.301 49.493 -26.265 1.00 28.73 195 LYS B N 1
ATOM 3058 C CA . LYS B 1 168 ? -8.376 49.824 -25.325 1.00 30.07 195 LYS B CA 1
ATOM 3059 C C . LYS B 1 168 ? -7.843 49.766 -23.873 1.00 32.91 195 LYS B C 1
ATOM 3060 O O . LYS B 1 168 ? -8.330 50.495 -23.004 1.00 32.70 195 LYS B O 1
ATOM 3066 N N . ARG B 1 169 ? -6.844 48.902 -23.612 1.00 26.51 196 ARG B N 1
ATOM 3067 C CA . ARG B 1 169 ? -6.267 48.769 -22.277 1.00 24.64 196 ARG B CA 1
ATOM 3068 C C . ARG B 1 169 ? -5.300 49.891 -21.924 1.00 27.20 196 ARG B C 1
ATOM 3069 O O . ARG B 1 169 ? -5.209 50.256 -20.749 1.00 27.35 196 ARG B O 1
ATOM 3077 N N . TYR B 1 170 ? -4.563 50.427 -22.928 1.00 21.25 197 TYR B N 1
ATOM 3078 C CA . TYR B 1 170 ? -3.469 51.375 -22.718 1.00 20.06 197 TYR B CA 1
ATOM 3079 C C . TYR B 1 170 ? -3.490 52.635 -23.573 1.00 26.01 197 TYR B C 1
ATOM 3080 O O . TYR B 1 170 ? -3.363 52.549 -24.798 1.00 26.78 197 TYR B O 1
ATOM 3089 N N . LYS B 1 171 ? -3.598 53.817 -22.914 1.00 22.81 198 LYS B N 1
ATOM 3090 C CA . LYS B 1 171 ? -3.583 55.129 -23.573 1.00 23.35 198 LYS B CA 1
ATOM 3091 C C . LYS B 1 171 ? -2.254 55.455 -24.248 1.00 29.34 198 LYS B C 1
ATOM 3092 O O . LYS B 1 171 ? -2.256 56.174 -25.246 1.00 31.49 198 LYS B O 1
ATOM 3098 N N . GLY B 1 172 ? -1.152 54.902 -23.725 1.00 25.22 199 GLY B N 1
ATOM 3099 C CA . GLY B 1 172 ? 0.193 55.105 -24.253 1.00 23.98 199 GLY B CA 1
ATOM 3100 C C . GLY B 1 172 ? 0.570 54.175 -25.390 1.00 28.98 199 GLY B C 1
ATOM 3101 O O . GLY B 1 172 ? 1.694 54.242 -25.896 1.00 26.37 199 GLY B O 1
ATOM 3102 N N . LEU B 1 173 ? -0.344 53.281 -25.799 1.00 27.20 200 LEU B N 1
ATOM 3103 C CA . LEU B 1 173 ? -0.082 52.403 -26.927 1.00 27.70 200 LEU B CA 1
ATOM 3104 C C . LEU B 1 173 ? -0.431 53.224 -28.178 1.00 32.28 200 LEU B C 1
ATOM 3105 O O . LEU B 1 173 ? -1.558 53.207 -28.681 1.00 30.06 200 LEU B O 1
ATOM 3110 N N . LEU B 1 174 ? 0.572 53.987 -28.627 1.00 30.75 201 LEU B N 1
ATOM 3111 C CA . LEU B 1 174 ? 0.515 54.904 -29.750 1.00 31.72 201 LEU B CA 1
ATOM 3112 C C . LEU B 1 174 ? 1.403 54.297 -30.815 1.00 32.31 201 LEU B C 1
ATOM 3113 O O . LEU B 1 174 ? 2.623 54.472 -30.745 1.00 31.32 201 LEU B O 1
ATOM 3118 N N . PRO B 1 175 ? 0.802 53.522 -31.763 1.00 28.88 202 PRO B N 1
ATOM 3119 C CA . PRO B 1 175 ? 1.609 52.789 -32.763 1.00 28.05 202 PRO B CA 1
ATOM 3120 C C . PRO B 1 175 ? 2.586 53.623 -33.569 1.00 30.77 202 PRO B C 1
ATOM 3121 O O . PRO B 1 175 ? 3.691 53.158 -33.764 1.00 31.47 202 PRO B O 1
ATOM 3125 N N . LYS B 1 176 ? 2.199 54.838 -34.010 1.00 26.77 203 LYS B N 1
ATOM 3126 C CA . LYS B 1 176 ? 3.078 55.716 -34.783 1.00 26.80 203 LYS B CA 1
ATOM 3127 C C . LYS B 1 176 ? 4.386 56.025 -34.021 1.00 29.10 203 LYS B C 1
ATOM 3128 O O . LYS B 1 176 ? 5.465 55.823 -34.573 1.00 28.12 203 LYS B O 1
ATOM 3134 N N . ASP B 1 177 ? 4.268 56.501 -32.758 1.00 25.45 204 ASP B N 1
ATOM 3135 C CA . ASP B 1 177 ? 5.395 56.893 -31.886 1.00 24.34 204 ASP B CA 1
ATOM 3136 C C . ASP B 1 177 ? 6.275 55.714 -31.491 1.00 25.36 204 ASP B C 1
ATOM 3137 O O . ASP B 1 177 ? 7.492 55.863 -31.415 1.00 24.11 204 ASP B O 1
ATOM 3142 N N . ILE B 1 178 ? 5.665 54.563 -31.215 1.00 21.25 205 ILE B N 1
ATOM 3143 C CA . ILE B 1 178 ? 6.429 53.357 -30.848 1.00 19.01 205 ILE B CA 1
ATOM 3144 C C . ILE B 1 178 ? 7.134 52.823 -32.080 1.00 23.63 205 ILE B C 1
ATOM 3145 O O . ILE B 1 178 ? 8.282 52.440 -31.977 1.00 23.51 205 ILE B O 1
ATOM 3150 N N . ALA B 1 179 ? 6.449 52.779 -33.236 1.00 24.09 206 ALA B N 1
ATOM 3151 C CA . ALA B 1 179 ? 7.048 52.317 -34.498 1.00 24.26 206 ALA B CA 1
ATOM 3152 C C . ALA B 1 179 ? 8.236 53.213 -34.892 1.00 25.56 206 ALA B C 1
ATOM 3153 O O . ALA B 1 179 ? 9.288 52.703 -35.257 1.00 25.10 206 ALA B O 1
ATOM 3155 N N . ASN B 1 180 ? 8.095 54.526 -34.724 1.00 22.45 207 ASN B N 1
ATOM 3156 C CA . ASN B 1 180 ? 9.191 55.460 -35.007 1.00 24.43 207 ASN B CA 1
ATOM 3157 C C . ASN B 1 180 ? 10.393 55.206 -34.097 1.00 27.45 207 ASN B C 1
ATOM 3158 O O . ASN B 1 180 ? 11.528 55.227 -34.573 1.00 26.74 207 ASN B O 1
ATOM 3163 N N . SER B 1 181 ? 10.127 54.912 -32.807 1.00 22.65 208 SER B N 1
ATOM 3164 C CA . SER B 1 181 ? 11.163 54.633 -31.827 1.00 22.39 208 SER B CA 1
ATOM 3165 C C . SER B 1 181 ? 11.914 53.355 -32.189 1.00 22.62 208 SER B C 1
ATOM 3166 O O . SER B 1 181 ? 13.119 53.333 -32.046 1.00 20.61 208 SER B O 1
ATOM 3169 N N . PHE B 1 182 ? 11.231 52.339 -32.730 1.00 20.39 209 PHE B N 1
ATOM 3170 C CA . PHE B 1 182 ? 11.903 51.110 -33.177 1.00 20.87 209 PHE B CA 1
ATOM 3171 C C . PHE B 1 182 ? 12.736 51.322 -34.453 1.00 27.66 209 PHE B C 1
ATOM 3172 O O . PHE B 1 182 ? 13.858 50.816 -34.536 1.00 28.10 209 PHE B O 1
ATOM 3180 N N . TYR B 1 183 ? 12.202 52.063 -35.435 1.00 25.11 210 TYR B N 1
ATOM 3181 C CA . TYR B 1 183 ? 12.909 52.421 -36.666 1.00 26.46 210 TYR B CA 1
ATOM 3182 C C . TYR B 1 183 ? 14.246 53.100 -36.288 1.00 32.04 210 TYR B C 1
ATOM 3183 O O . TYR B 1 183 ? 15.299 52.720 -36.798 1.00 32.30 210 TYR B O 1
ATOM 3192 N N . GLU B 1 184 ? 14.191 54.061 -35.350 1.00 29.32 211 GLU B N 1
ATOM 3193 C CA . GLU B 1 184 ? 15.344 54.811 -34.840 1.00 30.64 211 GLU B CA 1
ATOM 3194 C C . GLU B 1 184 ? 16.368 53.892 -34.151 1.00 30.71 211 GLU B C 1
ATOM 3195 O O . GLU B 1 184 ? 17.559 54.018 -34.430 1.00 30.42 211 GLU B O 1
ATOM 3201 N N . VAL B 1 185 ? 15.905 52.992 -33.261 1.00 24.60 212 VAL B N 1
ATOM 3202 C CA . VAL B 1 185 ? 16.770 52.062 -32.529 1.00 23.62 212 VAL B CA 1
ATOM 3203 C C . VAL B 1 185 ? 17.495 51.097 -33.508 1.00 26.64 212 VAL B C 1
ATOM 3204 O O . VAL B 1 185 ? 18.676 50.860 -33.340 1.00 27.14 212 VAL B O 1
ATOM 3208 N N . PHE B 1 186 ? 16.798 50.594 -34.535 1.00 24.57 213 PHE B N 1
ATOM 3209 C CA . PHE B 1 186 ? 17.332 49.682 -35.543 1.00 24.58 213 PHE B CA 1
ATOM 3210 C C . PHE B 1 186 ? 18.278 50.356 -36.522 1.00 30.62 213 PHE B C 1
ATOM 3211 O O . PHE B 1 186 ? 19.244 49.714 -36.965 1.00 29.59 213 PHE B O 1
ATOM 3219 N N . GLU B 1 187 ? 18.019 51.640 -36.861 1.00 29.77 214 GLU B N 1
ATOM 3220 C CA . GLU B 1 187 ? 18.910 52.433 -37.726 1.00 31.76 214 GLU B CA 1
ATOM 3221 C C . GLU B 1 187 ? 20.199 52.793 -36.961 1.00 35.05 214 GLU B C 1
ATOM 3222 O O . GLU B 1 187 ? 21.277 52.602 -37.490 1.00 36.19 214 GLU B O 1
ATOM 3228 N N . LYS B 1 188 ? 20.086 53.302 -35.728 1.00 32.87 215 LYS B N 1
ATOM 3229 C CA . LYS B 1 188 ? 21.227 53.695 -34.877 1.00 33.05 215 LYS B CA 1
ATOM 3230 C C . LYS B 1 188 ? 22.069 52.487 -34.424 1.00 36.44 215 LYS B C 1
ATOM 3231 O O . LYS B 1 188 ? 23.294 52.571 -34.413 1.00 35.07 215 LYS B O 1
ATOM 3237 N N . HIS B 1 189 ? 21.409 51.386 -34.007 1.00 31.59 216 HIS B N 1
ATOM 3238 C CA . HIS B 1 189 ? 22.075 50.191 -33.506 1.00 31.06 216 HIS B CA 1
ATOM 3239 C C . HIS B 1 189 ? 21.611 48.950 -34.275 1.00 33.68 216 HIS B C 1
ATOM 3240 O O . HIS B 1 189 ? 20.758 48.217 -33.767 1.00 31.93 216 HIS B O 1
ATOM 3247 N N . PRO B 1 190 ? 22.160 48.684 -35.487 1.00 31.88 217 PRO B N 1
ATOM 3248 C CA . PRO B 1 190 ? 21.702 47.515 -36.271 1.00 32.00 217 PRO B CA 1
ATOM 3249 C C . PRO B 1 190 ? 21.904 46.137 -35.629 1.00 36.43 217 PRO B C 1
ATOM 3250 O O . PRO B 1 190 ? 21.278 45.183 -36.083 1.00 35.99 217 PRO B O 1
ATOM 3254 N N . HIS B 1 191 ? 22.731 46.029 -34.568 1.00 33.14 218 HIS B N 1
ATOM 3255 C CA . HIS B 1 191 ? 22.938 44.766 -33.843 1.00 33.43 218 HIS B CA 1
ATOM 3256 C C . HIS B 1 191 ? 21.665 44.319 -33.103 1.00 34.59 218 HIS B C 1
ATOM 3257 O O . HIS B 1 191 ? 21.536 43.142 -32.740 1.00 33.94 218 HIS B O 1
ATOM 3264 N N . PHE B 1 192 ? 20.733 45.263 -32.885 1.00 26.79 219 PHE B N 1
ATOM 3265 C CA . PHE B 1 192 ? 19.443 44.985 -32.286 1.00 25.68 219 PHE B CA 1
ATOM 3266 C C . PHE B 1 192 ? 18.564 44.201 -33.225 1.00 27.54 219 PHE B C 1
ATOM 3267 O O . PHE B 1 192 ? 17.709 43.486 -32.746 1.00 25.23 219 PHE B O 1
ATOM 3275 N N . ILE B 1 193 ? 18.777 44.314 -34.553 1.00 25.44 220 ILE B N 1
ATOM 3276 C CA . ILE B 1 193 ? 18.037 43.531 -35.543 1.00 27.51 220 ILE B CA 1
ATOM 3277 C C . ILE B 1 193 ? 18.321 42.028 -35.308 1.00 30.64 220 ILE B C 1
ATOM 3278 O O . ILE B 1 193 ? 17.379 41.238 -35.229 1.00 29.23 220 ILE B O 1
ATOM 3283 N N . ASP B 1 194 ? 19.609 41.653 -35.175 1.00 28.25 221 ASP B N 1
ATOM 3284 C CA . ASP B 1 194 ? 20.032 40.264 -34.936 1.00 28.20 221 ASP B CA 1
ATOM 3285 C C . ASP B 1 194 ? 19.419 39.728 -33.646 1.00 29.22 221 ASP B C 1
ATOM 3286 O O . ASP B 1 194 ? 18.897 38.611 -33.625 1.00 27.24 221 ASP B O 1
ATOM 3291 N N . VAL B 1 195 ? 19.491 40.547 -32.575 1.00 25.26 222 VAL B N 1
ATOM 3292 C CA . VAL B 1 195 ? 18.952 40.218 -31.268 1.00 23.96 222 VAL B CA 1
ATOM 3293 C C . VAL B 1 195 ? 17.455 39.993 -31.383 1.00 23.80 222 VAL B C 1
ATOM 3294 O O . VAL B 1 195 ? 16.950 38.962 -30.923 1.00 23.02 222 VAL B O 1
ATOM 3298 N N . PHE B 1 196 ? 16.750 40.950 -32.020 1.00 19.21 223 PHE B N 1
ATOM 3299 C CA . PHE B 1 196 ? 15.309 40.849 -32.200 1.00 17.54 223 PHE B CA 1
ATOM 3300 C C . PHE B 1 196 ? 14.891 39.597 -32.971 1.00 20.74 223 PHE B C 1
ATOM 3301 O O . PHE B 1 196 ? 13.946 38.942 -32.554 1.00 20.37 223 PHE B O 1
ATOM 3309 N N . VAL B 1 197 ? 15.569 39.274 -34.080 1.00 20.37 224 VAL B N 1
ATOM 3310 C CA . VAL B 1 197 ? 15.202 38.119 -34.902 1.00 21.93 224 VAL B CA 1
ATOM 3311 C C . VAL B 1 197 ? 15.362 36.801 -34.127 1.00 25.42 224 VAL B C 1
ATOM 3312 O O . VAL B 1 197 ? 14.456 35.948 -34.171 1.00 23.73 224 VAL B O 1
ATOM 3316 N N . HIS B 1 198 ? 16.467 36.664 -33.376 1.00 23.34 225 HIS B N 1
ATOM 3317 C CA . HIS B 1 198 ? 16.705 35.473 -32.541 1.00 24.63 225 HIS B CA 1
ATOM 3318 C C . HIS B 1 198 ? 15.651 35.386 -31.436 1.00 26.70 225 HIS B C 1
ATOM 3319 O O . HIS B 1 198 ? 15.146 34.299 -31.148 1.00 25.71 225 HIS B O 1
ATOM 3326 N N . PHE B 1 199 ? 15.266 36.550 -30.869 1.00 23.02 226 PHE B N 1
ATOM 3327 C CA . PHE B 1 199 ? 14.218 36.594 -29.858 1.00 20.39 226 PHE B CA 1
ATOM 3328 C C . PHE B 1 199 ? 12.887 36.119 -30.446 1.00 24.22 226 PHE B C 1
ATOM 3329 O O . PHE B 1 199 ? 12.203 35.299 -29.825 1.00 23.78 226 PHE B O 1
ATOM 3337 N N . GLY B 1 200 ? 12.504 36.711 -31.580 1.00 19.56 227 GLY B N 1
ATOM 3338 C CA . GLY B 1 200 ? 11.239 36.414 -32.233 1.00 19.95 227 GLY B CA 1
ATOM 3339 C C . GLY B 1 200 ? 11.104 34.942 -32.591 1.00 24.78 227 GLY B C 1
ATOM 3340 O O . GLY B 1 200 ? 10.026 34.372 -32.422 1.00 23.24 227 GLY B O 1
ATOM 3341 N N . ILE B 1 201 ? 12.198 34.316 -33.090 1.00 22.21 228 ILE B N 1
ATOM 3342 C CA . ILE B 1 201 ? 12.219 32.890 -33.427 1.00 23.15 228 ILE B CA 1
ATOM 3343 C C . ILE B 1 201 ? 12.000 32.054 -32.163 1.00 29.45 228 ILE B C 1
ATOM 3344 O O . ILE B 1 201 ? 11.072 31.243 -32.154 1.00 31.43 228 ILE B O 1
ATOM 3349 N N . ALA B 1 202 ? 12.800 32.297 -31.092 1.00 26.65 229 ALA B N 1
ATOM 3350 C CA . ALA B 1 202 ? 12.692 31.579 -29.813 1.00 26.05 229 ALA B CA 1
ATOM 3351 C C . ALA B 1 202 ? 11.306 31.799 -29.171 1.00 27.75 229 ALA B C 1
ATOM 3352 O O . ALA B 1 202 ? 10.674 30.829 -28.755 1.00 28.97 229 ALA B O 1
ATOM 3354 N N . GLN B 1 203 ? 10.788 33.034 -29.198 1.00 21.66 230 GLN B N 1
ATOM 3355 C CA . GLN B 1 203 ? 9.466 33.361 -28.665 1.00 20.09 230 GLN B CA 1
ATOM 3356 C C . GLN B 1 203 ? 8.332 32.641 -29.403 1.00 28.32 230 GLN B C 1
ATOM 3357 O O . GLN B 1 203 ? 7.459 32.037 -28.759 1.00 28.83 230 GLN B O 1
ATOM 3363 N N . SER B 1 204 ? 8.342 32.713 -30.751 1.00 26.53 231 SER B N 1
ATOM 3364 C CA . SER B 1 204 ? 7.286 32.147 -31.586 1.00 27.32 231 SER B CA 1
ATOM 3365 C C . SER B 1 204 ? 7.158 30.617 -31.507 1.00 34.15 231 SER B C 1
ATOM 3366 O O . SER B 1 204 ? 6.066 30.111 -31.734 1.00 33.67 231 SER B O 1
ATOM 3369 N N . SER B 1 205 ? 8.226 29.891 -31.130 1.00 32.93 232 SER B N 1
ATOM 3370 C CA . SER B 1 205 ? 8.169 28.424 -31.058 1.00 34.54 232 SER B CA 1
ATOM 3371 C C . SER B 1 205 ? 7.547 27.929 -29.754 1.00 42.82 232 SER B C 1
ATOM 3372 O O . SER B 1 205 ? 7.300 26.733 -29.622 1.00 43.54 232 SER B O 1
ATOM 3375 N N . THR B 1 206 ? 7.345 28.843 -28.774 1.00 40.85 233 THR B N 1
ATOM 3376 C CA . THR B 1 206 ? 6.793 28.486 -27.472 1.00 41.81 233 THR B CA 1
ATOM 3377 C C . THR B 1 206 ? 5.332 28.036 -27.579 1.00 47.69 233 THR B C 1
ATOM 3378 O O . THR B 1 206 ? 4.550 28.610 -28.336 1.00 46.61 233 THR B O 1
ATOM 3382 N N . LYS B 1 207 ? 4.996 26.981 -26.833 1.00 47.00 234 LYS B N 1
ATOM 3383 C CA . LYS B 1 207 ? 3.660 26.396 -26.765 1.00 48.49 234 LYS B CA 1
ATOM 3384 C C . LYS B 1 207 ? 2.825 27.164 -25.738 1.00 51.76 234 LYS B C 1
ATOM 3385 O O . LYS B 1 207 ? 3.352 27.590 -24.704 1.00 50.71 234 LYS B O 1
ATOM 3391 N N . GLY B 1 208 ? 1.527 27.258 -26.004 1.00 48.52 235 GLY B N 1
ATOM 3392 C CA . GLY B 1 208 ? 0.563 27.924 -25.137 1.00 47.67 235 GLY B CA 1
ATOM 3393 C C . GLY B 1 208 ? 0.854 29.401 -25.002 1.00 50.64 235 GLY B C 1
ATOM 3394 O O . GLY B 1 208 ? 1.241 30.063 -25.979 1.00 53.18 235 GLY B O 1
ATOM 3395 N N . GLY B 1 209 ? 0.724 29.900 -23.784 1.00 41.57 236 GLY B N 1
ATOM 3396 C CA . GLY B 1 209 ? 0.979 31.302 -23.509 1.00 38.36 236 GLY B CA 1
ATOM 3397 C C . GLY B 1 209 ? -0.240 32.173 -23.684 1.00 39.00 236 GLY B C 1
ATOM 3398 O O . GLY B 1 209 ? -1.286 31.737 -24.170 1.00 38.65 236 GLY B O 1
ATOM 3399 N N . SER B 1 210 ? -0.084 33.417 -23.285 1.00 33.96 237 SER B N 1
ATOM 3400 C CA . SER B 1 210 ? -1.072 34.488 -23.290 1.00 32.93 237 SER B CA 1
ATOM 3401 C C . SER B 1 210 ? -1.602 34.878 -24.702 1.00 35.66 237 SER B C 1
ATOM 3402 O O . SER B 1 210 ? -1.040 34.453 -25.714 1.00 33.58 237 SER B O 1
ATOM 3405 N N . ARG B 1 211 ? -2.673 35.697 -24.751 1.00 32.31 238 ARG B N 1
ATOM 3406 C CA . ARG B 1 211 ? -3.229 36.170 -26.019 1.00 31.72 238 ARG B CA 1
ATOM 3407 C C . ARG B 1 211 ? -2.228 37.047 -26.745 1.00 27.28 238 ARG B C 1
ATOM 3408 O O . ARG B 1 211 ? -2.057 36.882 -27.946 1.00 25.66 238 ARG B O 1
ATOM 3416 N N . VAL B 1 212 ? -1.526 37.914 -26.011 1.00 22.88 239 VAL B N 1
ATOM 3417 C CA . VAL B 1 212 ? -0.492 38.808 -26.575 1.00 21.68 239 VAL B CA 1
ATOM 3418 C C . VAL B 1 212 ? 0.703 37.995 -27.113 1.00 23.83 239 VAL B C 1
ATOM 3419 O O . VAL B 1 212 ? 1.239 38.346 -28.157 1.00 25.43 239 VAL B O 1
ATOM 3423 N N . GLU B 1 213 ? 1.049 36.874 -26.470 1.00 20.40 240 GLU B N 1
ATOM 3424 C CA . GLU B 1 213 ? 2.133 36.031 -27.008 1.00 20.91 240 GLU B CA 1
ATOM 3425 C C . GLU B 1 213 ? 1.752 35.429 -28.353 1.00 25.78 240 GLU B C 1
ATOM 3426 O O . GLU B 1 213 ? 2.594 35.302 -29.224 1.00 26.82 240 GLU B O 1
ATOM 3432 N N . GLY B 1 214 ? 0.482 35.079 -28.500 1.00 23.08 241 GLY B N 1
ATOM 3433 C CA . GLY B 1 214 ? -0.068 34.524 -29.725 1.00 23.19 241 GLY B CA 1
ATOM 3434 C C . GLY B 1 214 ? -0.139 35.568 -30.817 1.00 27.10 241 GLY B C 1
ATOM 3435 O O . GLY B 1 214 ? 0.104 35.252 -31.976 1.00 27.18 241 GLY B O 1
ATOM 3436 N N . ILE B 1 215 ? -0.482 36.810 -30.468 1.00 24.74 242 ILE B N 1
ATOM 3437 C CA . ILE B 1 215 ? -0.509 37.926 -31.413 1.00 24.08 242 ILE B CA 1
ATOM 3438 C C . ILE B 1 215 ? 0.939 38.170 -31.903 1.00 25.89 242 ILE B C 1
ATOM 3439 O O . ILE B 1 215 ? 1.160 38.250 -33.114 1.00 25.29 242 ILE B O 1
ATOM 3444 N N . PHE B 1 216 ? 1.914 38.234 -30.971 1.00 20.04 243 PHE B N 1
ATOM 3445 C CA . PHE B 1 216 ? 3.322 38.403 -31.345 1.00 19.28 243 PHE B CA 1
ATOM 3446 C C . PHE B 1 216 ? 3.780 37.297 -32.311 1.00 24.14 243 PHE B C 1
ATOM 3447 O O . PHE B 1 216 ? 4.354 37.624 -33.350 1.00 22.92 243 PHE B O 1
ATOM 3455 N N . ALA B 1 217 ? 3.512 36.005 -31.992 1.00 21.79 244 ALA B N 1
ATOM 3456 C CA . ALA B 1 217 ? 3.939 34.902 -32.862 1.00 22.31 244 ALA B CA 1
ATOM 3457 C C . ALA B 1 217 ? 3.347 35.034 -34.265 1.00 28.10 244 ALA B C 1
ATOM 3458 O O . ALA B 1 217 ? 4.066 34.826 -35.229 1.00 27.43 244 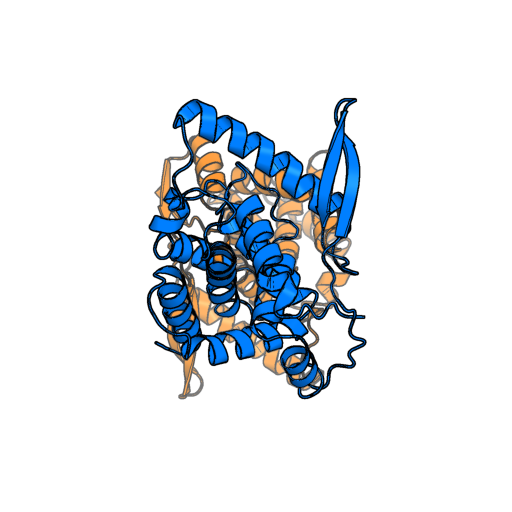ALA B O 1
ATOM 3460 N N . GLY B 1 218 ? 2.077 35.455 -34.359 1.00 25.66 245 GLY B N 1
ATOM 3461 C CA . GLY B 1 218 ? 1.386 35.673 -35.624 1.00 25.40 245 GLY B CA 1
ATOM 3462 C C . GLY B 1 218 ? 2.039 36.769 -36.446 1.00 27.14 245 GLY B C 1
ATOM 3463 O O . GLY B 1 218 ? 2.290 36.588 -37.634 1.00 28.06 245 GLY B O 1
ATOM 3464 N N . LEU B 1 219 ? 2.333 37.909 -35.821 1.00 22.54 246 LEU B N 1
ATOM 3465 C CA . LEU B 1 219 ? 3.011 39.016 -36.508 1.00 22.68 246 LEU B CA 1
ATOM 3466 C C . LEU B 1 219 ? 4.427 38.637 -36.950 1.00 26.52 246 LEU B C 1
ATOM 3467 O O . LEU B 1 219 ? 4.796 38.892 -38.096 1.00 25.82 246 LEU B O 1
ATOM 3472 N N . PHE B 1 220 ? 5.200 38.017 -36.053 1.00 23.63 247 PHE B N 1
ATOM 3473 C CA . PHE B 1 220 ? 6.584 37.659 -36.344 1.00 23.29 247 PHE B CA 1
ATOM 3474 C C . PHE B 1 220 ? 6.663 36.689 -37.511 1.00 29.78 247 PHE B C 1
ATOM 3475 O O . PHE B 1 220 ? 7.470 36.894 -38.413 1.00 29.04 247 PHE B O 1
ATOM 3483 N N . MET B 1 221 ? 5.839 35.642 -37.482 1.00 29.22 248 MET B N 1
ATOM 3484 C CA . MET B 1 221 ? 5.794 34.611 -38.511 1.00 31.51 248 MET B CA 1
ATOM 3485 C C . MET B 1 221 ? 5.290 35.147 -39.847 1.00 38.84 248 MET B C 1
ATOM 3486 O O . MET B 1 221 ? 5.714 34.656 -40.885 1.00 39.15 248 MET B O 1
ATOM 3491 N N . ASN B 1 222 ? 4.492 36.227 -39.819 1.00 38.05 249 ASN B N 1
ATOM 3492 C CA . ASN B 1 222 ? 3.987 36.913 -41.012 1.00 41.19 249 ASN B CA 1
ATOM 3493 C C . ASN B 1 222 ? 5.092 37.756 -41.679 1.00 48.45 249 ASN B C 1
ATOM 3494 O O . ASN B 1 222 ? 4.901 38.268 -42.773 1.00 51.25 249 ASN B O 1
ATOM 3499 N N . ALA B 1 223 ? 6.222 37.923 -41.012 1.00 45.67 250 ALA B N 1
ATOM 3500 C CA . ALA B 1 223 ? 7.367 38.647 -41.539 1.00 47.59 250 ALA B CA 1
ATOM 3501 C C . ALA B 1 223 ? 8.281 37.672 -42.318 1.00 55.21 250 ALA B C 1
ATOM 3502 O O . ALA B 1 223 ? 9.331 38.073 -42.820 1.00 55.31 250 ALA B O 1
ATOM 3504 N N . TYR B 1 224 ? 7.849 36.387 -42.413 1.00 55.02 251 TYR B N 1
ATOM 3505 C CA . TYR B 1 224 ? 8.524 35.246 -43.062 1.00 55.98 251 TYR B CA 1
ATOM 3506 C C . TYR B 1 224 ? 7.756 34.609 -44.211 1.00 63.32 251 TYR B C 1
ATOM 3507 O O . TYR B 1 224 ? 8.385 34.129 -45.147 1.00 65.74 251 TYR B O 1
ATOM 3516 N N . GLY B 1 225 ? 6.431 34.564 -44.115 1.00 60.15 252 GLY B N 1
ATOM 3517 C CA . GLY B 1 225 ? 5.570 33.982 -45.139 1.00 93.33 252 GLY B CA 1
ATOM 3518 C C . GLY B 1 225 ? 4.715 35.010 -45.849 1.00 136.58 252 GLY B C 1
ATOM 3519 O O . GLY B 1 225 ? 4.901 35.266 -47.040 1.00 104.32 252 GLY B O 1
#

InterPro domains:
  IPR004930 Pneumovirus nucleocapsid protein [PF03246] (1-389)

Radius of gyration: 26.09 Å; Cα contacts (8 Å, |Δi|>4): 688; chains: 2; bounding box: 47×78×67 Å

Organism: Human respiratory syncytial virus A (strain A2) (NCBI:txid11259)

Foldseek 3Di:
DFEQEALVCLLVLLLLLLLLQLFAVRQLLCLLVSLLNNLSHVCGRVSLVVLQVVVPHDDDYDYKDWDWDWDADPNRIDIDTDIDGPPADPVNSVVSNVSSVVSVVVVCVVVVDQPLLLGSSNPCSSLLLVLLVLLLLLPAPDLDPVCLVVSQVVCCPLVVVNVVSGNSVRSSSSNVSNSVCCHVPVSSVSSSLVSLVVLLPDDDDDPSSVSSVVSNVVSVPD/DEFEQEALVCLLVLLLLLLLLQLFAVGQQLCLLVSLLNNLSHVCGRVSLVVLCVVVPHDYDYDYKDWDWDWDDDPNHIDIDIDIPGPPADPVNSVVSNVSSVVSLVVVCVVPNHDDLLLGSSNNCSSLLLLLLLLLLLLVVVVVDCPCLVVSQVVCCVLVVVVVVSGNSVRSSSSSVSNSVCCVVPVSSSSSSLVSLVVLLVDPDDDPSSVSSNVSNVVSPD

GO terms:
  GO:0030430 host cell cytoplasm (C, EXP)
  GO:0005515 protein binding (F, IPI)
  GO:0019028 viral capsid (C, TAS)